Protein 4MDD (pdb70)

Nearest PDB structures (foldseek):
  4mdd-assembly1_B  TM=1.005E+00  e=9.268E-32  Homo sapiens
  3h52-assembly1_D  TM=9.128E-01  e=4.144E-28  Homo sapiens
  3h52-assembly2_C  TM=8.587E-01  e=7.407E-27  Homo sapiens
  3h52-assembly2_B  TM=9.038E-01  e=1.089E-25  Homo sapiens
  6dxk-assembly1_B-2  TM=8.578E-01  e=2.158E-25  Homo sapiens

Secondary structure (DSSP, 8-state):
--HHHHHHHHPPPPPP----TTS-HHHHHHHHHHHHHHHHHHHHHHHHHHTSTTGGGS-HHHHHHHHHHHHHHHHHHHHHHHHHHHHTTSSEEEETTEEE-TTS-S-HHHHHHHHHHHHHHHHHHHTT--HHHHHHHHHHHHTSEEETT--TTHHHHHHHHHHHHHHHHHHHHTTT--HHHHHHHHHHHHHHHHHHHHHHHHHHHHHHHHHIIIIIHHH-TTTHHHHHHHT--SSTT-SEEE--S--/-HHHHHHHHPPPPPP----TTS-HHHHHHHHHHHHHHHHHHHHHHHHHHTSTTSTTS-HHHHHHHHHHHHHHHHHHHHHHHHHHHHTTSSEEEETTEEE-GGG--SHHHHHHHHHHHHHHHHHHHHT--HHHHHHHHHHHHTSEEETT--TTHHHHHHHHHHHHHHHHHHHHTT---HHHHHHHHHHHHHHHHHHHHHHHHHHHHHHHHH--EEE--S--/-HHHHHHHHHHH-/-HHHHHHHHHH-

Foldseek 3Di:
DDPVVVVVVPDDDDDDQQDDPVADPVNVCLLVVLVVLLVVLLVVVLVVQCPPVLLVVFPPVQSVVLSVVQSVLLLLLVQLVCCCVPVVLQWRPNDVVDIDHLVPDDDVLVSVLRVLSSVSNNLCSVLVPDPQLSVLLSNLSSLFKAFQVGGPPRVSSVVVNVVSLVSNLVRLVVVVDDPVVSVVSSVSSLVSSLCSVVSRVSNVVSSVVCCVVVPCVRRPVVCPVVVVVVVDAPDPVHGMDGHGPPD/DVVVVVVVPDDDDDDPPDDVVQDPVVVCLLVVVVVLLVVLLVVVLVVQCVDVLRVVFDPVQSVVLSVVQSLLLQLLVQLVCCCVPPVLQWRCNDVVRIGHLVVDDDVLSSVLRVLSSVSNNLCSVLVPDPQLSVLLSNLSSLFKAALVGGPRNPSSVVVNVVSLVSNLVSLVVVVDPPVSSVVSSVSSQVSSLCSVVSSVSNVVSSVVVVVSMDGHGPPD/DVVVVVCVVVVVD/DVVVVCVVVVVD

Sequence (492 aa):
PTLVSALETIEPEVLYAGYDSSVPDSTWRIMTTLNMLGGRQVIAAVKWAKAIPGFRNLHLDDQMTLLQYSWMYLMAFALGWRSYRQSSANLLCFAPDLIINEQRMTLPDMYDQCKHMLYVSSELHRLQVSYEEYLCMKTLLLLSSVPKDGLKSQALFDAIRMTYIKELGKAIVKREGNSSQNSQRFYQLTKLLDSMHEVVENLLNYCFQTFLDKTMSIEFPEMLAEIITNQIPKYSNGNIKKLLFHQTLVSALETIEPEVLYAGYDSSVPDSTWRIMTTLNMLGGRQVIAAVKWAKAIPGFRNLHLDDQMTLLQYSWMYLMAFALGWRSYRQSSANLLCFAPDLIINEQRMTLPDMYDQCKHMLYVSSELHRLQVSYEEYLCMKTLLLLSSVPKDGLKSQALFDAIRMTYIKELGKAIVKREGNSSQNSQRFYQLTKLLDSMHEVVENLLNYCFQTFLNIKKLLFHQLGLEDIIRKALMGGLEDIIRKALMG

CATH classification: 1.10.565.10

InterPro domains:
  IPR000536 Nuclear hormone receptor, ligand-binding domain [PF00104] (558-735)
  IPR000536 Nuclear hormone receptor, ligand-binding domain [PS51843] (524-758)
  IPR000536 Nuclear hormone receptor, ligand-binding domain [SM00430] (565-729)
  IPR001409 Glucocorticoid receptor [PF02155] (26-401)
  IPR001409 Glucocorticoid receptor [PR00528] (26-46)
  IPR001409 Glucocorticoid receptor [PR00528] (76-96)
  IPR001409 Glucocorticoid receptor [PR00528] (109-129)
  IPR001409 Glucocorticoid receptor [PR00528] (275-296)
  IPR001409 Glucocorticoid receptor [PR00528] (322-340)
  IPR001409 Glucocorticoid receptor [PR00528] (382-401)
  IPR001628 Zinc finger, nuclear hormone receptor-type [PF00105] (420-487)
  IPR001628 Zinc finger, nuclear hormone receptor-type [PR00047] (421-437)
  IPR001628 Zinc finger, nuclear hormone receptor-type [PR00047] (437-452)
  IPR001628 Zinc finger, nuclear hormone receptor-type [PR00047] (470-478)
  IPR001628 Zinc finger, nuclear hormone receptor-type [PR00047] (478-486)
  IPR001628 Zinc finger, nuclear hormone receptor-type [PS00031] (421-447)
  IPR001628 Zinc finger, nuclear hormone receptor-type [PS51030] (418-493)
  IPR001628 Zinc finger, nuclear hormone receptor-type [SM00399] (418-489)
  IPR001723 Nuclear hormone receptor [PR00398] (482-492)
  IPR001723 Nuclear hormone receptor [PR00398] (566-587)

GO terms:
  GO:0005634 nucleus (C, IDA)
  GO:0001228 DNA-binding transcription activator activity, RNA polymerase II-specific (F, IDA)
  GO:0071385 cellular response to glucocorticoid stimulus (P, IDA)
  GO:1902895 positive regulation of miRNA transcription (P, IDA)
  GO:1990837 sequence-specific double-stranded DNA binding (F, IDA)
  GO:0019901 protein kinase binding (F, IPI)
  GO:0000977 RNA polymerase II transcription regulatory region sequence-specific DNA binding (F, IDA)
  GO:0000978 RNA polymerase II cis-regulatory region sequence-specific DNA binding (F, IDA)
  GO:0001227 DNA-binding transcription repressor activity, RNA polymerase II-specific (F, IDA)
  GO:0045944 positive regulation of transcription by RNA polymerase II (P, IDA)
  GO:0000122 negative regulation of transcription by RNA polymerase II (P, IDA)
  GO:0005515 protein binding (F, IPI)
  GO:0004879 nuclear receptor activity (F, IDA)
  GO:0005496 steroid binding (F, IDA)
  GO:0005737 cytoplasm (C, IDA)
  GO:0016607 nuclear speck (C, IDA)
  GO:0003700 DNA-binding transcription factor activity (F, IDA)
  GO:0006355 regulation of DNA-templated transcription (P, IDA)
  GO:0071383 cellular response to steroid hormone stimulus (P, IDA)
  GO:1990239 steroid hormone binding (F, IDA)

Solvent-accessible surface area: 24870 Å² total; per-residue (Å²): 182,75,45,14,42,32,1,94,117,40,40,59,158,64,30,135,2,12,60,43,107,99,10,58,44,53,13,6,7,47,24,7,10,39,76,101,3,12,22,97,27,4,62,20,11,1,128,13,0,34,41,5,48,24,1,144,112,4,78,86,71,4,4,17,31,0,2,57,44,2,46,22,8,7,23,4,0,16,8,0,19,42,0,10,147,139,22,55,16,98,57,0,4,28,3,66,41,16,84,9,77,31,143,80,36,93,86,95,95,21,20,78,20,4,117,85,22,15,90,0,0,45,26,0,66,133,13,83,4,26,73,54,0,4,2,0,0,9,0,4,2,1,3,10,3,5,15,109,106,30,16,139,26,56,85,67,1,74,55,12,36,102,61,2,24,134,14,0,25,123,4,3,89,136,140,167,33,83,100,81,101,30,84,101,30,69,115,52,0,0,120,5,7,19,32,0,15,115,14,4,102,60,10,55,82,41,49,81,112,28,68,32,78,46,10,17,48,39,4,44,67,119,71,56,70,79,31,95,88,74,105,122,99,181,103,125,131,36,42,76,110,85,34,79,51,69,196,111,53,21,59,31,1,96,112,42,42,59,155,66,51,132,11,60,91,73,86,100,33,59,43,50,8,44,5,24,40,11,2,37,90,34,3,13,19,14,28,1,65,22,11,1,130,11,0,69,50,7,54,16,4,184,104,9,74,100,79,2,5,11,29,0,0,66,57,0,33,20,8,7,22,5,0,16,7,0,24,53,0,8,140,111,20,61,17,98,46,2,3,28,3,57,51,10,76,7,72,18,116,180,17,119,55,96,96,16,63,70,17,7,99,95,22,19,98,1,0,45,26,0,73,139,12,87,3,38,83,39,0,6,2,0,0,8,0,4,1,2,2,10,3,10,19,144,134,35,14,146,29,70,83,65,2,81,56,26,38,102,63,3,32,124,13,0,22,125,4,3,92,141,109,163,22,94,101,73,97,28,75,106,25,63,114,59,0,0,94,7,9,18,30,0,12,121,22,3,80,61,8,40,85,33,51,105,133,70,146,171,106,32,36,84,45,71,54,43,198,122,56,48,46,90,62,0,101,172,11,8,116,88,88,58,79,90,58,0,92,139,14,12,111,86

B-factor: mean 54.15, std 19.87, range [21.62, 158.46]

Radius of gyration: 28.66 Å; Cα contacts (8 Å, |Δi|>4): 532; chains: 4; bounding box: 47×47×98 Å

Organism: Homo sapiens (NCBI:txid9606)

Structure (mmCIF, N/CA/C/O backbone):
data_4MDD
#
_entry.id   4MDD
#
_cell.length_a   72.543
_cell.length_b   72.543
_cell.length_c   229.472
_cell.angle_alpha   90.00
_cell.angle_beta   90.00
_cell.angle_gamma   120.00
#
_symmetry.space_group_name_H-M   'P 32 2 1'
#
loop_
_entity.id
_entity.type
_entity.pdbx_description
1 polymer 'Glucocorticoid receptor'
2 polymer 'Nuclear receptor corepressor 1'
3 non-polymer N-[2-{[benzyl(methyl)amino]methyl}-3-(4-fluoro-2-methoxyphenyl)-5-(propan-2-yl)-1H-indol-7-yl]methanesulfonamide
4 water water
#
loop_
_atom_site.group_PDB
_atom_site.id
_atom_site.type_symbol
_atom_site.label_atom_id
_atom_site.label_alt_id
_atom_site.label_comp_id
_atom_site.label_asym_id
_atom_site.label_entity_id
_atom_site.label_seq_id
_atom_site.pdbx_PDB_ins_code
_atom_site.Cartn_x
_atom_site.Cartn_y
_atom_site.Cartn_z
_atom_site.occupancy
_atom_site.B_iso_or_equiv
_atom_site.auth_seq_id
_atom_site.auth_comp_id
_atom_site.auth_asym_id
_atom_site.auth_atom_id
_atom_site.pdbx_PDB_model_num
ATOM 1 N N . PRO A 1 11 ? 5.243 -49.808 84.870 1.00 81.91 530 PRO A N 1
ATOM 2 C CA . PRO A 1 11 ? 5.611 -48.442 85.261 1.00 81.31 530 PRO A CA 1
ATOM 3 C C . PRO A 1 11 ? 4.433 -47.624 85.793 1.00 83.60 530 PRO A C 1
ATOM 4 O O . PRO A 1 11 ? 3.300 -48.116 85.836 1.00 83.65 530 PRO A O 1
ATOM 8 N N . THR A 1 12 ? 4.712 -46.369 86.209 1.00 77.79 531 THR A N 1
ATOM 9 C CA . THR A 1 12 ? 3.719 -45.459 86.785 1.00 75.90 531 THR A CA 1
ATOM 10 C C . THR A 1 12 ? 2.725 -44.915 85.727 1.00 74.58 531 THR A C 1
ATOM 11 O O . THR A 1 12 ? 3.010 -44.853 84.529 1.00 73.98 531 THR A O 1
ATOM 15 N N . LEU A 1 13 ? 1.530 -44.558 86.217 1.00 67.13 532 LEU A N 1
ATOM 16 C CA . LEU A 1 13 ? 0.431 -44.000 85.444 1.00 65.41 532 LEU A CA 1
ATOM 17 C C . LEU A 1 13 ? 0.807 -42.598 84.907 1.00 68.63 532 LEU A C 1
ATOM 18 O O . LEU A 1 13 ? 0.329 -42.200 83.839 1.00 68.15 532 LEU A O 1
ATOM 23 N N . VAL A 1 14 ? 1.686 -41.869 85.634 1.00 63.82 533 VAL A N 1
ATOM 24 C CA . VAL A 1 14 ? 2.092 -40.532 85.217 1.00 62.38 533 VAL A CA 1
ATOM 25 C C . VAL A 1 14 ? 3.169 -40.614 84.107 1.00 65.67 533 VAL A C 1
ATOM 26 O O . VAL A 1 14 ? 3.136 -39.785 83.190 1.00 64.92 533 VAL A O 1
ATOM 30 N N . SER A 1 15 ? 4.047 -41.646 84.137 1.00 62.09 534 SER A N 1
ATOM 31 C CA . SER A 1 15 ? 5.063 -41.869 83.101 1.00 61.92 534 SER A CA 1
ATOM 32 C C . SER A 1 15 ? 4.396 -42.178 81.755 1.00 63.98 534 SER A C 1
ATOM 33 O O . SER A 1 15 ? 4.972 -41.875 80.706 1.00 63.31 534 SER A O 1
ATOM 36 N N . ALA A 1 16 ? 3.175 -42.771 81.802 1.00 59.05 535 ALA A N 1
ATOM 37 C CA . ALA A 1 16 ? 2.352 -43.093 80.634 1.00 58.36 535 ALA A CA 1
ATOM 38 C C . ALA A 1 16 ? 1.816 -41.787 80.038 1.00 60.73 535 ALA A C 1
ATOM 39 O O . ALA A 1 16 ? 1.894 -41.591 78.819 1.00 59.91 535 ALA A O 1
ATOM 41 N N . LEU A 1 17 ? 1.302 -40.883 80.910 1.00 56.47 536 LEU A N 1
ATOM 42 C CA . LEU A 1 17 ? 0.819 -39.562 80.510 1.00 55.78 536 LEU A CA 1
ATOM 43 C C . LEU A 1 17 ? 1.966 -38.772 79.844 1.00 58.16 536 LEU A C 1
ATOM 44 O O . LEU A 1 17 ? 1.788 -38.258 78.744 1.00 57.79 536 LEU A O 1
ATOM 49 N N . GLU A 1 18 ? 3.167 -38.789 80.443 1.00 54.09 537 GLU A N 1
ATOM 50 C CA . GLU A 1 18 ? 4.347 -38.122 79.886 1.00 54.28 537 GLU A CA 1
ATOM 51 C C . GLU A 1 18 ? 4.749 -38.695 78.514 1.00 59.88 537 GLU A C 1
ATOM 52 O O . GLU A 1 18 ? 5.212 -37.950 77.645 1.00 60.27 537 GLU A O 1
ATOM 58 N N . THR A 1 19 ? 4.551 -40.009 78.322 1.00 56.06 538 THR A N 1
ATOM 59 C CA . THR A 1 19 ? 4.880 -40.695 77.078 1.00 55.24 538 THR A CA 1
ATOM 60 C C . THR A 1 19 ? 3.909 -40.259 75.965 1.00 55.70 538 THR A C 1
ATOM 61 O O . THR A 1 19 ? 4.360 -39.979 74.851 1.00 54.80 538 THR A O 1
ATOM 65 N N . ILE A 1 20 ? 2.610 -40.116 76.293 1.00 50.21 539 ILE A N 1
ATOM 66 C CA . ILE A 1 20 ? 1.566 -39.760 75.318 1.00 49.21 539 ILE A CA 1
ATOM 67 C C . ILE A 1 20 ? 1.311 -38.228 75.157 1.00 52.23 539 ILE A C 1
ATOM 68 O O . ILE A 1 20 ? 0.396 -37.861 74.409 1.00 51.60 539 ILE A O 1
ATOM 73 N N . GLU A 1 21 ? 2.091 -37.348 75.826 1.00 48.46 540 GLU A N 1
ATOM 74 C CA . GLU A 1 21 ? 1.879 -35.906 75.640 1.00 47.90 540 GLU A CA 1
ATOM 75 C C . GLU A 1 21 ? 2.324 -35.509 74.231 1.00 49.98 540 GLU A C 1
ATOM 76 O O . GLU A 1 21 ? 3.473 -35.784 73.853 1.00 50.48 540 GLU A O 1
ATOM 82 N N . PRO A 1 22 ? 1.396 -34.984 73.395 1.00 43.41 541 PRO A N 1
ATOM 83 C CA . PRO A 1 22 ? 1.786 -34.665 72.016 1.00 42.63 541 PRO A CA 1
ATOM 84 C C . PRO A 1 22 ? 2.781 -33.516 71.944 1.00 46.47 541 PRO A C 1
ATOM 85 O O . PRO A 1 22 ? 2.796 -32.633 72.812 1.00 45.08 541 PRO A O 1
ATOM 89 N N . GLU A 1 23 ? 3.634 -33.553 70.912 1.00 44.24 542 GLU A N 1
ATOM 90 C CA . GLU A 1 23 ? 4.569 -32.474 70.652 1.00 44.18 542 GLU A CA 1
ATOM 91 C C . GLU A 1 23 ? 3.685 -31.295 70.262 1.00 43.06 542 GLU A C 1
ATOM 92 O O . GLU A 1 23 ? 2.642 -31.482 69.612 1.00 41.36 542 GLU A O 1
ATOM 98 N N . VAL A 1 24 ? 4.082 -30.095 70.703 1.00 37.01 543 VAL A N 1
ATOM 99 C CA . VAL A 1 24 ? 3.428 -28.819 70.382 1.00 35.53 543 VAL A CA 1
ATOM 100 C C . VAL A 1 24 ? 3.377 -28.689 68.846 1.00 39.43 543 VAL A C 1
ATOM 101 O O . VAL A 1 24 ? 4.252 -29.195 68.127 1.00 38.95 543 VAL A O 1
ATOM 105 N N . LEU A 1 25 ? 2.313 -28.080 68.357 1.00 35.95 544 LEU A N 1
ATOM 106 C CA . LEU A 1 25 ? 2.123 -27.882 66.935 1.00 35.07 544 LEU A CA 1
ATOM 107 C C . LEU A 1 25 ? 2.672 -26.519 66.536 1.00 40.17 544 LEU A C 1
ATOM 108 O O . LEU A 1 25 ? 2.567 -25.567 67.309 1.00 39.22 544 LEU A O 1
ATOM 113 N N . TYR A 1 26 ? 3.236 -26.419 65.327 1.00 37.82 545 TYR A N 1
ATOM 114 C CA . TYR A 1 26 ? 3.688 -25.145 64.782 1.00 38.33 545 TYR A CA 1
ATOM 115 C C . TYR A 1 26 ? 2.476 -24.569 64.052 1.00 41.35 545 TYR A C 1
ATOM 116 O O . TYR A 1 26 ? 1.745 -25.313 63.389 1.00 41.55 545 TYR A O 1
ATOM 125 N N . ALA A 1 27 ? 2.220 -23.279 64.225 1.00 37.39 546 ALA A N 1
ATOM 126 C CA . ALA A 1 27 ? 1.092 -22.613 63.584 1.00 38.41 546 ALA A CA 1
ATOM 127 C C . ALA A 1 27 ? 1.310 -22.484 62.078 1.00 48.38 546 ALA A C 1
ATOM 128 O O . ALA A 1 27 ? 0.351 -22.432 61.301 1.00 47.69 546 ALA A O 1
ATOM 130 N N . GLY A 1 28 ? 2.572 -22.425 61.688 1.00 50.15 547 GLY A N 1
ATOM 131 C CA . GLY A 1 28 ? 2.952 -22.175 60.313 1.00 52.33 54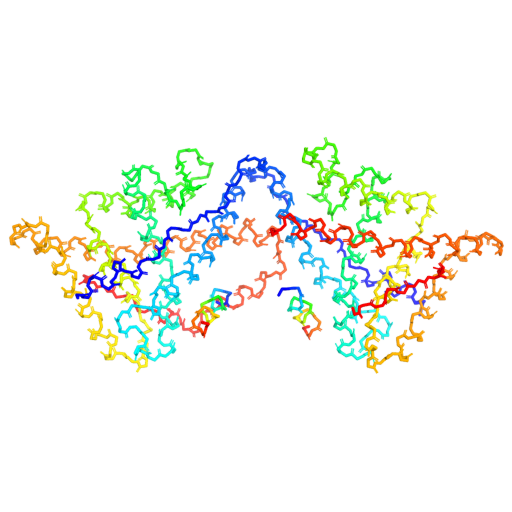7 GLY A CA 1
ATOM 132 C C . GLY A 1 28 ? 2.676 -20.715 60.014 1.00 61.33 547 GLY A C 1
ATOM 133 O O . GLY A 1 28 ? 1.619 -20.365 59.481 1.00 62.25 547 GLY A O 1
ATOM 134 N N . TYR A 1 29 ? 3.578 -19.854 60.447 1.00 60.57 548 TYR A N 1
ATOM 135 C CA . TYR A 1 29 ? 3.477 -18.429 60.189 1.00 61.55 548 TYR A CA 1
ATOM 136 C C . TYR A 1 29 ? 4.684 -18.153 59.330 1.00 64.44 548 TYR A C 1
ATOM 137 O O . TYR A 1 29 ? 5.808 -18.275 59.807 1.00 65.07 548 TYR A O 1
ATOM 146 N N . ASP A 1 30 ? 4.460 -17.932 58.038 1.00 59.61 549 ASP A N 1
ATOM 147 C CA . ASP A 1 30 ? 5.525 -17.707 57.075 1.00 59.25 549 ASP A CA 1
ATOM 148 C C . ASP A 1 30 ? 5.685 -16.203 56.839 1.00 64.09 549 ASP A C 1
ATOM 149 O O . ASP A 1 30 ? 4.823 -15.578 56.214 1.00 63.71 549 ASP A O 1
ATOM 154 N N . SER A 1 31 ? 6.797 -15.631 57.355 1.00 60.92 550 SER A N 1
ATOM 155 C CA . SER A 1 31 ? 7.145 -14.206 57.258 1.00 60.83 550 SER A CA 1
ATOM 156 C C . SER A 1 31 ? 7.448 -13.730 55.832 1.00 63.75 550 SER A C 1
ATOM 157 O O . SER A 1 31 ? 7.321 -12.535 55.550 1.00 63.34 550 SER A O 1
ATOM 160 N N . SER A 1 32 ? 7.801 -14.668 54.929 1.00 59.55 551 SER A N 1
ATOM 161 C CA . SER A 1 32 ? 8.064 -14.412 53.509 1.00 59.12 551 SER A CA 1
ATOM 162 C C . SER A 1 32 ? 6.811 -13.858 52.797 1.00 61.02 551 SER A C 1
ATOM 163 O O . SER A 1 32 ? 6.929 -13.246 51.728 1.00 61.34 551 SER A O 1
ATOM 166 N N . VAL A 1 33 ? 5.616 -14.119 53.375 1.00 53.66 552 VAL A N 1
ATOM 167 C CA . VAL A 1 33 ? 4.330 -13.709 52.825 1.00 51.20 552 VAL A CA 1
ATOM 168 C C . VAL A 1 33 ? 3.834 -12.461 53.573 1.00 50.14 552 VAL A C 1
ATOM 169 O O . VAL A 1 33 ? 3.631 -12.536 54.780 1.00 48.99 552 VAL A O 1
ATOM 173 N N . PRO A 1 34 ? 3.648 -11.304 52.887 1.00 44.50 553 PRO A N 1
ATOM 174 C CA . PRO A 1 34 ? 3.140 -10.103 53.587 1.00 43.55 553 PRO A CA 1
ATOM 175 C C . PRO A 1 34 ? 1.708 -10.308 54.078 1.00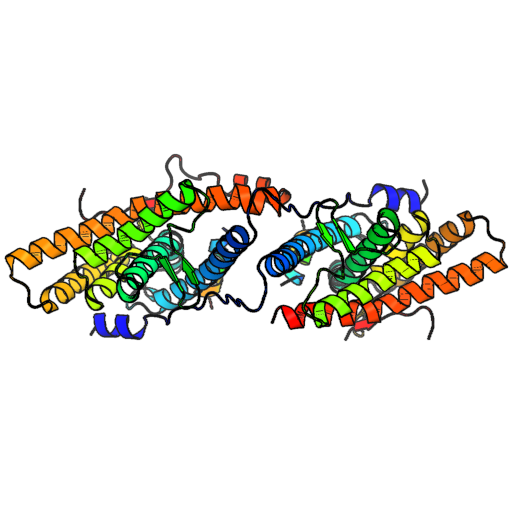 46.64 553 PRO A C 1
ATOM 176 O O . PRO A 1 34 ? 0.950 -11.065 53.452 1.00 47.61 553 PRO A O 1
ATOM 180 N N . ASP A 1 35 ? 1.332 -9.628 55.181 1.00 40.91 554 ASP A N 1
ATOM 181 C CA . ASP A 1 35 ? 0.002 -9.745 55.795 1.00 39.98 554 ASP A CA 1
ATOM 182 C C . ASP A 1 35 ? -1.159 -9.477 54.836 1.00 43.57 554 ASP A C 1
ATOM 183 O O . ASP A 1 35 ? -2.115 -10.254 54.839 1.00 43.69 554 ASP A O 1
ATOM 188 N N . SER A 1 36 ? -1.056 -8.429 54.000 1.00 40.66 555 SER A N 1
ATOM 189 C CA . SER A 1 36 ? -2.057 -8.048 52.996 1.00 40.72 555 SER A CA 1
ATOM 190 C C . SER A 1 36 ? -2.253 -9.131 51.938 1.00 44.31 555 SER A C 1
ATOM 191 O O . SER A 1 36 ? -3.389 -9.421 51.590 1.00 44.66 555 SER A O 1
ATOM 194 N N . THR A 1 37 ? -1.150 -9.732 51.450 1.00 39.82 556 THR A N 1
ATOM 195 C CA . THR A 1 37 ? -1.140 -10.814 50.456 1.00 39.19 556 THR A CA 1
ATOM 196 C C . THR A 1 37 ? -1.819 -12.039 51.057 1.00 41.19 556 THR A C 1
ATOM 197 O O . THR A 1 37 ? -2.641 -12.677 50.399 1.00 41.44 556 THR A O 1
ATOM 201 N N . TRP A 1 38 ? -1.459 -12.360 52.304 1.00 34.99 557 TRP A N 1
ATOM 202 C CA . TRP A 1 38 ? -2.007 -13.478 53.035 1.00 33.41 557 TRP A CA 1
ATOM 203 C C . TRP A 1 38 ? -3.515 -13.291 53.197 1.00 35.76 557 TRP A C 1
ATOM 204 O O . TRP A 1 38 ? -4.265 -14.241 52.959 1.00 34.09 557 TRP A O 1
ATOM 215 N N . ARG A 1 39 ? -3.955 -12.056 53.560 1.00 31.60 558 ARG A N 1
ATOM 216 C CA . ARG A 1 39 ? -5.365 -11.745 53.759 1.00 30.88 558 ARG A CA 1
ATOM 217 C C . ARG A 1 39 ? -6.141 -11.885 52.456 1.00 35.29 558 ARG A C 1
ATOM 218 O O . ARG A 1 39 ? -7.204 -12.493 52.449 1.00 34.14 558 ARG A O 1
ATOM 226 N N . ILE A 1 40 ? -5.589 -11.380 51.350 1.00 33.11 559 ILE A N 1
ATOM 227 C CA . ILE A 1 40 ? -6.242 -11.462 50.043 1.00 33.45 559 ILE A CA 1
ATOM 228 C C . ILE A 1 40 ? -6.400 -12.918 49.595 1.00 38.24 559 ILE A C 1
ATOM 229 O O . ILE A 1 40 ? -7.507 -13.309 49.221 1.00 38.16 559 ILE A O 1
ATOM 234 N N . MET A 1 41 ? -5.335 -13.740 49.715 1.00 36.29 560 MET A N 1
ATOM 235 C CA . MET A 1 41 ? -5.441 -15.095 49.200 1.00 37.51 560 MET A CA 1
ATOM 236 C C . MET A 1 41 ? -6.313 -16.038 50.105 1.00 39.61 560 MET A C 1
ATOM 237 O O . MET A 1 41 ? -7.041 -16.844 49.520 1.00 39.75 560 MET A O 1
ATOM 242 N N . THR A 1 42 ? -6.406 -15.805 51.429 1.00 34.36 561 THR A N 1
ATOM 243 C CA . THR A 1 42 ? -7.296 -16.528 52.352 1.00 33.29 561 THR A CA 1
ATOM 244 C C . THR A 1 42 ? -8.748 -16.042 52.151 1.00 35.08 561 THR A C 1
ATOM 245 O O . THR A 1 42 ? -9.680 -16.859 52.187 1.00 35.31 561 THR A O 1
ATOM 249 N N . THR A 1 43 ? -8.931 -14.721 51.915 1.00 29.76 562 THR A N 1
ATOM 250 C CA . THR A 1 43 ? -10.252 -14.126 51.683 1.00 29.62 562 THR A CA 1
ATOM 251 C C . THR A 1 43 ? -10.812 -14.652 50.373 1.00 33.04 562 THR A C 1
ATOM 252 O O . THR A 1 43 ? -11.982 -15.060 50.337 1.00 32.57 562 THR A O 1
ATOM 256 N N . LEU A 1 44 ? -9.973 -14.701 49.313 1.00 28.79 563 LEU A N 1
ATOM 257 C CA . LEU A 1 44 ? -10.465 -15.216 48.040 1.00 28.79 563 LEU A CA 1
ATOM 258 C C . LEU A 1 44 ? -10.840 -16.704 48.126 1.00 32.39 563 LEU A C 1
ATOM 259 O O . LEU A 1 44 ? -11.884 -17.063 47.572 1.00 30.87 563 LEU A O 1
ATOM 264 N N . ASN A 1 45 ? -10.093 -17.531 48.915 1.00 29.61 564 ASN A N 1
ATOM 265 C CA . ASN A 1 45 ? -10.451 -18.954 49.094 1.00 30.29 564 ASN A CA 1
ATOM 266 C C . ASN A 1 45 ? -11.822 -19.163 49.713 1.00 37.91 564 ASN A C 1
ATOM 267 O O . ASN A 1 45 ? -12.568 -20.037 49.258 1.00 37.67 564 ASN A O 1
ATOM 272 N N . MET A 1 46 ? -12.152 -18.355 50.741 1.00 36.54 565 MET A N 1
ATOM 273 C CA . MET A 1 46 ? -13.437 -18.397 51.445 1.00 37.05 565 MET A CA 1
ATOM 274 C C . MET A 1 46 ? -14.579 -17.937 50.520 1.00 36.88 565 MET A C 1
ATOM 275 O O . MET A 1 46 ? -15.584 -18.644 50.394 1.00 36.73 565 MET A O 1
ATOM 280 N N . LEU A 1 47 ? -14.384 -16.798 49.821 1.00 29.76 566 LEU A N 1
ATOM 281 C CA . LEU A 1 47 ? -15.340 -16.249 48.864 1.00 28.13 566 LEU A CA 1
ATOM 282 C C . LEU A 1 47 ? -15.648 -17.250 47.719 1.00 32.73 566 LEU A C 1
ATOM 283 O O . LEU A 1 47 ? -16.815 -17.404 47.333 1.00 32.99 566 LEU A O 1
ATOM 288 N N . GLY A 1 48 ? -14.611 -17.927 47.221 1.00 28.08 567 GLY A N 1
ATOM 289 C CA . GLY A 1 48 ? -14.733 -18.942 46.182 1.00 27.24 567 GLY A CA 1
ATOM 290 C C . GLY A 1 48 ? -15.589 -20.112 46.632 1.00 32.28 567 GLY A C 1
ATOM 291 O O . GLY A 1 48 ? -16.345 -20.663 45.829 1.00 30.86 567 GLY A O 1
ATOM 292 N N . GLY A 1 49 ? -15.478 -20.491 47.913 1.00 30.44 568 GLY A N 1
ATOM 293 C CA . GLY A 1 49 ? -16.290 -21.559 48.494 1.00 30.90 568 GLY A CA 1
ATOM 294 C C . GLY A 1 49 ? -17.772 -21.222 48.456 1.00 36.49 568 GLY A C 1
ATOM 295 O O . GLY A 1 49 ? -18.615 -22.060 48.115 1.00 37.55 568 GLY A O 1
ATOM 296 N N . ARG A 1 50 ? -18.086 -19.971 48.761 1.00 33.08 569 ARG A N 1
ATOM 297 C CA . ARG A 1 50 ? -19.439 -19.419 48.737 1.00 33.11 569 ARG A CA 1
ATOM 298 C C . ARG A 1 50 ? -19.928 -19.275 47.291 1.00 37.07 569 ARG A C 1
ATOM 299 O O . ARG A 1 50 ? -21.066 -19.645 47.006 1.00 38.21 569 ARG A O 1
ATOM 307 N N . GLN A 1 51 ? -19.055 -18.786 46.378 1.00 32.08 570 GLN A N 1
ATOM 308 C CA . GLN A 1 51 ? -19.337 -18.643 44.942 1.00 31.67 570 GLN A CA 1
ATOM 309 C C . GLN A 1 51 ? -19.714 -19.984 44.302 1.00 36.05 570 GLN A C 1
ATOM 310 O O . GLN A 1 51 ? -20.596 -20.000 43.452 1.00 36.13 570 GLN A O 1
ATOM 316 N N . VAL A 1 52 ? -19.087 -21.102 44.738 1.00 32.87 571 VAL A N 1
ATOM 317 C CA . VAL A 1 52 ? -19.391 -22.459 44.268 1.00 33.27 571 VAL A CA 1
ATOM 318 C C . VAL A 1 52 ? -20.820 -22.797 44.687 1.00 38.23 571 VAL A C 1
ATOM 319 O O . VAL A 1 52 ? -21.615 -23.202 43.843 1.00 38.75 571 VAL A O 1
ATOM 323 N N . ILE A 1 53 ? -21.155 -22.568 45.975 1.00 34.10 572 ILE A N 1
ATOM 324 C CA . ILE A 1 53 ? -22.496 -22.773 46.515 1.00 33.06 572 ILE A CA 1
ATOM 325 C C . ILE A 1 53 ? -23.519 -21.996 45.696 1.00 36.63 572 ILE A C 1
ATOM 326 O O . ILE A 1 53 ? -24.525 -22.584 45.295 1.00 37.61 572 ILE A O 1
ATOM 331 N N . ALA A 1 54 ? -23.240 -20.713 45.395 1.00 31.16 573 ALA A N 1
ATOM 332 C CA . ALA A 1 54 ? -24.144 -19.881 44.595 1.00 30.48 573 ALA A CA 1
ATOM 333 C C . ALA A 1 54 ? -24.330 -20.441 43.169 1.00 34.07 573 ALA A C 1
ATOM 334 O O . ALA A 1 54 ? -25.443 -20.394 42.637 1.00 34.90 573 ALA A O 1
ATOM 336 N N . ALA A 1 55 ? -23.247 -20.974 42.562 1.00 29.34 574 ALA A N 1
ATOM 337 C CA . ALA A 1 55 ? -23.280 -21.560 41.217 1.00 28.56 574 ALA A CA 1
ATOM 338 C C . ALA A 1 55 ? -24.158 -22.822 41.166 1.00 31.91 574 ALA A C 1
ATOM 339 O O . ALA A 1 55 ? -24.792 -23.088 40.142 1.00 30.01 574 ALA A O 1
ATOM 341 N N . VAL A 1 56 ? -24.155 -23.619 42.245 1.00 30.18 575 VAL A N 1
ATOM 342 C CA . VAL A 1 56 ? -24.971 -24.831 42.320 1.00 31.64 575 VAL A CA 1
ATOM 343 C C . VAL A 1 56 ? -26.463 -24.394 42.357 1.00 38.00 575 VAL A C 1
ATOM 344 O O . VAL A 1 56 ? -27.263 -24.851 41.540 1.00 38.52 575 VAL A O 1
ATOM 348 N N . LYS A 1 57 ? -26.810 -23.468 43.262 1.00 34.67 576 LYS A N 1
ATOM 349 C CA . LYS A 1 57 ? -28.172 -22.945 43.381 1.00 35.13 576 LYS A CA 1
ATOM 350 C C . LYS A 1 57 ? -28.648 -22.367 42.047 1.00 39.06 576 LYS A C 1
ATOM 351 O O . LYS A 1 57 ? -29.750 -22.693 41.615 1.00 39.57 576 LYS A O 1
ATOM 357 N N . TRP A 1 58 ? -27.776 -21.620 41.345 1.00 35.18 577 TRP A N 1
ATOM 358 C CA . TRP A 1 58 ? -28.056 -21.047 40.022 1.00 34.72 577 TRP A CA 1
ATOM 359 C C . TRP A 1 58 ? -28.326 -22.138 38.995 1.00 41.00 577 TRP A C 1
ATOM 360 O O . TRP A 1 58 ? -29.329 -22.058 38.292 1.00 42.89 577 TRP A O 1
ATOM 371 N N . ALA A 1 59 ? -27.459 -23.158 38.919 1.00 36.71 578 ALA A N 1
ATOM 372 C CA . ALA A 1 59 ? -27.620 -24.263 37.970 1.00 36.34 578 ALA A CA 1
ATOM 373 C C . ALA A 1 59 ? -28.931 -25.035 38.171 1.00 40.37 578 ALA A C 1
ATOM 374 O O . ALA A 1 59 ? -29.590 -25.366 37.192 1.00 40.05 578 ALA A O 1
ATOM 376 N N . LYS A 1 60 ? -29.314 -25.307 39.425 1.00 37.43 579 LYS A N 1
ATOM 377 C CA . LYS A 1 60 ? -30.563 -25.997 39.745 1.00 37.97 579 LYS A CA 1
ATOM 378 C C . LYS A 1 60 ? -31.767 -25.285 39.104 1.00 42.95 579 LYS A C 1
ATOM 379 O O . LYS A 1 60 ? -32.688 -25.954 38.659 1.00 44.45 579 LYS A O 1
ATOM 385 N N . ALA A 1 61 ? -31.701 -23.944 38.976 1.00 38.43 580 ALA A N 1
ATOM 386 C CA . ALA A 1 61 ? -32.732 -23.092 38.385 1.00 38.18 580 ALA A CA 1
ATOM 387 C C . ALA A 1 61 ? -32.616 -22.868 36.843 1.00 44.16 580 ALA A C 1
ATOM 388 O O . ALA A 1 61 ? -33.514 -22.241 36.275 1.00 44.31 580 ALA A O 1
ATOM 390 N N . ILE A 1 62 ? -31.545 -23.373 36.167 1.00 41.37 581 ILE A N 1
ATOM 391 C CA . ILE A 1 62 ? -31.389 -23.248 34.702 1.00 41.16 581 ILE A CA 1
ATOM 392 C C . ILE A 1 62 ? -32.425 -24.107 34.011 1.00 46.26 581 ILE A C 1
ATOM 393 O O . ILE A 1 62 ? -32.411 -25.327 34.225 1.00 47.27 581 ILE A O 1
ATOM 398 N N . PRO A 1 63 ? -33.301 -23.515 33.156 1.00 41.55 582 PRO A N 1
ATOM 399 C CA . PRO A 1 63 ? -34.309 -24.347 32.466 1.00 40.64 582 PRO A CA 1
ATOM 400 C C . PRO A 1 63 ? -33.659 -25.501 31.711 1.00 43.14 582 PRO A C 1
ATOM 401 O O . PRO A 1 63 ? -32.767 -25.279 30.883 1.00 42.13 582 PRO A O 1
ATOM 405 N N . GLY A 1 64 ? -34.028 -26.716 32.122 1.00 39.04 583 GLY A N 1
ATOM 406 C CA . GLY A 1 64 ? -33.555 -27.967 31.540 1.00 38.61 583 GLY A CA 1
ATOM 407 C C . GLY A 1 64 ? -32.600 -28.782 32.386 1.00 42.34 583 GLY A C 1
ATOM 408 O O . GLY A 1 64 ? -32.633 -30.012 32.318 1.00 40.58 583 GLY A O 1
ATOM 409 N N . PHE A 1 65 ? -31.738 -28.099 33.185 1.00 39.86 584 PHE A N 1
ATOM 410 C CA . PHE A 1 65 ? -30.685 -28.689 34.017 1.00 39.23 584 PHE A CA 1
ATOM 411 C C . PHE A 1 65 ? -31.188 -29.775 34.999 1.00 42.23 584 PHE A C 1
ATOM 412 O O . PHE A 1 65 ? -30.613 -30.868 34.998 1.00 40.93 584 PHE A O 1
ATOM 420 N N . ARG A 1 66 ? -32.260 -29.514 35.781 1.00 39.12 585 ARG A N 1
ATOM 421 C CA . ARG A 1 66 ? -32.777 -30.517 36.729 1.00 38.98 585 ARG A CA 1
ATOM 422 C C . ARG A 1 66 ? -33.453 -31.735 36.044 1.00 40.89 585 ARG A C 1
ATOM 423 O O . ARG A 1 66 ? -33.717 -32.730 36.715 1.00 40.67 585 ARG A O 1
ATOM 431 N N . ASN A 1 67 ? -33.658 -31.694 34.718 1.00 36.42 586 ASN A N 1
ATOM 432 C CA . ASN A 1 67 ? -34.216 -32.826 33.965 1.00 35.45 586 ASN A CA 1
ATOM 433 C C . ASN A 1 67 ? -33.146 -33.857 33.632 1.00 38.17 586 ASN A C 1
ATOM 434 O O . ASN A 1 67 ? -33.479 -34.973 33.244 1.00 37.49 586 ASN A O 1
ATOM 439 N N . LEU A 1 68 ? -31.860 -33.482 33.772 1.00 33.84 587 LEU A N 1
ATOM 440 C CA . LEU A 1 68 ? -30.745 -34.408 33.564 1.00 33.68 587 LEU A CA 1
ATOM 441 C C . LEU A 1 68 ? -30.686 -35.295 34.788 1.00 37.13 587 LEU A C 1
ATOM 442 O O . LEU A 1 68 ? -31.070 -34.861 35.870 1.00 36.52 587 LEU A O 1
ATOM 447 N N . HIS A 1 69 ? -30.118 -36.485 34.654 1.00 34.36 588 HIS A N 1
ATOM 448 C CA . HIS A 1 69 ? -29.897 -37.366 35.790 1.00 35.32 588 HIS A CA 1
ATOM 449 C C . HIS A 1 69 ? -29.102 -36.599 36.884 1.00 41.21 588 HIS A C 1
ATOM 450 O O . HIS A 1 69 ? -28.207 -35.809 36.561 1.00 40.78 588 HIS A O 1
ATOM 457 N N . LEU A 1 70 ? -29.430 -36.836 38.168 1.00 38.80 589 LEU A N 1
ATOM 458 C CA . LEU A 1 70 ? -28.772 -36.187 39.315 1.00 38.48 589 LEU A CA 1
ATOM 459 C C . LEU A 1 70 ? -27.247 -36.346 39.298 1.00 41.18 589 LEU A C 1
ATOM 460 O O . LEU A 1 70 ? -26.523 -35.408 39.639 1.00 40.28 589 LEU A O 1
ATOM 465 N N . ASP A 1 71 ? -26.769 -37.521 38.877 1.00 37.94 590 ASP A N 1
ATOM 466 C CA . ASP A 1 71 ? -25.344 -37.814 38.772 1.00 38.43 590 ASP A CA 1
ATOM 467 C C . ASP A 1 71 ? -24.659 -36.945 37.727 1.00 42.35 590 ASP A C 1
ATOM 468 O O . ASP A 1 71 ? -23.511 -36.556 37.944 1.00 41.79 590 ASP A O 1
ATOM 473 N N . ASP A 1 72 ? -25.365 -36.640 36.601 1.00 38.36 591 ASP A N 1
ATOM 474 C CA . ASP A 1 72 ? -24.865 -35.792 35.515 1.00 37.77 591 ASP A CA 1
ATOM 475 C C . ASP A 1 72 ? -24.752 -34.354 35.988 1.00 39.67 591 ASP A C 1
ATOM 476 O O . ASP A 1 72 ? -23.744 -33.705 35.720 1.00 39.27 591 ASP A O 1
ATOM 481 N N . GLN A 1 73 ? -25.778 -33.876 36.717 1.00 35.48 592 GLN A N 1
ATOM 482 C CA . GLN A 1 73 ? -25.872 -32.540 37.314 1.00 35.33 592 GLN A CA 1
ATOM 483 C C . GLN A 1 73 ? -24.661 -32.279 38.208 1.00 40.48 592 GLN A C 1
ATOM 484 O O . GLN A 1 73 ? -24.045 -31.217 38.122 1.00 40.63 592 GLN A O 1
ATOM 490 N N . MET A 1 74 ? -24.296 -33.288 39.015 1.00 37.75 593 MET A N 1
ATOM 491 C CA . MET A 1 74 ? -23.161 -33.289 39.932 1.00 38.85 593 MET A CA 1
ATOM 492 C C . MET A 1 74 ? -21.854 -33.216 39.124 1.00 39.50 593 MET A C 1
ATOM 493 O O . MET A 1 74 ? -20.997 -32.382 39.408 1.00 37.43 593 MET A O 1
ATOM 498 N N . THR A 1 75 ? -21.724 -34.085 38.116 1.00 35.61 594 THR A N 1
ATOM 499 C CA . THR A 1 75 ? -20.567 -34.155 37.234 1.00 35.37 594 THR A CA 1
ATOM 500 C C . THR A 1 75 ? -20.335 -32.813 36.523 1.00 38.07 594 THR A C 1
ATOM 501 O O . THR A 1 75 ? -19.201 -32.335 36.501 1.00 38.13 594 THR A O 1
ATOM 505 N N . LEU A 1 76 ? -21.403 -32.188 36.001 1.00 33.17 595 LEU A N 1
ATOM 506 C CA . LEU A 1 76 ? -21.299 -30.917 35.277 1.00 32.38 595 LEU A CA 1
ATOM 507 C C . LEU A 1 76 ? -20.831 -29.794 36.164 1.00 34.86 595 LEU A C 1
ATOM 508 O O . LEU A 1 76 ? -19.971 -29.016 35.759 1.00 34.80 595 LEU A O 1
ATOM 513 N N . LEU A 1 77 ? -21.355 -29.744 37.392 1.00 29.09 596 LEU A N 1
ATOM 514 C CA . LEU A 1 77 ? -20.960 -28.744 38.369 1.00 27.82 596 LEU A CA 1
ATOM 515 C C . LEU A 1 77 ? -19.517 -28.957 38.813 1.00 30.19 596 LEU A C 1
ATOM 516 O O . LEU A 1 77 ? -18.785 -27.987 38.971 1.00 27.95 596 LEU A O 1
ATOM 521 N N . GLN A 1 78 ? -19.094 -30.216 38.940 1.00 28.24 597 GLN A N 1
ATOM 522 C CA . GLN A 1 78 ? -17.731 -30.551 39.346 1.00 28.86 597 GLN A CA 1
ATOM 523 C C . GLN A 1 78 ? -16.716 -30.144 38.303 1.00 32.09 597 GLN A C 1
ATOM 524 O O . GLN A 1 78 ? -15.641 -29.670 38.664 1.00 30.84 597 GLN A O 1
ATOM 530 N N . TYR A 1 79 ? -17.053 -30.304 37.018 1.00 28.49 598 TYR A N 1
ATOM 531 C CA . TYR A 1 79 ? -16.151 -29.897 35.954 1.00 28.73 598 TYR A CA 1
ATOM 532 C C . TYR A 1 79 ? -16.086 -28.396 35.771 1.00 32.28 598 TYR A C 1
ATOM 533 O O . TYR A 1 79 ? -15.038 -27.891 35.391 1.00 31.48 598 TYR A O 1
ATOM 542 N N . SER A 1 80 ? -17.216 -27.688 35.986 1.00 29.95 599 SER A N 1
ATOM 543 C CA . SER A 1 80 ? -17.379 -26.321 35.535 1.00 29.83 599 SER A CA 1
ATOM 544 C C . SER A 1 80 ? -17.432 -25.176 36.574 1.00 33.18 599 SER A C 1
ATOM 545 O O . SER A 1 80 ? -17.396 -24.020 36.137 1.00 32.49 599 SER A O 1
ATOM 548 N N . TRP A 1 81 ? -17.400 -25.452 37.881 1.00 29.67 600 TRP A N 1
ATOM 549 C CA . TRP A 1 81 ? -17.406 -24.401 38.905 1.00 29.43 600 TRP A CA 1
ATOM 550 C C . TRP A 1 81 ? -16.435 -23.218 38.616 1.00 31.96 600 TRP A C 1
ATOM 551 O O . TRP A 1 81 ? -16.859 -22.062 38.705 1.00 32.38 600 TRP A O 1
ATOM 562 N N . MET A 1 82 ? -15.175 -23.497 38.219 1.00 26.44 601 MET A N 1
ATOM 563 C CA . MET A 1 82 ? -14.200 -22.427 38.000 1.00 26.18 601 MET A CA 1
ATOM 564 C C . MET A 1 82 ? -14.384 -21.753 36.618 1.00 31.85 601 MET A C 1
ATOM 565 O O . MET A 1 82 ? -14.020 -20.582 36.478 1.00 31.76 601 MET A O 1
ATOM 570 N N . TYR A 1 83 ? -15.035 -22.429 35.650 1.00 28.75 602 TYR A N 1
ATOM 571 C CA . TYR A 1 83 ? -15.356 -21.803 34.361 1.00 28.21 602 TYR A CA 1
ATOM 572 C C . TYR A 1 83 ? -16.367 -20.701 34.642 1.00 31.85 602 TYR A C 1
ATOM 573 O O . TYR A 1 83 ? -16.181 -19.576 34.190 1.00 32.28 602 TYR A O 1
ATOM 582 N N . LEU A 1 84 ? -17.394 -21.006 35.457 1.00 28.22 603 LEU A N 1
ATOM 583 C CA . LEU A 1 84 ? -18.431 -20.038 35.828 1.00 27.80 603 LEU A CA 1
ATOM 584 C C . LEU A 1 84 ? -17.873 -18.901 36.665 1.00 33.31 603 LEU A C 1
ATOM 585 O O . LEU A 1 84 ? -18.192 -17.744 36.406 1.00 32.46 603 LEU A O 1
ATOM 590 N N . MET A 1 85 ? -17.026 -19.222 37.652 1.00 31.47 604 MET A N 1
ATOM 591 C CA . MET A 1 85 ? -16.426 -18.194 38.495 1.00 31.99 604 MET A CA 1
ATOM 592 C C . MET A 1 85 ? -15.485 -17.295 37.723 1.00 34.83 604 MET A C 1
ATOM 593 O O . MET A 1 85 ? -15.611 -16.077 37.831 1.00 32.93 604 MET A O 1
ATOM 598 N N . ALA A 1 86 ? -14.565 -17.878 36.930 1.00 31.93 605 ALA A N 1
ATOM 599 C CA . ALA A 1 86 ? -13.630 -17.076 36.149 1.00 32.17 605 ALA A CA 1
ATOM 600 C C . ALA A 1 86 ? -14.337 -16.233 35.074 1.00 35.56 605 ALA A C 1
ATOM 601 O O . ALA A 1 86 ? -13.912 -15.114 34.843 1.00 35.55 605 ALA A O 1
ATOM 603 N N . PHE A 1 87 ? -15.428 -16.725 34.458 1.00 32.68 606 PHE A N 1
ATOM 604 C CA . PHE A 1 87 ? -16.156 -15.936 33.455 1.00 32.71 606 PHE A CA 1
ATOM 605 C C . PHE A 1 87 ? -16.956 -14.787 34.083 1.00 37.01 606 PHE A C 1
ATOM 606 O O . PHE A 1 87 ? -16.968 -13.697 33.511 1.00 37.07 606 PHE A O 1
ATOM 614 N N . ALA A 1 88 ? -17.593 -15.012 35.266 1.00 32.52 607 ALA A N 1
ATOM 615 C CA . ALA A 1 88 ? -18.330 -13.946 35.966 1.00 31.74 607 ALA A CA 1
ATOM 616 C C . ALA A 1 88 ? -17.360 -12.908 36.503 1.00 36.56 607 ALA A C 1
ATOM 617 O O . ALA A 1 88 ? -17.657 -11.717 36.455 1.00 37.63 607 ALA A O 1
ATOM 619 N N . LEU A 1 89 ? -16.167 -13.339 36.935 1.00 33.01 608 LEU A N 1
ATOM 620 C CA . LEU A 1 89 ? -15.115 -12.416 37.353 1.00 33.33 608 LEU A CA 1
ATOM 621 C C . LEU A 1 89 ? -14.757 -11.505 36.150 1.00 40.90 608 LEU A C 1
ATOM 622 O O . LEU A 1 89 ? -14.634 -10.295 36.324 1.00 40.82 608 LEU A O 1
ATOM 627 N N . GLY A 1 90 ? -14.625 -12.105 34.961 1.00 39.50 609 GLY A N 1
ATOM 628 C CA . GLY A 1 90 ? -14.340 -11.401 33.716 1.00 40.36 609 GLY A CA 1
ATOM 629 C C . GLY A 1 90 ? -15.395 -10.355 33.413 1.00 46.55 609 GLY A C 1
ATOM 630 O O . GLY A 1 90 ? -15.065 -9.204 33.125 1.00 45.34 609 GLY A O 1
ATOM 631 N N . TRP A 1 91 ? -16.676 -10.741 33.529 1.00 45.81 610 TRP A N 1
ATOM 632 C CA . TRP A 1 91 ? -17.816 -9.860 33.290 1.00 46.92 610 TRP A CA 1
ATOM 633 C C . TRP A 1 91 ? -17.837 -8.635 34.185 1.00 52.33 610 TRP A C 1
ATOM 634 O O . TRP A 1 91 ? -17.991 -7.528 33.680 1.00 53.15 610 TRP A O 1
ATOM 645 N N . ARG A 1 92 ? -17.698 -8.831 35.500 1.00 48.49 611 ARG A N 1
ATOM 646 C CA . ARG A 1 92 ? -17.722 -7.759 36.495 1.00 47.87 611 ARG A CA 1
ATOM 647 C C . ARG A 1 92 ? -16.515 -6.846 36.370 1.00 51.28 611 ARG A C 1
ATOM 648 O O . ARG A 1 92 ? -16.636 -5.649 36.604 1.00 50.25 611 ARG A O 1
ATOM 656 N N . SER A 1 93 ? -15.354 -7.408 36.014 1.00 48.09 612 SER A N 1
ATOM 657 C CA . SER A 1 93 ? -14.112 -6.662 35.821 1.00 47.83 612 SER A CA 1
ATOM 658 C C . SER A 1 93 ? -14.205 -5.749 34.586 1.00 54.29 612 SER A C 1
ATOM 659 O O . SER A 1 93 ? -13.571 -4.694 34.544 1.00 54.47 612 SER A O 1
ATOM 662 N N . TYR A 1 94 ? -15.034 -6.152 33.608 1.00 51.89 613 TYR A N 1
ATOM 663 C CA . TYR A 1 94 ? -15.315 -5.418 32.382 1.00 52.39 613 TYR A CA 1
ATOM 664 C C . TYR A 1 94 ? -16.307 -4.280 32.673 1.00 57.26 613 TYR A C 1
ATOM 665 O O . TYR A 1 94 ? -16.009 -3.128 32.349 1.00 57.49 613 TYR A O 1
ATOM 674 N N . ARG A 1 95 ? -17.463 -4.601 33.297 1.00 53.24 614 ARG A N 1
ATOM 675 C CA . ARG A 1 95 ? -18.516 -3.637 33.624 1.00 52.85 614 ARG A CA 1
ATOM 676 C C . ARG A 1 95 ? -18.105 -2.582 34.644 1.00 57.78 614 ARG A C 1
ATOM 677 O O . ARG A 1 95 ? -18.522 -1.434 34.502 1.00 58.79 614 ARG A O 1
ATOM 685 N N . GLN A 1 96 ? -17.274 -2.941 35.637 1.00 53.60 615 GLN A N 1
ATOM 686 C CA . GLN A 1 96 ? -16.840 -2.011 36.680 1.00 53.39 615 GLN A CA 1
ATOM 687 C C . GLN A 1 96 ? -15.595 -1.199 36.345 1.00 57.93 615 GLN A C 1
ATOM 688 O O . GLN A 1 96 ? -15.608 0.017 36.542 1.00 58.65 615 GLN A O 1
ATOM 694 N N . SER A 1 97 ? -14.506 -1.866 35.917 1.00 53.22 616 SER A N 1
ATOM 695 C CA . SER A 1 97 ? -13.218 -1.226 35.644 1.00 51.86 616 SER A CA 1
ATOM 696 C C . SER A 1 97 ? -12.792 -1.205 34.165 1.00 54.81 616 SER A C 1
ATOM 697 O O . SER A 1 97 ? -11.679 -0.762 33.879 1.00 53.93 616 SER A O 1
ATOM 700 N N . SER A 1 98 ? -13.643 -1.696 33.234 1.00 51.82 617 SER A N 1
ATOM 701 C CA . SER A 1 98 ? -13.309 -1.815 31.804 1.00 52.07 617 SER A CA 1
ATOM 702 C C . SER A 1 98 ? -11.964 -2.553 31.604 1.00 55.96 617 SER A C 1
ATOM 703 O O . SER A 1 98 ? -11.061 -2.071 30.909 1.00 56.76 617 SER A O 1
ATOM 706 N N . ALA A 1 99 ? -11.846 -3.719 32.279 1.00 50.64 618 ALA A N 1
ATOM 707 C CA . ALA A 1 99 ? -10.740 -4.679 32.255 1.00 49.44 618 ALA A CA 1
ATOM 708 C C . ALA A 1 99 ? -9.403 -4.157 32.784 1.00 52.88 618 ALA A C 1
ATOM 709 O O . ALA A 1 99 ? -8.355 -4.692 32.416 1.00 52.48 618 ALA A O 1
ATOM 711 N N . ASN A 1 100 ? -9.434 -3.192 33.708 1.00 49.29 619 ASN A N 1
ATOM 712 C CA . ASN A 1 100 ? -8.206 -2.659 34.294 1.00 48.94 619 ASN A CA 1
ATOM 713 C C . ASN A 1 100 ? -7.895 -3.331 35.603 1.00 51.52 619 ASN A C 1
ATOM 714 O O . ASN A 1 100 ? -6.730 -3.369 36.005 1.00 50.53 619 ASN A O 1
ATOM 719 N N . LEU A 1 101 ? -8.941 -3.798 36.311 1.00 47.76 620 LEU A N 1
ATOM 720 C CA . LEU A 1 101 ? -8.774 -4.450 37.617 1.00 46.87 620 LEU A CA 1
ATOM 721 C C . LEU A 1 101 ? -9.632 -5.714 37.755 1.00 46.41 620 LEU A C 1
ATOM 722 O O . LEU A 1 101 ? -10.653 -5.853 37.086 1.00 43.66 620 LEU A O 1
ATOM 727 N N . LEU A 1 102 ? -9.234 -6.607 38.667 1.00 42.25 621 LEU A N 1
ATOM 728 C CA . LEU A 1 102 ? -9.980 -7.824 38.967 1.00 41.14 621 LEU A CA 1
ATOM 729 C C . LEU A 1 102 ? -11.008 -7.507 40.041 1.00 44.68 621 LEU A C 1
ATOM 730 O O . LEU A 1 102 ? -10.664 -7.292 41.207 1.00 44.10 621 LEU A O 1
ATOM 735 N N . CYS A 1 103 ? -12.270 -7.434 39.625 1.00 41.12 622 CYS A N 1
ATOM 736 C CA . CYS A 1 103 ? -13.365 -7.094 40.511 1.00 40.90 622 CYS A CA 1
ATOM 737 C C . CYS A 1 103 ? -14.008 -8.382 41.034 1.00 41.63 622 CYS A C 1
ATOM 738 O O . CYS A 1 103 ? -15.010 -8.856 40.506 1.00 40.81 622 CYS A O 1
ATOM 741 N N . PHE A 1 104 ? -13.382 -8.969 42.065 1.00 36.44 623 PHE A N 1
ATOM 742 C CA . PHE A 1 104 ? -13.833 -10.219 42.685 1.00 35.04 623 PHE A CA 1
ATOM 743 C C . PHE A 1 104 ? -15.157 -10.045 43.404 1.00 41.86 623 PHE A C 1
ATOM 744 O O . PHE A 1 104 ? -16.028 -10.915 43.326 1.00 42.63 623 PHE A O 1
ATOM 752 N N . ALA A 1 105 ? -15.308 -8.916 44.096 1.00 38.62 624 ALA A N 1
ATOM 753 C CA . ALA A 1 105 ? -16.509 -8.563 44.849 1.00 38.58 624 ALA A CA 1
ATOM 754 C C . ALA A 1 105 ? -16.558 -7.034 44.971 1.00 43.30 624 ALA A C 1
ATOM 755 O O . ALA A 1 105 ? -15.510 -6.399 44.786 1.00 40.99 624 ALA A O 1
ATOM 757 N N . PRO A 1 106 ? -17.726 -6.409 45.302 1.00 42.96 625 PRO A N 1
ATOM 758 C CA . PRO A 1 106 ? -17.754 -4.937 45.455 1.00 43.48 625 PRO A CA 1
ATOM 759 C C . PRO A 1 106 ? -16.776 -4.428 46.521 1.00 48.14 625 PRO A C 1
ATOM 760 O O . PRO A 1 106 ? -16.161 -3.384 46.331 1.00 48.16 625 PRO A O 1
ATOM 764 N N . ASP A 1 107 ? -16.557 -5.218 47.584 1.00 44.42 626 ASP A N 1
ATOM 765 C CA . ASP A 1 107 ? -15.633 -4.895 48.673 1.00 43.74 626 ASP A CA 1
ATOM 766 C C . ASP A 1 107 ? -14.248 -5.537 48.483 1.00 47.55 626 ASP A C 1
ATOM 767 O O . ASP A 1 107 ? -13.421 -5.493 49.397 1.00 46.63 626 ASP A O 1
ATOM 772 N N . LEU A 1 108 ? -13.990 -6.136 47.305 1.00 45.45 627 LEU A N 1
ATOM 773 C CA . LEU A 1 108 ? -12.687 -6.745 47.026 1.00 45.91 627 LEU A CA 1
ATOM 774 C C . LEU A 1 108 ? -12.287 -6.593 45.570 1.00 51.88 627 LEU A C 1
ATOM 775 O O . LEU A 1 108 ? -12.627 -7.417 44.715 1.00 51.67 627 LEU A O 1
ATOM 780 N N . ILE A 1 109 ? -11.587 -5.491 45.297 1.00 50.05 628 ILE A N 1
ATOM 781 C CA . ILE A 1 109 ? -11.082 -5.126 43.975 1.00 50.07 628 ILE A CA 1
ATOM 782 C C . ILE A 1 109 ? -9.559 -5.158 44.069 1.00 56.15 628 ILE A C 1
ATOM 783 O O . ILE A 1 109 ? -8.994 -4.543 44.974 1.00 55.15 628 ILE A O 1
ATOM 788 N N . ILE A 1 110 ? -8.900 -5.905 43.172 1.00 55.89 629 ILE A N 1
ATOM 789 C CA . ILE A 1 110 ? -7.448 -6.029 43.229 1.00 57.46 629 ILE A CA 1
ATOM 790 C C . ILE A 1 110 ? -6.756 -5.367 42.034 1.00 65.00 629 ILE A C 1
ATOM 791 O O . ILE A 1 110 ? -7.074 -5.633 40.871 1.00 63.88 629 ILE A O 1
ATOM 796 N N . ASN A 1 111 ? -5.803 -4.483 42.367 1.00 65.69 630 ASN A N 1
ATOM 797 C CA . ASN A 1 111 ? -4.957 -3.770 41.421 1.00 67.74 630 ASN A CA 1
ATOM 798 C C . ASN A 1 111 ? -3.732 -4.630 41.155 1.00 76.66 630 ASN A C 1
ATOM 799 O O . ASN A 1 111 ? -2.840 -4.722 42.000 1.00 76.22 630 ASN A O 1
ATOM 804 N N . GLU A 1 112 ? -3.719 -5.300 39.987 1.00 77.43 631 GLU A N 1
ATOM 805 C CA . GLU A 1 112 ? -2.661 -6.209 39.532 1.00 79.35 631 GLU A CA 1
ATOM 806 C C . GLU A 1 112 ? -1.243 -5.622 39.635 1.00 87.85 631 GLU A C 1
ATOM 807 O O . GLU A 1 112 ? -0.276 -6.384 39.690 1.00 88.04 631 GLU A O 1
ATOM 813 N N . GLN A 1 113 ? -1.125 -4.281 39.666 1.00 87.11 632 GLN A N 1
ATOM 814 C CA . GLN A 1 113 ? 0.156 -3.593 39.796 1.00 88.01 632 GLN A CA 1
ATOM 815 C C . GLN A 1 113 ? 0.647 -3.588 41.247 1.00 93.42 632 GLN A C 1
ATOM 816 O O . GLN A 1 113 ? 1.836 -3.810 41.483 1.00 93.22 632 GLN A O 1
ATOM 822 N N . ARG A 1 114 ? -0.268 -3.407 42.220 1.00 90.97 633 ARG A N 1
ATOM 823 C CA . ARG A 1 114 ? 0.078 -3.455 43.644 1.00 91.52 633 ARG A CA 1
ATOM 824 C C . ARG A 1 114 ? 0.011 -4.918 44.142 1.00 97.29 633 ARG A C 1
ATOM 825 O O . ARG A 1 114 ? -0.668 -5.237 45.127 1.00 96.60 633 ARG A O 1
ATOM 827 N N . MET A 1 115 ? 0.735 -5.802 43.420 1.00 95.57 634 MET A N 1
ATOM 828 C CA . MET A 1 115 ? 0.849 -7.242 43.655 1.00 96.05 634 MET A CA 1
ATOM 829 C C . MET A 1 115 ? 2.330 -7.625 43.714 1.00 100.59 634 MET A C 1
ATOM 830 O O . MET A 1 115 ? 3.097 -7.315 42.792 1.00 100.47 634 MET A O 1
ATOM 835 N N . THR A 1 116 ? 2.716 -8.317 44.802 1.00 96.81 635 THR A N 1
ATOM 836 C CA . THR A 1 116 ? 4.098 -8.679 45.124 1.00 96.08 635 THR A CA 1
ATOM 837 C C . THR A 1 116 ? 4.721 -9.799 44.237 1.00 98.32 635 THR A C 1
ATOM 838 O O . THR A 1 116 ? 5.885 -9.640 43.844 1.00 98.22 635 THR A O 1
ATOM 842 N N . LEU A 1 117 ? 3.987 -10.887 43.916 1.00 92.97 636 LEU A N 1
ATOM 843 C CA . LEU A 1 117 ? 4.568 -11.999 43.147 1.00 91.83 636 LEU A CA 1
ATOM 844 C C . LEU A 1 117 ? 4.205 -12.009 41.637 1.00 92.44 636 LEU A C 1
ATOM 845 O O . LEU A 1 117 ? 3.085 -11.645 41.275 1.00 92.46 636 LEU A O 1
ATOM 850 N N . PRO A 1 118 ? 5.168 -12.39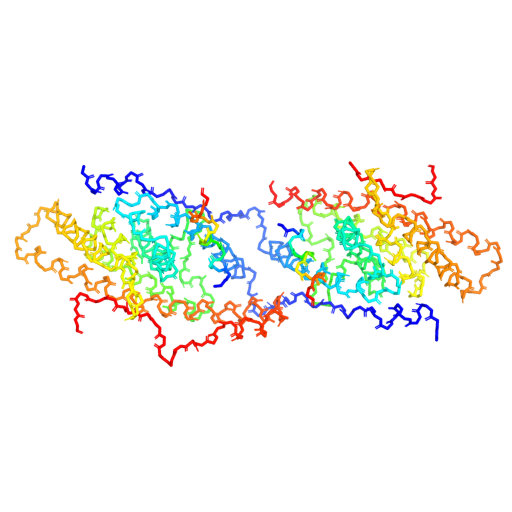7 40.745 1.00 85.91 637 PRO A N 1
ATOM 851 C CA . PRO A 1 118 ? 4.888 -12.366 39.293 1.00 84.37 637 PRO A CA 1
ATOM 852 C C . PRO A 1 118 ? 3.978 -13.472 38.761 1.00 84.09 637 PRO A C 1
ATOM 853 O O . PRO A 1 118 ? 3.316 -13.258 37.744 1.00 83.07 637 PRO A O 1
ATOM 857 N N . ASP A 1 119 ? 3.974 -14.659 39.413 1.00 77.89 638 ASP A N 1
ATOM 858 C CA . ASP A 1 119 ? 3.132 -15.798 39.025 1.00 76.18 638 ASP A CA 1
ATOM 859 C C . ASP A 1 119 ? 1.671 -15.447 39.284 1.00 76.09 638 ASP A C 1
ATOM 860 O O . ASP A 1 119 ? 0.791 -15.824 38.504 1.00 74.65 638 ASP A O 1
ATOM 865 N N . MET A 1 120 ? 1.439 -14.677 40.375 1.00 70.46 639 MET A N 1
ATOM 866 C CA . MET A 1 120 ? 0.151 -14.121 40.782 1.00 69.13 639 MET A CA 1
ATOM 867 C C . MET A 1 120 ? -0.241 -13.139 39.663 1.00 73.96 639 MET A C 1
ATOM 868 O O . MET A 1 120 ? -1.330 -13.264 39.099 1.00 73.95 639 MET A O 1
ATOM 873 N N . TYR A 1 121 ? 0.712 -12.246 39.275 1.00 70.31 640 TYR A N 1
ATOM 874 C CA . TYR A 1 121 ? 0.566 -11.221 38.235 1.00 69.75 640 TYR A CA 1
ATOM 875 C C . TYR A 1 121 ? 0.139 -11.798 36.881 1.00 72.26 640 TYR A C 1
ATOM 876 O O . TYR A 1 121 ? -0.857 -11.326 36.332 1.00 72.07 640 TYR A O 1
ATOM 878 N N . ASP A 1 122 ? 0.846 -12.842 36.382 1.00 67.20 641 ASP A N 1
ATOM 879 C CA . ASP A 1 122 ? 0.562 -13.533 35.110 1.00 66.54 641 ASP A CA 1
ATOM 880 C C . ASP A 1 122 ? -0.867 -14.096 35.056 1.00 67.42 641 ASP A C 1
ATOM 881 O O . ASP A 1 122 ? -1.513 -14.044 34.003 1.00 65.95 641 ASP A O 1
ATOM 886 N N . GLN A 1 123 ? -1.341 -14.633 36.205 1.00 62.70 642 GLN A N 1
ATOM 887 C CA . GLN A 1 123 ? -2.668 -15.212 36.401 1.00 61.81 642 GLN A CA 1
ATOM 888 C C . GLN A 1 123 ? -3.704 -14.112 36.395 1.00 65.48 642 GLN A C 1
ATOM 889 O O . GLN A 1 123 ? -4.787 -14.279 35.822 1.00 64.63 642 GLN A O 1
ATOM 895 N N . CYS A 1 124 ? -3.358 -12.977 37.026 1.00 62.30 643 CYS A N 1
ATOM 896 C CA . CYS A 1 124 ? -4.211 -11.797 37.065 1.00 62.34 643 CYS A CA 1
ATOM 897 C C . CYS A 1 124 ? -4.379 -11.265 35.640 1.00 64.13 643 CYS A C 1
ATOM 898 O O . CYS A 1 124 ? -5.513 -11.116 35.199 1.00 63.40 643 CYS A O 1
ATOM 901 N N . LYS A 1 125 ? -3.262 -11.178 34.871 1.00 59.31 644 LYS A N 1
ATOM 902 C CA . LYS A 1 125 ? -3.246 -10.789 33.454 1.00 58.42 644 LYS A CA 1
ATOM 903 C C . LYS A 1 125 ? -4.058 -11.781 32.607 1.00 63.50 644 LYS A C 1
ATOM 904 O O . LYS A 1 125 ? -4.662 -11.377 31.609 1.00 63.57 644 LYS A O 1
ATOM 910 N N . HIS A 1 126 ? -4.095 -13.070 33.021 1.00 60.21 645 HIS A N 1
ATOM 911 C CA . HIS A 1 126 ? -4.869 -14.099 32.336 1.00 60.73 645 HIS A CA 1
ATOM 912 C C . HIS A 1 126 ? -6.362 -13.995 32.659 1.00 65.21 645 HIS A C 1
ATOM 913 O O . HIS A 1 126 ? -7.190 -14.207 31.768 1.00 65.18 645 HIS A O 1
ATOM 920 N N . MET A 1 127 ? -6.706 -13.633 33.922 1.00 60.93 646 MET A N 1
ATOM 921 C CA . MET A 1 127 ? -8.088 -13.413 34.359 1.00 59.85 646 MET A CA 1
ATOM 922 C C . MET A 1 127 ? -8.556 -12.091 33.717 1.00 61.46 646 MET A C 1
ATOM 923 O O . MET A 1 127 ? -9.712 -11.986 33.278 1.00 60.35 646 MET A O 1
ATOM 928 N N . LEU A 1 128 ? -7.618 -11.112 33.580 1.00 56.39 647 LEU A N 1
ATOM 929 C CA . LEU A 1 128 ? -7.894 -9.833 32.923 1.00 54.97 647 LEU A CA 1
ATOM 930 C C . LEU A 1 128 ? -8.067 -10.041 31.431 1.00 55.92 647 LEU A C 1
ATOM 931 O O . LEU A 1 128 ? -8.839 -9.321 30.821 1.00 55.70 647 LEU A O 1
ATOM 936 N N . TYR A 1 129 ? -7.410 -11.065 30.855 1.00 51.14 648 TYR A N 1
ATOM 937 C CA . TYR A 1 129 ? -7.571 -11.403 29.436 1.00 50.54 648 TYR A CA 1
ATOM 938 C C . TYR A 1 129 ? -9.033 -11.742 29.123 1.00 50.17 648 TYR A C 1
ATOM 939 O O . TYR A 1 129 ? -9.540 -11.286 28.096 1.00 49.50 648 TYR A O 1
ATOM 948 N N . VAL A 1 130 ? -9.711 -12.533 30.000 1.00 44.06 649 VAL A N 1
ATOM 949 C CA . VAL A 1 130 ? -11.127 -12.873 29.787 1.00 42.77 649 VAL A CA 1
ATOM 950 C C . VAL A 1 130 ? -11.914 -11.566 29.735 1.00 45.30 649 VAL A C 1
ATOM 951 O O . VAL A 1 130 ? -12.620 -11.321 28.760 1.00 43.73 649 VAL A O 1
ATOM 955 N N . SER A 1 131 ? -11.680 -10.697 30.732 1.00 42.96 650 SER A N 1
ATOM 956 C CA . SER A 1 131 ? -12.283 -9.380 30.882 1.00 43.79 650 SER A CA 1
ATOM 957 C C . SER A 1 131 ? -11.978 -8.413 29.723 1.00 50.37 650 SER A C 1
ATOM 958 O O . SER A 1 131 ? -12.896 -7.727 29.265 1.00 50.50 650 SER A O 1
ATOM 961 N N . SER A 1 132 ? -10.718 -8.379 29.230 1.00 47.94 651 SER A N 1
ATOM 962 C CA . SER A 1 132 ? -10.330 -7.522 28.103 1.00 48.51 651 SER A CA 1
ATOM 963 C C . SER A 1 132 ? -10.961 -7.987 26.806 1.00 52.99 651 SER A C 1
ATOM 964 O O . SER A 1 132 ? -11.319 -7.144 25.992 1.00 54.57 651 SER A O 1
ATOM 967 N N . GLU A 1 133 ? -11.173 -9.314 26.650 1.00 46.94 652 GLU A N 1
ATOM 968 C CA . GLU A 1 133 ? -11.844 -9.882 25.484 1.00 45.21 652 GLU A CA 1
ATOM 969 C C . GLU A 1 133 ? -13.319 -9.559 25.501 1.00 48.35 652 GLU A C 1
ATOM 970 O O . GLU A 1 133 ? -13.878 -9.290 24.444 1.00 47.69 652 GLU A O 1
ATOM 976 N N . LEU A 1 134 ? -13.953 -9.560 26.694 1.00 45.15 653 LEU A N 1
ATOM 977 C CA . LEU A 1 134 ? -15.372 -9.214 26.826 1.00 45.31 653 LEU A CA 1
ATOM 978 C C . LEU A 1 134 ? -15.555 -7.708 26.574 1.00 51.94 653 LEU A C 1
ATOM 979 O O . LEU A 1 134 ? -16.602 -7.282 26.090 1.00 50.05 653 LEU A O 1
ATOM 984 N N . HIS A 1 135 ? -14.506 -6.922 26.874 1.00 52.71 654 HIS A N 1
ATOM 985 C CA . HIS A 1 135 ? -14.434 -5.485 26.644 1.00 54.48 654 HIS A CA 1
ATOM 986 C C . HIS A 1 135 ? -14.242 -5.246 25.141 1.00 58.87 654 HIS A C 1
ATOM 987 O O . HIS A 1 135 ? -15.085 -4.605 24.526 1.00 58.09 654 HIS A O 1
ATOM 994 N N . ARG A 1 136 ? -13.199 -5.861 24.540 1.00 56.20 655 ARG A N 1
ATOM 995 C CA . ARG A 1 136 ? -12.843 -5.789 23.116 1.00 56.12 655 ARG A CA 1
ATOM 996 C C . ARG A 1 136 ? -14.028 -6.089 22.206 1.00 60.49 655 ARG A C 1
ATOM 997 O O . ARG A 1 136 ? -14.253 -5.357 21.246 1.00 60.68 655 ARG A O 1
ATOM 1005 N N . LEU A 1 137 ? -14.779 -7.154 22.512 1.00 56.93 656 LEU A N 1
ATOM 1006 C CA . LEU A 1 137 ? -15.941 -7.591 21.741 1.00 56.72 656 LEU A CA 1
ATOM 1007 C C . LEU A 1 137 ? -17.241 -6.887 22.154 1.00 61.44 656 LEU A C 1
ATOM 1008 O O . LEU A 1 137 ? -18.271 -7.124 21.535 1.00 61.04 656 LEU A O 1
ATOM 1013 N N . GLN A 1 138 ? -17.196 -6.024 23.196 1.00 58.95 657 GLN A N 1
ATOM 1014 C CA . GLN A 1 138 ? -18.351 -5.271 23.716 1.00 59.43 657 GLN A CA 1
ATOM 1015 C C . GLN A 1 138 ? -19.588 -6.184 23.902 1.00 64.98 657 GLN A C 1
ATOM 1016 O O . GLN A 1 138 ? -20.669 -5.920 23.363 1.00 65.91 657 GLN A O 1
ATOM 1022 N N . VAL A 1 139 ? -19.379 -7.299 24.637 1.00 60.62 658 VAL A N 1
ATOM 1023 C CA . VAL A 1 139 ? -20.351 -8.364 24.923 1.00 59.07 658 VAL A CA 1
ATOM 1024 C C . VAL A 1 139 ? -21.566 -7.803 25.682 1.00 61.27 658 VAL A C 1
ATOM 1025 O O . VAL A 1 139 ? -21.413 -6.942 26.553 1.00 59.80 658 VAL A O 1
ATOM 1029 N N . SER A 1 140 ? -22.773 -8.221 25.272 1.00 57.73 659 SER A N 1
ATOM 1030 C CA . SER A 1 140 ? -24.011 -7.768 25.903 1.00 57.41 659 SER A CA 1
ATOM 1031 C C . SER A 1 140 ? -24.390 -8.696 27.051 1.00 60.89 659 SER A C 1
ATOM 1032 O O . SER A 1 140 ? -23.926 -9.840 27.097 1.00 60.41 659 SER A O 1
ATOM 1035 N N . TYR A 1 141 ? -25.236 -8.204 27.974 1.00 57.25 660 TYR A N 1
ATOM 1036 C CA . TYR A 1 141 ? -25.715 -8.961 29.127 1.00 56.90 660 TYR A CA 1
ATOM 1037 C C . TYR A 1 141 ? -26.340 -10.282 28.697 1.00 59.70 660 TYR A C 1
ATOM 1038 O O . TYR A 1 141 ? -26.059 -11.312 29.302 1.00 59.88 660 TYR A O 1
ATOM 1047 N N . GLU A 1 142 ? -27.121 -10.257 27.612 1.00 54.60 661 GLU A N 1
ATOM 1048 C CA . GLU A 1 142 ? -27.822 -11.424 27.075 1.00 53.65 661 GLU A CA 1
ATOM 1049 C C . GLU A 1 142 ? -26.875 -12.422 26.433 1.00 54.26 661 GLU A C 1
ATOM 1050 O O . GLU A 1 142 ? -27.162 -13.619 26.474 1.00 53.69 661 GLU A O 1
ATOM 1056 N N . GLU A 1 143 ? -25.772 -11.939 25.807 1.00 48.70 662 GLU A N 1
ATOM 1057 C CA . GLU A 1 143 ? -24.743 -12.801 25.204 1.00 47.56 662 GLU A CA 1
ATOM 1058 C C . GLU A 1 143 ? -24.001 -13.487 26.344 1.00 47.04 662 GLU A C 1
ATOM 1059 O O . GLU A 1 143 ? -23.833 -14.701 26.327 1.00 46.00 662 GLU A O 1
ATOM 1065 N N . TYR A 1 144 ? -23.635 -12.701 27.365 1.00 42.09 663 TYR A N 1
ATOM 1066 C CA . TYR A 1 144 ? -22.974 -13.152 28.579 1.00 41.48 663 TYR A CA 1
ATOM 1067 C C . TYR A 1 144 ? -23.752 -14.280 29.263 1.00 44.99 663 TYR A C 1
ATOM 1068 O O . TYR A 1 144 ? -23.164 -15.311 29.586 1.00 44.35 663 TYR A O 1
ATOM 1077 N N . LEU A 1 145 ? -25.068 -14.083 29.452 1.00 41.42 664 LEU A N 1
ATOM 1078 C CA . LEU A 1 145 ? -25.961 -15.044 30.099 1.00 41.01 664 LEU A CA 1
ATOM 1079 C C . LEU A 1 145 ? -26.020 -16.358 29.365 1.00 43.97 664 LEU A C 1
ATOM 1080 O O . LEU A 1 145 ? -25.995 -17.399 30.005 1.00 43.51 664 LEU A O 1
ATOM 1085 N N . CYS A 1 146 ? -26.056 -16.314 28.030 1.00 41.13 665 CYS A N 1
ATOM 1086 C CA . CYS A 1 146 ? -26.084 -17.493 27.166 1.00 41.37 665 CYS A CA 1
ATOM 1087 C C . CYS A 1 146 ? -24.744 -18.203 27.189 1.00 42.78 665 CYS A C 1
ATOM 1088 O O . CYS A 1 146 ? -24.720 -19.427 27.253 1.00 41.74 665 CYS A O 1
ATOM 1091 N N . MET A 1 147 ? -23.636 -17.427 27.133 1.00 38.52 666 MET A N 1
ATOM 1092 C CA . MET A 1 147 ? -22.249 -17.897 27.169 1.00 37.88 666 MET A CA 1
ATOM 1093 C C . MET A 1 147 ? -21.928 -18.564 28.509 1.00 38.75 666 MET A C 1
ATOM 1094 O O . MET A 1 147 ? -21.291 -19.619 28.521 1.00 36.91 666 MET A O 1
ATOM 1099 N N . LYS A 1 148 ? -22.370 -17.955 29.636 1.00 34.49 667 LYS A N 1
ATOM 1100 C CA . LYS A 1 148 ? -22.147 -18.509 30.977 1.00 33.96 667 LYS A CA 1
ATOM 1101 C C . LYS A 1 148 ? -22.856 -19.853 31.131 1.00 38.13 667 LYS A C 1
ATOM 1102 O O . LYS A 1 148 ? -22.239 -20.810 31.617 1.00 38.50 667 LYS A O 1
ATOM 1108 N N . THR A 1 149 ? -24.099 -19.952 30.599 1.00 33.16 668 THR A N 1
ATOM 1109 C CA . THR A 1 149 ? -24.890 -21.188 30.592 1.00 32.36 668 THR A CA 1
ATOM 1110 C C . THR A 1 149 ? -24.168 -22.256 29.790 1.00 35.61 668 THR A C 1
ATOM 1111 O O . THR A 1 149 ? -24.148 -23.426 30.201 1.00 35.02 668 THR A O 1
ATOM 1115 N N . LEU A 1 150 ? -23.586 -21.853 28.640 1.00 31.42 669 LEU A N 1
ATOM 1116 C CA . LEU A 1 150 ? -22.833 -22.767 27.789 1.00 31.03 669 LEU A CA 1
ATOM 1117 C C . LEU A 1 150 ? -21.547 -23.264 28.477 1.00 35.19 669 LEU A C 1
ATOM 1118 O O . LEU A 1 150 ? -21.169 -24.412 28.262 1.00 35.46 669 LEU A O 1
ATOM 1123 N N . LEU A 1 151 ? -20.936 -22.454 29.369 1.00 31.55 670 LEU A N 1
ATOM 1124 C CA . LEU A 1 151 ? -19.738 -22.869 30.129 1.00 31.33 670 LEU A CA 1
ATOM 1125 C C . LEU A 1 151 ? -19.996 -23.990 31.159 1.00 35.12 670 LEU A C 1
ATOM 1126 O O . LEU A 1 151 ? -19.076 -24.731 31.494 1.00 36.00 670 LEU A O 1
ATOM 1131 N N . LEU A 1 152 ? -21.245 -24.106 31.653 1.00 30.14 671 LEU A N 1
ATOM 1132 C CA . LEU A 1 152 ? -21.723 -25.163 32.556 1.00 29.24 671 LEU A CA 1
ATOM 1133 C C . LEU A 1 152 ? -21.827 -26.465 31.738 1.00 32.35 671 LEU A C 1
ATOM 1134 O O . LEU A 1 152 ? -21.663 -27.566 32.272 1.00 31.31 671 LEU A O 1
ATOM 1139 N N . LEU A 1 153 ? -22.026 -26.318 30.422 1.00 29.69 672 LEU A N 1
ATOM 1140 C CA . LEU A 1 153 ? -22.177 -27.428 29.486 1.00 30.13 672 LEU A CA 1
ATOM 1141 C C . LEU A 1 153 ? -20.944 -27.622 28.588 1.00 35.25 672 LEU A C 1
ATOM 1142 O O . LEU A 1 153 ? -21.087 -28.161 27.488 1.00 36.19 672 LEU A O 1
ATOM 1147 N N . SER A 1 154 ? -19.743 -27.194 29.034 1.00 31.04 673 SER A N 1
ATOM 1148 C CA . SER A 1 154 ? -18.550 -27.240 28.184 1.00 30.29 673 SER A CA 1
ATOM 1149 C C . SER A 1 154 ? -17.661 -28.509 28.352 1.00 33.19 673 SER A C 1
ATOM 1150 O O . SER A 1 154 ? -16.729 -28.712 27.566 1.00 33.48 673 SER A O 1
ATOM 1153 N N . SER A 1 155 ? -17.980 -29.384 29.303 1.00 29.56 674 SER A N 1
ATOM 1154 C CA . SER A 1 155 ? -17.214 -30.617 29.497 1.00 29.35 674 SER A CA 1
ATOM 1155 C C . SER A 1 155 ? -18.166 -31.732 29.859 1.00 33.88 674 SER A C 1
ATOM 1156 O O . SER A 1 155 ? -19.170 -31.479 30.539 1.00 33.01 674 SER A O 1
ATOM 1159 N N . VAL A 1 156 ? -17.840 -32.969 29.440 1.00 30.16 675 VAL A N 1
ATOM 1160 C CA . VAL A 1 156 ? -18.639 -34.161 29.740 1.00 30.12 675 VAL A CA 1
ATOM 1161 C C . VAL A 1 156 ? -17.694 -35.322 30.034 1.00 34.32 675 VAL A C 1
ATOM 1162 O O . VAL A 1 156 ? -16.562 -35.279 29.576 1.00 33.60 675 VAL A O 1
ATOM 1166 N N . PRO A 1 157 ? -18.087 -36.404 30.727 1.00 32.93 676 PRO A N 1
ATOM 1167 C CA . PRO A 1 157 ? -17.160 -37.536 30.846 1.00 33.36 676 PRO A CA 1
ATOM 1168 C C . PRO A 1 157 ? -16.926 -38.172 29.473 1.00 39.21 676 PRO A C 1
ATOM 1169 O O . PRO A 1 157 ? -17.835 -38.180 28.640 1.00 38.45 676 PRO A O 1
ATOM 1173 N N . LYS A 1 158 ? -15.704 -38.693 29.240 1.00 37.64 677 LYS A N 1
ATOM 1174 C CA . LYS A 1 158 ? -15.310 -39.379 28.001 1.00 37.72 677 LYS A CA 1
ATOM 1175 C C . LYS A 1 158 ? -16.186 -40.610 27.730 1.00 44.09 677 LYS A C 1
ATOM 1176 O O . LYS A 1 158 ? -16.394 -40.957 26.566 1.00 44.26 677 LYS A O 1
ATOM 1182 N N . ASP A 1 159 ? -16.720 -41.250 28.797 1.00 41.72 678 ASP A N 1
ATOM 1183 C CA . ASP A 1 159 ? -17.640 -42.394 28.678 1.00 41.97 678 ASP A CA 1
ATOM 1184 C C . ASP A 1 159 ? -19.114 -41.947 28.677 1.00 44.93 678 ASP A C 1
ATOM 1185 O O . ASP A 1 159 ? -20.021 -42.768 28.788 1.00 45.27 678 ASP A O 1
ATOM 1190 N N . GLY A 1 160 ? -19.320 -40.645 28.509 1.00 40.42 679 GLY A N 1
ATOM 1191 C CA . GLY A 1 160 ? -20.624 -40.003 28.413 1.00 39.84 679 GLY A CA 1
ATOM 1192 C C . GLY A 1 160 ? -21.426 -39.910 29.690 1.00 41.94 679 GLY A C 1
ATOM 1193 O O . GLY A 1 160 ? -21.168 -40.628 30.659 1.00 41.29 679 GLY A O 1
ATOM 1194 N N . LEU A 1 161 ? -22.409 -39.003 29.680 1.00 37.15 680 LEU A N 1
ATOM 1195 C CA . LEU A 1 161 ? -23.364 -38.780 30.768 1.00 36.57 680 LEU A CA 1
ATOM 1196 C C . LEU A 1 161 ? -24.491 -39.826 30.684 1.00 42.77 680 LEU A C 1
ATOM 1197 O O . LEU A 1 161 ? -24.701 -40.437 29.627 1.00 43.42 680 LEU A O 1
ATOM 1202 N N . LYS A 1 162 ? -25.233 -40.007 31.788 1.00 39.21 681 LYS A N 1
ATOM 1203 C CA . LYS A 1 162 ? -26.381 -40.914 31.842 1.00 38.43 681 LYS A CA 1
ATOM 1204 C C . LYS A 1 162 ? -27.520 -40.380 30.959 1.00 41.90 681 LYS A C 1
ATOM 1205 O O . LYS A 1 162 ? -28.198 -41.164 30.309 1.00 42.77 681 LYS A O 1
ATOM 1211 N N . SER A 1 163 ? -27.674 -39.051 30.884 1.00 36.53 682 SER A N 1
ATOM 1212 C CA . SER A 1 163 ? -28.644 -38.339 30.053 1.00 35.12 682 SER A CA 1
ATOM 1213 C C . SER A 1 163 ? -27.925 -37.612 28.915 1.00 35.46 682 SER A C 1
ATOM 1214 O O . SER A 1 163 ? -28.213 -36.441 28.661 1.00 34.64 682 SER A O 1
ATOM 1217 N N . GLN A 1 164 ? -27.010 -38.302 28.215 1.00 31.86 683 GLN A N 1
ATOM 1218 C CA . GLN A 1 164 ? -26.227 -37.709 27.124 1.00 32.03 683 GLN A CA 1
ATOM 1219 C C . GLN A 1 164 ? -27.074 -37.052 26.028 1.00 36.09 683 GLN A C 1
ATOM 1220 O O . GLN A 1 164 ? -26.788 -35.894 25.665 1.00 36.78 683 GLN A O 1
ATOM 1226 N N . ALA A 1 165 ? -28.133 -37.747 25.543 1.00 31.67 684 ALA A N 1
ATOM 1227 C CA . ALA A 1 165 ? -29.011 -37.227 24.476 1.00 31.34 684 ALA A CA 1
ATOM 1228 C C . ALA A 1 165 ? -29.725 -35.928 24.892 1.00 34.90 684 ALA A C 1
ATOM 1229 O O . ALA A 1 165 ? -29.776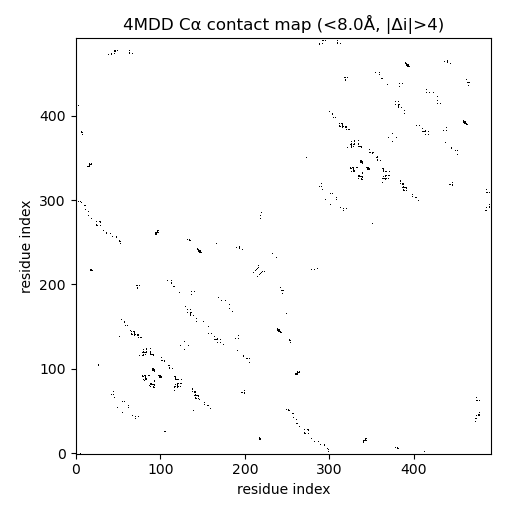 -34.969 24.112 1.00 34.96 684 ALA A O 1
ATOM 1231 N N . LEU A 1 166 ? -30.222 -35.879 26.140 1.00 31.05 685 LEU A N 1
ATOM 1232 C CA . LEU A 1 166 ? -30.848 -34.679 26.696 1.00 30.49 685 LEU A CA 1
ATOM 1233 C C . LEU A 1 166 ? -29.812 -33.567 26.838 1.00 34.62 685 LEU A C 1
ATOM 1234 O O . LEU A 1 166 ? -30.067 -32.432 26.401 1.00 34.35 685 LEU A O 1
ATOM 1239 N N . PHE A 1 167 ? -28.613 -33.914 27.367 1.00 31.27 686 PHE A N 1
ATOM 1240 C CA . PHE A 1 167 ? -27.513 -32.953 27.474 1.00 31.69 686 PHE A CA 1
ATOM 1241 C C . PHE A 1 167 ? -27.266 -32.291 26.097 1.00 36.68 686 PHE A C 1
ATOM 1242 O O . PHE A 1 167 ? -27.233 -31.057 26.014 1.00 36.34 686 PHE A O 1
ATOM 1250 N N . ASP A 1 168 ? -27.095 -33.113 25.027 1.00 34.09 687 ASP A N 1
ATOM 1251 C CA . ASP A 1 168 ? -26.860 -32.592 23.675 1.00 34.61 687 ASP A CA 1
ATOM 1252 C C . ASP A 1 168 ? -27.952 -31.644 23.237 1.00 41.14 687 ASP A C 1
ATOM 1253 O O . ASP A 1 168 ? -27.642 -30.577 22.695 1.00 41.41 687 ASP A O 1
ATOM 1258 N N . ALA A 1 169 ? -29.231 -32.014 23.493 1.00 39.05 688 ALA A N 1
ATOM 1259 C CA . ALA A 1 169 ? -30.400 -31.201 23.122 1.00 39.12 688 ALA A CA 1
ATOM 1260 C C . ALA A 1 169 ? -30.411 -29.866 23.861 1.00 40.58 688 ALA A C 1
ATOM 1261 O O . ALA A 1 169 ? -30.649 -28.822 23.240 1.00 39.79 688 ALA A O 1
ATOM 1263 N N . ILE A 1 170 ? -30.090 -29.896 25.175 1.00 35.91 689 ILE A N 1
ATOM 1264 C CA . ILE A 1 170 ? -30.002 -28.689 26.010 1.00 35.43 689 ILE A CA 1
ATOM 1265 C C . ILE A 1 170 ? -28.883 -27.770 25.505 1.00 37.54 689 ILE A C 1
ATOM 1266 O O . ILE A 1 170 ? -29.063 -26.547 25.399 1.00 35.71 689 ILE A O 1
ATOM 1271 N N . ARG A 1 171 ? -27.718 -28.363 25.237 1.00 35.52 690 ARG A N 1
ATOM 1272 C CA . ARG A 1 171 ? -26.565 -27.609 24.761 1.00 36.61 690 ARG A CA 1
ATOM 1273 C C . ARG A 1 171 ? -26.913 -26.879 23.450 1.00 43.17 690 ARG A C 1
ATOM 1274 O O . ARG A 1 171 ? -26.756 -25.656 23.388 1.00 42.01 690 ARG A O 1
ATOM 1282 N N . MET A 1 172 ? -27.505 -27.604 22.471 1.00 43.30 691 MET A N 1
ATOM 1283 C CA . MET A 1 172 ? -27.950 -27.034 21.189 1.00 45.26 691 MET A CA 1
ATOM 1284 C C . MET A 1 172 ? -28.985 -25.925 21.393 1.00 46.86 691 MET A C 1
ATOM 1285 O O . MET A 1 172 ? -28.912 -24.898 20.717 1.00 46.96 691 MET A O 1
ATOM 1290 N N . THR A 1 173 ? -29.907 -26.103 22.357 1.00 41.50 692 THR A N 1
ATOM 1291 C CA . THR A 1 173 ? -30.923 -25.102 22.688 1.00 40.96 692 THR A CA 1
ATOM 1292 C C . THR A 1 173 ? -30.254 -23.801 23.108 1.00 44.46 692 THR A C 1
ATOM 1293 O O . THR A 1 173 ? -30.634 -22.745 22.598 1.00 45.53 692 THR A O 1
ATOM 1297 N N . TYR A 1 174 ? -29.255 -23.875 24.029 1.00 38.94 693 TYR A N 1
ATOM 1298 C CA . TYR A 1 174 ? -28.537 -22.691 24.515 1.00 37.10 693 TYR A CA 1
ATOM 1299 C C . TYR A 1 174 ? -27.569 -22.146 23.458 1.00 39.48 693 TYR A C 1
ATOM 1300 O O . TYR A 1 174 ? -27.347 -20.933 23.425 1.00 38.48 693 TYR A O 1
ATOM 1309 N N . ILE A 1 175 ? -27.052 -23.011 22.557 1.00 36.57 694 ILE A N 1
ATOM 1310 C CA . ILE A 1 175 ? -26.247 -22.552 21.422 1.00 37.09 694 ILE A CA 1
ATOM 1311 C C . ILE A 1 175 ? -27.180 -21.671 20.566 1.00 44.78 694 ILE A C 1
ATOM 1312 O O . ILE A 1 175 ? -26.828 -20.523 20.308 1.00 45.92 694 ILE A O 1
ATOM 1317 N N . LYS A 1 176 ? -28.397 -22.171 20.209 1.00 42.74 695 LYS A N 1
ATOM 1318 C CA . LYS A 1 176 ? -29.396 -21.391 19.439 1.00 43.62 695 LYS A CA 1
ATOM 1319 C C . LYS A 1 176 ? -29.761 -20.090 20.173 1.00 49.84 695 LYS A C 1
ATOM 1320 O O . LYS A 1 176 ? -29.884 -19.025 19.543 1.00 50.46 695 LYS A O 1
ATOM 1326 N N . GLU A 1 177 ? -29.855 -20.172 21.521 1.00 45.78 696 GLU A N 1
ATOM 1327 C CA . GLU A 1 177 ? -30.153 -19.025 22.365 1.00 44.81 696 GLU A CA 1
ATOM 1328 C C . GLU A 1 177 ? -29.071 -17.955 22.270 1.00 49.23 696 GLU A C 1
ATOM 1329 O O . GLU A 1 177 ? -29.400 -16.773 22.345 1.00 50.32 696 GLU A O 1
ATOM 1335 N N . LEU A 1 178 ? -27.794 -18.352 22.052 1.00 45.07 697 LEU A N 1
ATOM 1336 C CA . LEU A 1 178 ? -26.682 -17.398 21.899 1.00 44.10 697 LEU A CA 1
ATOM 1337 C C . LEU A 1 178 ? -26.799 -16.616 20.577 1.00 51.22 697 LEU A C 1
ATOM 1338 O O . LEU A 1 178 ? -26.492 -15.415 20.543 1.00 51.19 697 LEU A O 1
ATOM 1343 N N . GLY A 1 179 ? -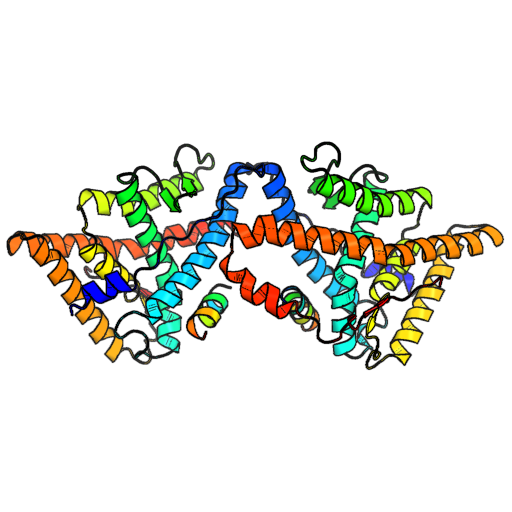27.244 -17.306 19.521 1.00 49.75 698 GLY A N 1
ATOM 1344 C CA . GLY A 1 179 ? -27.488 -16.721 18.204 1.00 51.03 698 GLY A CA 1
ATOM 1345 C C . GLY A 1 179 ? -28.517 -15.609 18.288 1.00 57.78 698 GLY A C 1
ATOM 1346 O O . GLY A 1 179 ? -28.249 -14.478 17.867 1.00 57.32 698 GLY A O 1
ATOM 1347 N N . LYS A 1 180 ? -29.660 -15.905 18.944 1.00 56.37 699 LYS A N 1
ATOM 1348 C CA . LYS A 1 180 ? -30.758 -14.967 19.199 1.00 57.00 699 LYS A CA 1
ATOM 1349 C C . LYS A 1 180 ? -30.275 -13.696 19.907 1.00 64.98 699 LYS A C 1
ATOM 1350 O O . LYS A 1 180 ? -30.723 -12.601 19.563 1.00 66.06 699 LYS A O 1
ATOM 1356 N N . ALA A 1 181 ? -29.335 -13.842 20.857 1.00 62.79 700 ALA A N 1
ATOM 1357 C CA . ALA A 1 181 ? -28.763 -12.735 21.624 1.00 63.27 700 ALA A CA 1
ATOM 1358 C C . ALA A 1 181 ? -27.810 -11.862 20.793 1.00 69.37 700 ALA A C 1
ATOM 1359 O O . ALA A 1 181 ? -27.735 -10.651 21.033 1.00 68.49 700 ALA A O 1
ATOM 1361 N N . ILE A 1 182 ? -27.065 -12.477 19.843 1.00 67.93 701 ILE A N 1
ATOM 1362 C CA . ILE A 1 182 ? -26.133 -11.772 18.952 1.00 68.68 701 ILE A CA 1
ATOM 1363 C C . ILE A 1 182 ? -26.943 -10.800 18.068 1.00 76.09 701 ILE A C 1
ATOM 1364 O O . ILE A 1 182 ? -26.608 -9.619 17.984 1.00 75.67 701 ILE A O 1
ATOM 1369 N N . VAL A 1 183 ? -28.038 -11.310 17.472 1.00 74.94 702 VAL A N 1
ATOM 1370 C CA . VAL A 1 183 ? -28.991 -10.619 16.598 1.00 75.76 702 VAL A CA 1
ATOM 1371 C C . VAL A 1 183 ? -29.492 -9.269 17.193 1.00 81.93 702 VAL A C 1
ATOM 1372 O O . VAL A 1 183 ? -29.500 -8.259 16.481 1.00 81.30 702 VAL A O 1
ATOM 1376 N N . LYS A 1 184 ? -29.839 -9.247 18.499 1.00 80.62 703 LYS A N 1
ATOM 1377 C CA . LYS A 1 184 ? -30.386 -8.071 19.204 1.00 81.42 703 LYS A CA 1
ATOM 1378 C C . LYS A 1 184 ? -29.381 -6.882 19.376 1.00 88.06 703 LYS A C 1
ATOM 1379 O O . LYS A 1 184 ? -29.784 -5.806 19.834 1.00 87.81 703 LYS A O 1
ATOM 1385 N N . ARG A 1 185 ? -28.119 -7.059 18.930 1.00 86.39 704 ARG A N 1
ATOM 1386 C CA . ARG A 1 185 ? -27.053 -6.049 18.901 1.00 86.80 704 ARG A CA 1
ATOM 1387 C C . ARG A 1 185 ? -27.288 -5.104 17.676 1.00 91.20 704 ARG A C 1
ATOM 1388 O O . ARG A 1 185 ? -26.583 -4.101 17.528 1.00 90.43 704 ARG A O 1
ATOM 1396 N N . GLU A 1 186 ? -28.320 -5.416 16.834 1.00 88.51 705 GLU A N 1
ATOM 1397 C CA . GLU A 1 186 ? -28.726 -4.714 15.596 1.00 88.47 705 GLU A CA 1
ATOM 1398 C C . GLU A 1 186 ? -27.598 -4.795 14.548 1.00 91.00 705 GLU A C 1
ATOM 1399 O O . GLU A 1 186 ? -27.385 -3.864 13.763 1.00 90.58 705 GLU A O 1
ATOM 1405 N N . GLY A 1 187 ? -26.897 -5.926 14.556 1.00 86.31 706 GLY A N 1
ATOM 1406 C CA . GLY A 1 187 ? -25.753 -6.177 13.695 1.00 85.56 706 GLY A CA 1
ATOM 1407 C C . GLY A 1 187 ? -26.045 -6.619 12.278 1.00 88.01 706 GLY A C 1
ATOM 1408 O O . GLY A 1 187 ? -27.111 -7.171 11.976 1.00 87.00 706 GLY A O 1
ATOM 1409 N N . ASN A 1 188 ? -25.044 -6.377 11.413 1.00 83.96 707 ASN A N 1
ATOM 1410 C CA . ASN A 1 188 ? -24.950 -6.724 9.995 1.00 83.37 707 ASN A CA 1
ATOM 1411 C C . ASN A 1 188 ? -24.861 -8.250 9.894 1.00 85.36 707 ASN A C 1
ATOM 1412 O O . ASN A 1 188 ? -24.102 -8.859 10.649 1.00 84.56 707 ASN A O 1
ATOM 1417 N N . SER A 1 189 ? -25.641 -8.863 8.980 1.00 80.74 708 SER A N 1
ATOM 1418 C CA . SER A 1 189 ? -25.698 -10.318 8.766 1.00 79.96 708 SER A CA 1
ATOM 1419 C C . SER A 1 189 ? -24.317 -11.013 8.699 1.00 83.81 708 SER A C 1
ATOM 1420 O O . SER A 1 189 ? -24.144 -12.061 9.327 1.00 83.67 708 SER A O 1
ATOM 1423 N N . SER A 1 190 ? -23.336 -10.410 7.984 1.00 79.82 709 SER A N 1
ATOM 1424 C CA . SER A 1 190 ? -21.961 -10.924 7.852 1.00 79.22 709 SER A CA 1
ATOM 1425 C C . SER A 1 190 ? -21.171 -10.778 9.165 1.00 81.80 709 SER A C 1
ATOM 1426 O O . SER A 1 190 ? -20.298 -11.599 9.459 1.00 81.49 709 SER A O 1
ATOM 1429 N N . GLN A 1 191 ? -21.472 -9.717 9.931 1.00 77.01 710 GLN A N 1
ATOM 1430 C CA . GLN A 1 191 ? -20.847 -9.408 11.218 1.00 76.20 710 GLN A CA 1
ATOM 1431 C C . GLN A 1 191 ? -21.479 -10.253 12.344 1.00 78.92 710 GLN A C 1
ATOM 1432 O O . GLN A 1 191 ? -20.917 -10.320 13.439 1.00 78.55 710 GLN A O 1
ATOM 1438 N N . ASN A 1 192 ? -22.645 -10.889 12.071 1.00 74.09 711 ASN A N 1
ATOM 1439 C CA . ASN A 1 192 ? -23.349 -11.757 13.018 1.00 72.83 711 ASN A CA 1
ATOM 1440 C C . ASN A 1 192 ? -22.728 -13.142 13.009 1.00 75.63 711 ASN A C 1
ATOM 1441 O O . ASN A 1 192 ? -22.510 -13.714 14.080 1.00 75.66 711 ASN A O 1
ATOM 1446 N N . SER A 1 193 ? -22.386 -13.652 11.802 1.00 70.35 712 SER A N 1
ATOM 1447 C CA . SER A 1 193 ? -21.711 -14.939 11.592 1.00 69.16 712 SER A CA 1
ATOM 1448 C C . SER A 1 193 ? -20.272 -14.863 12.129 1.00 70.20 712 SER A C 1
ATOM 1449 O O . SER A 1 193 ? -19.714 -15.874 12.562 1.00 69.91 712 SER A O 1
ATOM 1452 N N . GLN A 1 194 ? -19.694 -13.643 12.091 1.00 64.10 713 GLN A N 1
ATOM 1453 C CA . GLN A 1 194 ? -18.361 -13.259 12.558 1.00 62.65 713 GLN A CA 1
ATOM 1454 C C . GLN A 1 194 ? -18.328 -13.183 14.103 1.00 62.40 713 GLN A C 1
ATOM 1455 O O . GLN A 1 194 ? -17.305 -13.531 14.707 1.00 61.78 713 GLN A O 1
ATOM 1461 N N . ARG A 1 195 ? -19.434 -12.688 14.722 1.00 55.40 714 ARG A N 1
ATOM 1462 C CA . ARG A 1 195 ? -19.580 -12.550 16.173 1.00 53.81 714 ARG A CA 1
ATOM 1463 C C . ARG A 1 195 ? -19.718 -13.931 16.796 1.00 54.33 714 ARG A C 1
ATOM 1464 O O . ARG A 1 195 ? -19.050 -14.199 17.793 1.00 53.81 714 ARG 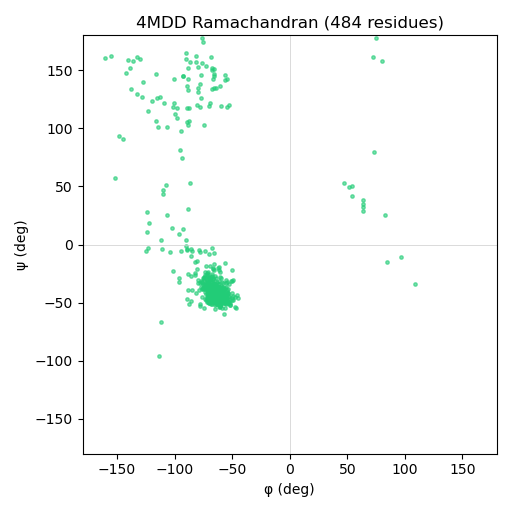A O 1
ATOM 1472 N N . PHE A 1 196 ? -20.541 -14.820 16.179 1.00 48.37 715 PHE A N 1
ATOM 1473 C CA . PHE A 1 196 ? -20.726 -16.194 16.638 1.00 47.27 715 PHE A CA 1
ATOM 1474 C C . PHE A 1 196 ? -19.379 -16.887 16.688 1.00 51.72 715 PHE A C 1
ATOM 1475 O O . PHE A 1 196 ? -19.070 -17.514 17.700 1.00 51.58 715 PHE A O 1
ATOM 1483 N N . TYR A 1 197 ? -18.557 -16.719 15.634 1.00 48.11 716 TYR A N 1
ATOM 1484 C CA . TYR A 1 197 ? -17.199 -17.262 15.582 1.00 47.73 716 TYR A CA 1
ATOM 1485 C C . TYR A 1 197 ? -16.322 -16.752 16.751 1.00 50.68 716 TYR A C 1
ATOM 1486 O O . TYR A 1 197 ? -15.603 -17.548 17.342 1.00 50.24 716 TYR A O 1
ATOM 1495 N N . GLN A 1 198 ? -16.341 -15.429 17.032 1.00 46.60 717 GLN A N 1
ATOM 1496 C CA . GLN A 1 198 ? -15.523 -14.796 18.075 1.00 46.59 717 GLN A CA 1
ATOM 1497 C C . GLN A 1 198 ? -15.975 -15.123 19.502 1.00 50.63 717 GLN A C 1
ATOM 1498 O O . GLN A 1 198 ? -15.125 -15.268 20.382 1.00 51.42 717 GLN A O 1
ATOM 1504 N N . LEU A 1 199 ? -17.300 -15.202 19.736 1.00 45.00 718 LEU A N 1
ATOM 1505 C CA . LEU A 1 199 ? -17.858 -15.535 21.046 1.00 43.87 718 LEU A CA 1
ATOM 1506 C C . LEU A 1 199 ? -17.603 -17.008 21.379 1.00 45.23 718 LEU A C 1
ATOM 1507 O O . LEU A 1 199 ? -17.181 -17.298 22.492 1.00 45.04 718 LEU A O 1
ATOM 1512 N N . THR A 1 200 ? -17.762 -17.916 20.399 1.00 39.91 719 THR A N 1
ATOM 1513 C CA . THR A 1 200 ? -17.487 -19.349 20.584 1.00 38.85 719 THR A CA 1
ATOM 1514 C C . THR A 1 200 ? -15.975 -19.621 20.730 1.00 42.07 719 THR A C 1
ATOM 1515 O O . THR A 1 200 ? -15.611 -20.556 21.446 1.00 40.96 719 THR A O 1
ATOM 1519 N N . LYS A 1 201 ? -15.105 -18.801 20.072 1.00 38.84 720 LYS A N 1
ATOM 1520 C CA . LYS A 1 201 ? -13.638 -18.901 20.177 1.00 39.09 720 LYS A CA 1
ATOM 1521 C C . LYS A 1 201 ? -13.203 -18.504 21.604 1.00 43.24 720 LYS A C 1
ATOM 1522 O O . LYS A 1 201 ? -12.272 -19.097 22.150 1.00 42.57 720 LYS A O 1
ATOM 1528 N N . LEU A 1 202 ? -13.884 -17.511 22.199 1.00 39.49 721 LEU A N 1
ATOM 1529 C CA . LEU A 1 202 ? -13.608 -17.091 23.565 1.00 39.34 721 LEU A CA 1
ATOM 1530 C C . LEU A 1 202 ? -14.068 -18.217 24.532 1.00 41.47 721 LEU A C 1
ATOM 1531 O O . LEU A 1 202 ? -13.344 -18.547 25.469 1.00 41.68 721 LEU A O 1
ATOM 1536 N N . LEU A 1 203 ? -15.211 -18.871 24.236 1.00 35.56 722 LEU A N 1
ATOM 1537 C CA . LEU A 1 203 ? -15.726 -19.997 25.030 1.00 34.03 722 LEU A CA 1
ATOM 1538 C C . LEU A 1 203 ? -14.729 -21.143 25.072 1.00 36.51 722 LEU A C 1
ATOM 1539 O O . LEU A 1 203 ? -14.363 -21.577 26.165 1.00 35.56 722 LEU A O 1
ATOM 1544 N N . ASP A 1 204 ? -14.210 -21.544 23.893 1.00 33.47 723 ASP A N 1
ATOM 1545 C CA . ASP A 1 204 ? -13.189 -22.583 23.704 1.00 34.17 723 ASP A CA 1
ATOM 1546 C C . ASP A 1 204 ? -11.892 -22.275 24.493 1.00 36.89 723 ASP A C 1
ATOM 1547 O O . ASP A 1 204 ? -11.304 -23.175 25.093 1.00 36.84 723 ASP A O 1
ATOM 1552 N N . SER A 1 205 ? -11.463 -21.005 24.484 1.00 32.58 724 SER A N 1
ATOM 1553 C CA . SER A 1 205 ? -10.260 -20.536 25.174 1.00 32.30 724 SER A CA 1
ATOM 1554 C C . SER A 1 205 ? -10.357 -20.639 26.720 1.00 35.85 724 SER A C 1
ATOM 1555 O O . SER A 1 205 ? -9.325 -20.748 27.377 1.00 35.98 724 SER A O 1
ATOM 1558 N N . MET A 1 206 ? -11.590 -20.694 27.279 1.00 31.15 725 MET A N 1
ATOM 1559 C CA . MET A 1 206 ? -11.843 -20.880 28.718 1.00 30.12 725 MET A CA 1
ATOM 1560 C C . MET A 1 206 ? -11.236 -22.188 29.234 1.00 34.37 725 MET A C 1
ATOM 1561 O O . MET A 1 206 ? -10.814 -22.227 30.384 1.00 34.02 725 MET A O 1
ATOM 1566 N N . HIS A 1 207 ? -11.171 -23.251 28.397 1.00 31.77 726 HIS A N 1
ATOM 1567 C CA . HIS A 1 207 ? -10.558 -24.519 28.816 1.00 32.06 726 HIS A CA 1
ATOM 1568 C C . HIS A 1 207 ? -9.085 -24.281 29.278 1.00 35.93 726 HIS A C 1
ATOM 1569 O O . HIS A 1 207 ? -8.703 -24.705 30.368 1.00 35.57 726 HIS A O 1
ATOM 1576 N N . GLU A 1 208 ? -8.304 -23.535 28.487 1.00 32.63 727 GLU A N 1
ATOM 1577 C CA . GLU A 1 208 ? -6.908 -23.224 28.818 1.00 33.42 727 GLU A CA 1
ATOM 1578 C C . GLU A 1 208 ? -6.791 -22.211 29.967 1.00 36.01 727 GLU A C 1
ATOM 1579 O O . GLU A 1 208 ? -5.896 -22.355 30.795 1.00 34.71 727 GLU A O 1
ATOM 1585 N N . VAL A 1 209 ? -7.698 -21.205 30.026 1.00 31.82 728 VAL A N 1
ATOM 1586 C CA . VAL A 1 209 ? -7.718 -20.197 31.093 1.00 30.96 728 VAL A CA 1
ATOM 1587 C C . VAL A 1 209 ? -7.901 -20.865 32.462 1.00 32.49 728 VAL A C 1
ATOM 1588 O O . VAL A 1 209 ? -7.142 -20.585 33.388 1.00 31.38 728 VAL A O 1
ATOM 1592 N N . VAL A 1 210 ? -8.874 -21.779 32.558 1.00 27.65 729 VAL A N 1
ATOM 1593 C CA . VAL A 1 210 ? -9.244 -22.501 33.788 1.00 26.37 729 VAL A CA 1
ATOM 1594 C C . VAL A 1 210 ? -8.186 -23.548 34.209 1.00 29.36 729 VAL A C 1
ATOM 1595 O O . VAL A 1 210 ? -7.845 -23.631 35.391 1.00 27.35 729 VAL A O 1
ATOM 1599 N N . GLU A 1 211 ? -7.696 -24.345 33.254 1.00 27.67 730 GLU A N 1
ATOM 1600 C CA . GLU A 1 211 ? -6.647 -25.338 33.486 1.00 28.32 730 GLU A CA 1
ATOM 1601 C C . GLU A 1 211 ? -5.454 -24.662 34.182 1.00 31.18 730 GLU A C 1
ATOM 1602 O O . GLU A 1 211 ? -5.019 -25.130 35.234 1.00 29.44 730 GLU A O 1
ATOM 1608 N N . ASN A 1 212 ? -4.966 -23.547 33.600 1.00 28.72 731 ASN A N 1
ATOM 1609 C CA . ASN A 1 212 ? -3.828 -22.763 34.092 1.00 29.72 731 ASN A CA 1
ATOM 1610 C C . ASN A 1 212 ? -4.113 -22.071 35.430 1.00 35.23 731 ASN A C 1
ATOM 1611 O O . ASN A 1 212 ? -3.244 -22.036 36.309 1.00 35.34 731 ASN A O 1
ATOM 1616 N N . LEU A 1 213 ? -5.340 -21.577 35.597 1.00 31.48 732 LEU A N 1
ATOM 1617 C CA . LEU A 1 213 ? -5.784 -20.927 36.812 1.00 31.50 732 LEU A CA 1
ATOM 1618 C C . LEU A 1 213 ? -5.884 -21.965 37.940 1.00 34.27 732 LEU A C 1
ATOM 1619 O O . LEU A 1 213 ? -5.322 -21.729 39.004 1.00 33.48 732 LEU A O 1
ATOM 1624 N N . LEU A 1 214 ? -6.552 -23.115 37.714 1.00 30.01 733 LEU A N 1
ATOM 1625 C CA . LEU A 1 214 ? -6.636 -24.163 38.736 1.00 29.72 733 LEU A CA 1
ATOM 1626 C C . LEU A 1 214 ? -5.264 -24.731 39.097 1.00 32.96 733 LEU A C 1
ATOM 1627 O O . LEU A 1 214 ? -5.001 -25.019 40.270 1.00 32.14 733 LEU A O 1
ATOM 1632 N N . ASN A 1 215 ? -4.367 -24.807 38.110 1.00 29.08 734 ASN A N 1
ATOM 1633 C CA . ASN A 1 215 ? -3.010 -25.263 38.350 1.00 29.49 734 ASN A CA 1
ATOM 1634 C C . ASN A 1 215 ? -2.299 -24.341 39.329 1.00 33.81 734 ASN A C 1
ATOM 1635 O O . ASN A 1 215 ? -1.804 -24.822 40.351 1.00 33.54 734 ASN A O 1
ATOM 1640 N N . TYR A 1 216 ? -2.284 -23.024 39.032 1.00 30.47 735 TYR A N 1
ATOM 1641 C CA . TYR A 1 216 ? -1.699 -21.993 39.872 1.00 30.85 735 TYR A CA 1
ATOM 1642 C C . TYR A 1 216 ? -2.351 -21.976 41.251 1.00 35.30 735 TYR A C 1
ATOM 1643 O O . TYR A 1 216 ? -1.635 -21.913 42.248 1.00 34.60 735 TYR A O 1
ATOM 1652 N N . CYS A 1 217 ? -3.695 -21.999 41.313 1.00 32.90 736 CYS A N 1
ATOM 1653 C CA . CYS A 1 217 ? -4.419 -21.960 42.590 1.00 32.85 736 CYS A CA 1
ATOM 1654 C C . CYS A 1 217 ? -4.066 -23.145 43.490 1.00 39.10 736 CYS A C 1
ATOM 1655 O O . CYS A 1 217 ? -3.715 -22.937 44.651 1.00 39.20 736 CYS A O 1
ATOM 1658 N N . PHE A 1 218 ? -4.154 -24.376 42.954 1.00 37.09 737 PHE A N 1
ATOM 1659 C CA . PHE A 1 218 ? -3.839 -25.591 43.699 1.00 37.74 737 PHE A CA 1
ATOM 1660 C C . PHE A 1 218 ? -2.375 -25.580 44.163 1.00 38.64 737 PHE A C 1
ATOM 1661 O O . PHE A 1 218 ? -2.120 -25.856 45.336 1.00 36.86 737 PHE A O 1
ATOM 1669 N N . GLN A 1 219 ? -1.432 -25.169 43.281 1.00 34.46 738 GLN A N 1
ATOM 1670 C CA . GLN A 1 219 ? -0.005 -25.127 43.637 1.00 34.05 738 GLN A CA 1
ATOM 1671 C C . GLN A 1 219 ? 0.282 -24.119 44.750 1.00 37.36 738 GLN A C 1
ATOM 1672 O O . GLN A 1 219 ? 0.921 -24.499 45.729 1.00 37.23 738 GLN A O 1
ATOM 1678 N N . THR A 1 220 ? -0.242 -22.874 44.636 1.00 32.75 739 THR A N 1
ATOM 1679 C CA . THR A 1 220 ? -0.113 -21.826 45.651 1.00 32.15 739 THR A CA 1
ATOM 1680 C C . THR A 1 220 ? -0.746 -22.275 46.981 1.00 34.90 739 THR A C 1
ATOM 1681 O O . THR A 1 220 ? -0.098 -22.193 48.017 1.00 33.14 739 THR A O 1
ATOM 1685 N N . PHE A 1 221 ? -1.982 -22.798 46.930 1.00 31.20 740 PHE A N 1
ATOM 1686 C CA . PHE A 1 221 ? -2.692 -23.291 48.100 1.00 30.78 740 PHE A CA 1
ATOM 1687 C C . PHE A 1 221 ? -1.887 -24.378 48.832 1.00 36.36 740 PHE A C 1
ATOM 1688 O O . PHE A 1 221 ? -1.729 -24.303 50.051 1.00 36.11 740 PHE A O 1
ATOM 1696 N N . LEU A 1 222 ? -1.386 -25.385 48.098 1.00 33.29 741 LEU A N 1
ATOM 1697 C CA . LEU A 1 222 ? -0.610 -26.457 48.715 1.00 33.42 741 LEU A CA 1
ATOM 1698 C C . LEU A 1 222 ? 0.692 -25.977 49.329 1.00 38.71 741 LEU A C 1
ATOM 1699 O O . LEU A 1 222 ? 1.068 -26.479 50.379 1.00 38.65 741 LEU A O 1
ATOM 1704 N N . ASP A 1 223 ? 1.359 -24.999 48.703 1.00 36.07 742 ASP A N 1
ATOM 1705 C CA . ASP A 1 223 ? 2.611 -24.469 49.225 1.00 36.49 742 ASP A CA 1
ATOM 1706 C C . ASP A 1 223 ? 2.435 -23.491 50.385 1.00 42.47 742 ASP A C 1
ATOM 1707 O O . ASP A 1 223 ? 3.092 -23.658 51.411 1.00 42.15 742 ASP A O 1
ATOM 1712 N N . LYS A 1 224 ? 1.567 -22.472 50.207 1.00 39.94 743 LYS A N 1
ATOM 1713 C CA . LYS A 1 224 ? 1.334 -21.363 51.130 1.00 40.20 743 LYS A CA 1
ATOM 1714 C C . LYS A 1 224 ? 0.308 -21.631 52.236 1.00 46.71 743 LYS A C 1
ATOM 1715 O O . LYS A 1 224 ? 0.389 -20.987 53.290 1.00 47.74 743 LYS A O 1
ATOM 1721 N N . THR A 1 225 ? -0.659 -22.532 52.006 1.00 42.94 744 THR A N 1
ATOM 1722 C CA . THR A 1 225 ? -1.676 -22.793 53.017 1.00 42.27 744 THR A CA 1
ATOM 1723 C C . THR A 1 225 ? -1.519 -24.182 53.586 1.00 45.48 744 THR A C 1
ATOM 1724 O O . THR A 1 225 ? -1.218 -24.278 54.767 1.00 45.14 744 THR A O 1
ATOM 1728 N N . MET A 1 226 ? -1.743 -25.244 52.792 1.00 42.75 745 MET A N 1
ATOM 1729 C CA . MET A 1 226 ? -1.679 -26.596 53.328 1.00 43.72 745 MET A CA 1
ATOM 1730 C C . MET A 1 226 ? -0.343 -26.894 53.976 1.00 44.97 745 MET A C 1
ATOM 1731 O O . MET A 1 226 ? -0.339 -27.099 55.181 1.00 42.73 745 MET A O 1
ATOM 1736 N N . SER A 1 227 ? 0.778 -26.817 53.225 1.00 42.11 746 SER A N 1
ATOM 1737 C CA . SER A 1 227 ? 2.136 -27.125 53.706 1.00 42.89 746 SER A CA 1
ATOM 1738 C C . SER A 1 227 ? 2.580 -26.347 54.925 1.00 48.73 746 SER A C 1
ATOM 1739 O O . SER A 1 227 ? 3.294 -26.878 55.771 1.00 47.53 746 SER A O 1
ATOM 1742 N N . ILE A 1 228 ? 2.174 -25.091 55.004 1.00 47.99 747 ILE A N 1
ATOM 1743 C CA . ILE A 1 228 ? 2.541 -24.240 56.114 1.00 48.55 747 ILE A CA 1
ATOM 1744 C C . ILE A 1 228 ? 1.557 -24.428 57.301 1.00 53.66 747 ILE A C 1
ATOM 1745 O O . ILE A 1 228 ? 2.023 -24.674 58.409 1.00 53.57 747 ILE A O 1
ATOM 1750 N N . GLU A 1 229 ? 0.222 -24.393 57.063 1.00 50.60 748 GLU A N 1
ATOM 1751 C CA . GLU A 1 229 ? -0.753 -24.370 58.162 1.00 51.17 748 GLU A CA 1
ATOM 1752 C C . GLU A 1 229 ? -1.516 -25.687 58.484 1.00 57.66 748 GLU A C 1
ATOM 1753 O O . GLU A 1 229 ? -2.212 -25.683 59.503 1.00 56.11 748 GLU A O 1
ATOM 1759 N N . PHE A 1 230 ? -1.374 -26.776 57.683 1.00 57.65 749 PHE A N 1
ATOM 1760 C CA . PHE A 1 230 ? -1.971 -28.127 57.878 1.00 58.76 749 PHE A CA 1
ATOM 1761 C C . PHE A 1 230 ? -1.053 -29.195 57.209 1.00 63.60 749 PHE A C 1
ATOM 1762 O O . PHE A 1 230 ? -1.527 -29.897 56.309 1.00 62.30 749 PHE A O 1
ATOM 1770 N N . PRO A 1 231 ? 0.256 -29.313 57.572 1.00 62.13 750 PRO A N 1
ATOM 1771 C CA . PRO A 1 231 ? 1.138 -30.251 56.837 1.00 62.43 750 PRO A CA 1
ATOM 1772 C C . PRO A 1 231 ? 0.734 -31.723 56.884 1.00 67.42 750 PRO A C 1
ATOM 1773 O O . PRO A 1 231 ? 1.149 -32.507 56.021 1.00 65.88 750 PRO A O 1
ATOM 1777 N N . GLU A 1 232 ? -0.095 -32.069 57.879 1.00 66.23 751 GLU A N 1
ATOM 1778 C CA . GLU A 1 232 ? -0.611 -33.401 58.183 1.00 67.03 751 GLU A CA 1
ATOM 1779 C C . GLU A 1 232 ? -1.691 -33.863 57.195 1.00 72.28 751 GLU A C 1
ATOM 1780 O O . GLU A 1 232 ? -1.905 -35.066 57.030 1.00 72.18 751 GLU A O 1
ATOM 1786 N N . MET A 1 233 ? -2.355 -32.905 56.536 1.00 69.61 752 MET A N 1
ATOM 1787 C CA . MET A 1 233 ? -3.397 -33.145 55.542 1.00 69.82 752 MET A CA 1
ATOM 1788 C C . MET A 1 233 ? -2.827 -33.710 54.220 1.00 68.89 752 MET A C 1
ATOM 1789 O O . MET A 1 233 ? -3.504 -34.486 53.544 1.00 68.13 752 MET A O 1
ATOM 1794 N N . LEU A 1 234 ? -1.579 -33.328 53.877 1.00 61.72 753 LEU A N 1
ATOM 1795 C CA . LEU A 1 234 ? -0.888 -33.605 52.614 1.00 60.14 753 LEU A CA 1
ATOM 1796 C C . LEU A 1 234 ? -0.947 -35.055 52.087 1.00 60.78 753 LEU A C 1
ATOM 1797 O O . LEU A 1 234 ? -1.382 -35.215 50.939 1.00 59.19 753 LEU A O 1
ATOM 1802 N N . ALA A 1 235 ? -0.548 -36.074 52.882 1.00 56.47 754 ALA A N 1
ATOM 1803 C CA . ALA A 1 235 ? -0.580 -37.483 52.473 1.00 55.77 754 ALA A CA 1
ATOM 1804 C C . ALA A 1 235 ? -1.938 -37.892 51.888 1.00 59.73 754 ALA A C 1
ATOM 1805 O O . ALA A 1 235 ? -1.959 -38.447 50.788 1.00 60.21 754 ALA A O 1
ATOM 1807 N N . GLU A 1 236 ? -3.065 -37.542 52.561 1.00 55.21 755 GLU A N 1
ATOM 1808 C CA . GLU A 1 236 ? -4.389 -37.899 52.037 1.00 54.76 755 GLU A CA 1
ATOM 1809 C C . GLU A 1 236 ? -4.775 -37.031 50.828 1.00 57.97 755 GLU A C 1
ATOM 1810 O O . GLU A 1 236 ? -5.381 -37.567 49.904 1.00 56.74 755 GLU A O 1
ATOM 1816 N N . ILE A 1 237 ? -4.361 -35.747 50.784 1.00 55.55 756 ILE A N 1
ATOM 1817 C CA . ILE A 1 237 ? -4.643 -34.897 49.626 1.00 56.13 756 ILE A CA 1
ATOM 1818 C C . ILE A 1 237 ? -3.962 -35.487 48.370 1.00 62.07 756 ILE A C 1
ATOM 1819 O O . ILE A 1 237 ? -4.627 -35.666 47.345 1.00 63.23 756 ILE A O 1
ATOM 1824 N N . ILE A 1 238 ? -2.662 -35.848 48.474 1.00 57.90 757 ILE A N 1
ATOM 1825 C CA . ILE A 1 238 ? -1.909 -36.347 47.315 1.00 57.18 757 ILE A CA 1
ATOM 1826 C C . ILE A 1 238 ? -2.381 -37.763 46.883 1.00 61.55 757 ILE A C 1
ATOM 1827 O O . ILE A 1 238 ? -2.355 -38.040 45.678 1.00 61.17 757 ILE A O 1
ATOM 1832 N N . THR A 1 239 ? -2.900 -38.585 47.822 1.00 58.77 758 THR A N 1
ATOM 1833 C CA . THR A 1 239 ? -3.462 -39.911 47.537 1.00 59.00 758 THR A CA 1
ATOM 1834 C C . THR A 1 239 ? -4.781 -39.768 46.763 1.00 64.38 758 THR A C 1
ATOM 1835 O O . THR A 1 239 ? -4.924 -40.397 45.722 1.00 62.72 758 THR A O 1
ATOM 1839 N N . ASN A 1 240 ? -5.718 -38.919 47.245 1.00 64.31 759 ASN A N 1
ATOM 1840 C CA . ASN A 1 240 ? -7.020 -38.679 46.596 1.00 65.90 759 ASN A CA 1
ATOM 1841 C C . ASN A 1 240 ? -6.877 -38.115 45.175 1.00 74.38 759 ASN A C 1
ATOM 1842 O O . ASN A 1 240 ? -7.749 -38.341 44.333 1.00 74.81 759 ASN A O 1
ATOM 1847 N N . GLN A 1 241 ? -5.768 -37.400 44.916 1.00 73.24 760 GLN A N 1
ATOM 1848 C CA . GLN A 1 241 ? -5.446 -36.768 43.639 1.00 74.25 760 GLN A CA 1
ATOM 1849 C C . GLN A 1 241 ? -5.010 -37.778 42.546 1.00 80.80 760 GLN A C 1
ATOM 1850 O O . GLN A 1 241 ? -4.836 -37.368 41.395 1.00 80.53 760 GLN A O 1
ATOM 1856 N N . ILE A 1 242 ? -4.851 -39.086 42.889 1.00 79.43 761 ILE A N 1
ATOM 1857 C CA . ILE A 1 242 ? -4.403 -40.111 41.929 1.00 80.36 761 ILE A CA 1
ATOM 1858 C C . ILE A 1 242 ? -5.439 -40.343 40.793 1.00 86.22 761 ILE A C 1
ATOM 1859 O O . ILE A 1 242 ? -6.638 -40.456 41.074 1.00 86.58 761 ILE A O 1
ATOM 1864 N N . PRO A 1 243 ? -4.986 -40.420 39.508 1.00 82.82 762 PRO A N 1
ATOM 1865 C CA . PRO A 1 243 ? -5.941 -40.636 38.408 1.00 82.33 762 PRO A CA 1
ATOM 1866 C C . PRO A 1 243 ? -6.405 -42.086 38.277 1.00 84.97 762 PRO A C 1
ATOM 1867 O O . PRO A 1 243 ? -5.601 -43.011 38.400 1.00 84.41 762 PRO A O 1
ATOM 1871 N N . LYS A 1 244 ? -7.717 -42.272 38.031 1.00 80.85 763 LYS A N 1
ATOM 1872 C CA . LYS A 1 244 ? -8.378 -43.567 37.819 1.00 80.21 763 LYS A CA 1
ATOM 1873 C C . LYS A 1 244 ? -8.037 -44.090 36.403 1.00 82.42 763 LYS A C 1
ATOM 1874 O O . LYS A 1 244 ? -7.840 -45.294 36.221 1.00 81.71 763 LYS A O 1
ATOM 1880 N N . TYR A 1 245 ? -7.965 -43.166 35.418 1.00 78.07 764 TYR A N 1
ATOM 1881 C CA . TYR A 1 245 ? -7.627 -43.409 34.007 1.00 77.48 764 TYR A CA 1
ATOM 1882 C C . TYR A 1 245 ? -6.313 -42.679 33.682 1.00 81.53 764 TYR A C 1
ATOM 1883 O O . TYR A 1 245 ? -6.064 -41.606 34.240 1.00 81.50 764 TYR A O 1
ATOM 1892 N N . SER A 1 246 ? -5.480 -43.261 32.783 1.00 77.43 765 SER A N 1
ATOM 1893 C CA . SER A 1 246 ? -4.152 -42.752 32.387 1.00 76.65 765 SER A CA 1
ATOM 1894 C C . SER A 1 246 ? -4.113 -41.272 31.978 1.00 77.99 765 SER A C 1
ATOM 1895 O O . SER A 1 246 ? -3.172 -40.569 32.351 1.00 77.71 765 SER A O 1
ATOM 1898 N N . ASN A 1 247 ? -5.122 -40.812 31.216 1.00 72.10 766 ASN A N 1
ATOM 1899 C CA . ASN A 1 247 ? -5.210 -39.430 30.740 1.00 70.32 766 ASN A CA 1
ATOM 1900 C C . ASN A 1 247 ? -6.534 -38.728 31.140 1.00 68.43 766 ASN A C 1
ATOM 1901 O O . ASN A 1 247 ? -6.986 -37.812 30.444 1.00 69.00 766 ASN A O 1
ATOM 1906 N N . GLY A 1 248 ? -7.119 -39.152 32.264 1.00 59.07 767 GLY A N 1
ATOM 1907 C CA . GLY A 1 248 ? -8.365 -38.598 32.784 1.00 56.24 767 GLY A CA 1
ATOM 1908 C C . GLY A 1 248 ? -9.613 -39.023 32.031 1.00 54.82 767 GLY A C 1
ATOM 1909 O O . GLY A 1 248 ? -9.544 -39.737 31.023 1.00 54.42 767 GLY A O 1
ATOM 1910 N N . ASN A 1 249 ? -10.772 -38.563 32.520 1.00 46.71 768 ASN A N 1
ATOM 1911 C CA . ASN A 1 249 ? -12.083 -38.886 31.966 1.00 43.91 768 ASN A CA 1
ATOM 1912 C C . ASN A 1 249 ? -12.866 -37.638 31.544 1.00 43.50 768 ASN A C 1
ATOM 1913 O O . ASN A 1 249 ? -14.081 -37.709 31.367 1.00 42.86 768 ASN A O 1
ATOM 1918 N N . ILE A 1 250 ? -12.184 -36.502 31.363 1.00 37.48 769 ILE A N 1
ATOM 1919 C CA . ILE A 1 250 ? -12.876 -35.274 30.976 1.00 36.46 769 ILE A CA 1
ATOM 1920 C C . ILE A 1 250 ? -12.758 -34.981 29.487 1.00 40.45 769 ILE A C 1
ATOM 1921 O O . ILE A 1 250 ? -11.643 -34.825 28.990 1.00 41.21 769 ILE A O 1
ATOM 1926 N N . LYS A 1 251 ? -13.911 -34.868 28.783 1.00 34.38 770 LYS A N 1
ATOM 1927 C CA . LYS A 1 251 ? -13.946 -34.487 27.369 1.00 32.60 770 LYS A CA 1
ATOM 1928 C C . LYS A 1 251 ? -14.304 -33.001 27.312 1.00 32.98 770 LYS A C 1
ATOM 1929 O O . LYS A 1 251 ? -15.400 -32.609 27.686 1.00 31.22 770 LYS A O 1
ATOM 1935 N N . LYS A 1 252 ? -13.364 -32.186 26.882 1.00 29.38 771 LYS A N 1
ATOM 1936 C CA . LYS A 1 252 ? -13.541 -30.751 26.777 1.00 29.66 771 LYS A CA 1
ATOM 1937 C C . LYS A 1 252 ? -14.130 -30.449 25.406 1.00 36.95 771 LYS A C 1
ATOM 1938 O O . LYS A 1 252 ? -13.546 -30.815 24.385 1.00 37.50 771 LYS A O 1
ATOM 1944 N N . LEU A 1 253 ? -15.349 -29.882 25.391 1.00 34.37 772 LEU A N 1
ATOM 1945 C CA . LEU A 1 253 ? -16.090 -29.591 24.160 1.00 33.85 772 LEU A CA 1
ATOM 1946 C C . LEU A 1 253 ? -15.611 -28.319 23.502 1.00 37.45 772 LEU A C 1
ATOM 1947 O O . LEU A 1 253 ? -15.369 -27.298 24.168 1.00 36.33 772 LEU A O 1
ATOM 1952 N N . LEU A 1 254 ? -15.426 -28.401 22.185 1.00 35.12 773 LEU A N 1
ATOM 1953 C CA . LEU A 1 254 ? -14.922 -27.278 21.410 1.00 35.56 773 LEU A CA 1
ATOM 1954 C C . LEU A 1 254 ? -15.811 -26.980 20.248 1.00 41.63 773 LEU A C 1
ATOM 1955 O O . LEU A 1 254 ? -16.297 -27.896 19.582 1.00 41.43 773 LEU A O 1
ATOM 1960 N N . PHE A 1 255 ? -16.011 -25.690 19.990 1.00 39.22 774 PHE A N 1
ATOM 1961 C CA . PHE A 1 255 ? -16.781 -25.241 18.844 1.00 39.52 774 PHE A CA 1
ATOM 1962 C C . PHE A 1 255 ? -15.922 -25.358 17.596 1.00 48.15 774 PHE A C 1
ATOM 1963 O O . PHE A 1 255 ? -16.446 -25.667 16.528 1.00 48.26 774 PHE A O 1
ATOM 1971 N N . HIS A 1 256 ? -14.591 -25.179 17.762 1.00 47.60 775 HIS A N 1
ATOM 1972 C CA . HIS A 1 256 ? -13.566 -25.209 16.719 1.00 48.54 775 HIS A CA 1
ATOM 1973 C C . HIS A 1 256 ? -12.497 -26.259 17.044 1.00 55.59 775 HIS A C 1
ATOM 1974 O O . HIS A 1 256 ? -11.770 -26.133 18.031 1.00 55.51 775 HIS A O 1
ATOM 1981 N N . GLN A 1 257 ? -12.421 -27.297 16.202 1.00 53.99 776 GLN A N 1
ATOM 1982 C CA . GLN A 1 257 ? -11.501 -28.428 16.302 1.00 81.20 776 GLN A CA 1
ATOM 1983 C C . GLN A 1 257 ? -10.103 -28.010 15.848 1.00 107.88 776 GLN A C 1
ATOM 1984 O O . GLN A 1 257 ? -9.198 -27.878 16.669 1.00 76.56 776 GLN A O 1
ATOM 1990 N N . THR B 1 12 ? -39.804 -16.148 27.699 1.00 58.27 531 THR B N 1
ATOM 1991 C CA . THR B 1 12 ? -38.535 -16.169 26.972 1.00 58.28 531 THR B CA 1
ATOM 1992 C C . THR B 1 12 ? -37.466 -16.893 27.785 1.00 62.41 531 THR B C 1
ATOM 1993 O O . THR B 1 12 ? -37.385 -16.698 29.000 1.00 62.26 531 THR B O 1
ATOM 1995 N N . LEU B 1 13 ? -36.657 -17.737 27.110 1.00 58.84 532 LEU B N 1
ATOM 1996 C CA . LEU B 1 13 ? -35.583 -18.541 27.713 1.00 58.29 532 LEU B CA 1
ATOM 1997 C C . LEU B 1 13 ? -34.459 -17.684 28.303 1.00 61.80 532 LEU B C 1
ATOM 1998 O O . LEU B 1 13 ? -33.930 -18.025 29.365 1.00 61.88 532 LEU B O 1
ATOM 2003 N N . VAL B 1 14 ? -34.107 -16.579 27.614 1.00 57.18 533 VAL B N 1
ATOM 2004 C CA . VAL B 1 14 ? -33.094 -15.610 28.040 1.00 56.57 533 VAL B CA 1
ATOM 2005 C C . VAL B 1 14 ? -33.626 -14.773 29.233 1.00 59.55 533 VAL B C 1
ATOM 2006 O O . VAL B 1 14 ? -32.829 -14.364 30.088 1.00 59.82 533 VAL B O 1
ATOM 2010 N N . SER B 1 15 ? -34.978 -14.545 29.293 1.00 53.75 534 SER B N 1
ATOM 2011 C CA . SER B 1 15 ? -35.649 -13.817 30.380 1.00 52.49 534 SER B CA 1
ATOM 2012 C C . SER B 1 15 ? -35.507 -14.632 31.653 1.00 52.53 534 SER B C 1
ATOM 2013 O O . SER B 1 15 ? -35.268 -14.069 32.720 1.00 52.08 534 SER B O 1
ATOM 2016 N N . ALA B 1 16 ? -35.658 -15.960 31.528 1.00 46.71 535 ALA B N 1
ATOM 2017 C CA . ALA B 1 16 ? -35.467 -16.905 32.618 1.00 46.26 535 ALA B CA 1
ATOM 2018 C C . ALA B 1 16 ? -34.013 -16.789 33.176 1.00 49.80 535 ALA B C 1
ATOM 2019 O O . ALA B 1 16 ? -33.847 -16.780 34.394 1.00 50.57 535 ALA B O 1
ATOM 2021 N N . LEU B 1 17 ? -32.985 -16.630 32.301 1.00 44.96 536 LEU B N 1
ATOM 2022 C CA . LEU B 1 17 ? -31.581 -16.493 32.734 1.00 44.66 536 LEU B CA 1
ATOM 2023 C C . LEU B 1 17 ? -31.320 -15.200 33.494 1.00 51.31 536 LEU B C 1
ATOM 2024 O O . LEU B 1 17 ? -30.620 -15.223 34.511 1.00 51.84 536 LEU B O 1
ATOM 2029 N N . GLU B 1 18 ? -31.901 -14.079 33.025 1.00 48.85 537 GLU B N 1
ATOM 2030 C CA . GLU B 1 18 ? -31.753 -12.775 33.678 1.00 49.14 537 GLU B CA 1
ATOM 2031 C C . GLU B 1 18 ? -32.352 -12.817 35.087 1.00 53.65 537 GLU B C 1
ATOM 2032 O O . GLU B 1 18 ? -31.781 -12.251 36.016 1.00 52.76 537 GLU B O 1
ATOM 2038 N N . THR B 1 19 ? -33.466 -13.549 35.240 1.00 51.33 538 THR B N 1
ATOM 2039 C CA . THR B 1 19 ? -34.197 -13.735 36.493 1.00 51.05 538 THR B CA 1
ATOM 2040 C C . THR B 1 19 ? -33.391 -14.564 37.511 1.00 54.26 538 THR B C 1
ATOM 2041 O O . THR B 1 19 ? -33.321 -14.183 38.683 1.00 53.56 538 THR B O 1
ATOM 2045 N N . ILE B 1 20 ? -32.775 -15.680 37.065 1.00 49.84 539 ILE B N 1
ATOM 2046 C CA . ILE B 1 20 ? -32.063 -16.580 37.983 1.00 48.75 539 ILE B CA 1
ATOM 2047 C C . ILE B 1 20 ? -30.602 -16.163 38.280 1.00 52.98 539 ILE B C 1
ATOM 2048 O O . ILE B 1 20 ? -29.975 -16.784 39.151 1.00 52.87 539 ILE B O 1
ATOM 2053 N N . GLU B 1 21 ? -30.084 -15.110 37.612 1.00 48.94 540 GLU B N 1
ATOM 2054 C CA . GLU B 1 21 ? -28.726 -14.635 37.859 1.00 48.37 540 GLU B CA 1
ATOM 2055 C C . GLU B 1 21 ? -28.574 -14.226 39.323 1.00 53.97 540 GLU B C 1
ATOM 2056 O O . GLU B 1 21 ? -29.337 -13.385 39.798 1.00 54.53 540 GLU B O 1
ATOM 2062 N N . PRO B 1 22 ? -27.660 -14.866 40.086 1.00 50.37 541 PRO B N 1
ATOM 2063 C CA . PRO B 1 22 ? -27.526 -14.485 41.500 1.00 49.57 541 PRO B CA 1
ATOM 2064 C C . PRO B 1 22 ? -26.949 -13.086 41.672 1.00 52.63 541 PRO B C 1
ATOM 2065 O O . PRO B 1 22 ? -26.385 -12.522 40.736 1.00 52.17 541 PRO B O 1
ATOM 2069 N N . GLU B 1 23 ? -27.134 -12.504 42.848 1.00 49.04 542 GLU B N 1
ATOM 2070 C CA . GLU B 1 23 ? -26.581 -11.190 43.137 1.00 48.78 542 GLU B CA 1
ATOM 2071 C C . GLU B 1 23 ? -25.100 -11.391 43.474 1.00 50.31 542 GLU B C 1
ATOM 2072 O O . GLU B 1 23 ? -24.742 -12.467 43.970 1.00 49.23 542 GLU B O 1
ATOM 2078 N N . VAL B 1 24 ? -24.246 -10.369 43.229 1.00 45.81 543 VAL B N 1
ATOM 2079 C CA . VAL B 1 24 ? -22.815 -10.443 43.561 1.00 45.30 543 VAL B CA 1
ATOM 2080 C C . VAL B 1 24 ? -22.670 -10.761 45.045 1.00 49.00 543 VAL B C 1
ATOM 2081 O O . VAL B 1 24 ? -23.446 -10.264 45.866 1.00 49.40 543 VAL B O 1
ATOM 2085 N N . LEU B 1 25 ? -21.690 -11.594 45.384 1.00 43.99 544 LEU B N 1
ATOM 2086 C CA . LEU B 1 25 ? -21.405 -11.899 46.777 1.00 42.65 544 LEU B CA 1
ATOM 2087 C C . LEU B 1 25 ? -20.350 -10.919 47.228 1.00 45.00 544 LEU B C 1
ATOM 2088 O O . LEU B 1 25 ? -19.487 -10.542 46.437 1.00 43.28 544 LEU B O 1
ATOM 2093 N N . TYR B 1 26 ? -20.429 -10.500 48.487 1.00 42.46 545 TYR B N 1
ATOM 2094 C CA . TYR B 1 26 ? -19.457 -9.617 49.112 1.00 42.76 545 TYR B CA 1
ATOM 2095 C C . TYR B 1 26 ? -18.363 -10.493 49.707 1.00 44.06 545 TYR B C 1
ATOM 2096 O O . TYR B 1 26 ? -18.647 -11.585 50.195 1.00 42.25 545 TYR B O 1
ATOM 2105 N N . ALA B 1 27 ? -17.110 -10.033 49.630 1.00 40.68 546 ALA B N 1
ATOM 2106 C CA . ALA B 1 27 ? -15.938 -10.725 50.171 1.00 41.02 546 ALA B CA 1
ATOM 2107 C C . ALA B 1 27 ? -15.914 -10.759 51.706 1.00 48.27 546 ALA B C 1
ATOM 2108 O O . ALA B 1 27 ? -15.345 -11.680 52.286 1.00 47.93 546 ALA B O 1
ATOM 2110 N N . GLY B 1 28 ? -16.504 -9.746 52.334 1.00 47.91 547 GLY B N 1
ATOM 2111 C CA . GLY B 1 28 ? -16.522 -9.563 53.779 1.00 49.14 547 GLY B CA 1
ATOM 2112 C C . GLY B 1 28 ? -15.251 -8.899 54.280 1.00 56.22 547 GLY B C 1
ATOM 2113 O O . GLY B 1 28 ? -14.853 -9.115 55.430 1.00 55.43 547 GLY B O 1
ATOM 2114 N N . TYR B 1 29 ? -14.571 -8.123 53.402 1.00 55.61 548 TYR B N 1
ATOM 2115 C CA . TYR B 1 29 ? -13.344 -7.428 53.784 1.00 57.02 548 TYR B CA 1
ATOM 2116 C C . TYR B 1 29 ? -13.690 -6.190 54.587 1.00 61.03 548 TYR B C 1
ATOM 2117 O O . TYR B 1 29 ? -14.362 -5.287 54.088 1.00 61.57 548 TYR B O 1
ATOM 2126 N N . ASP B 1 30 ? -13.221 -6.164 55.833 1.00 56.29 549 ASP B N 1
ATOM 2127 C CA . ASP B 1 30 ? -13.441 -5.084 56.780 1.00 55.19 549 ASP B CA 1
ATOM 2128 C C . ASP B 1 30 ? -12.093 -4.421 57.083 1.00 57.45 549 ASP B C 1
ATOM 2129 O O . ASP B 1 30 ? -11.288 -4.964 57.845 1.00 55.99 549 ASP B O 1
ATOM 2134 N N . SER B 1 31 ? -11.851 -3.257 56.444 1.00 54.32 550 SER B N 1
ATOM 2135 C CA . SER B 1 31 ? -10.639 -2.435 56.560 1.00 54.69 550 SER B CA 1
ATOM 2136 C C . SER B 1 31 ? -10.363 -1.929 57.985 1.00 58.15 550 SER B C 1
ATOM 2137 O O . SER B 1 31 ? -9.207 -1.666 58.319 1.00 57.75 550 SER B O 1
ATOM 2140 N N . SER B 1 32 ? -11.419 -1.840 58.826 1.00 54.37 551 SER B N 1
ATOM 2141 C CA . SER B 1 32 ? -11.376 -1.452 60.244 1.00 53.79 551 SER B CA 1
ATOM 2142 C C . SER B 1 32 ? -10.618 -2.519 61.052 1.00 57.05 551 SER B C 1
ATOM 2143 O O . SER B 1 32 ? -10.149 -2.238 62.164 1.00 57.84 551 SER B O 1
ATOM 2146 N N . VAL B 1 33 ? -10.510 -3.746 60.492 1.00 50.50 552 VAL B N 1
ATOM 2147 C CA . VAL B 1 33 ? -9.738 -4.826 61.095 1.00 48.72 552 VAL B CA 1
ATOM 2148 C C . VAL B 1 33 ? -8.369 -4.818 60.388 1.00 48.96 552 VAL B C 1
ATOM 2149 O O . VAL B 1 33 ? -8.320 -4.953 59.168 1.00 49.15 552 VAL B O 1
ATOM 2153 N N . PRO B 1 34 ? -7.255 -4.570 61.101 1.00 42.40 553 PRO B N 1
ATOM 2154 C CA . PRO B 1 34 ? -5.945 -4.572 60.424 1.00 41.44 553 PRO B CA 1
ATOM 2155 C C . PRO B 1 34 ? -5.534 -5.969 59.933 1.00 43.99 553 PRO B C 1
ATOM 2156 O O . PRO B 1 34 ? -5.936 -6.982 60.516 1.00 42.79 553 PRO B O 1
ATOM 2160 N N . ASP B 1 35 ? -4.729 -6.004 58.857 1.00 41.34 554 ASP B N 1
ATOM 2161 C CA . ASP B 1 35 ? -4.203 -7.205 58.197 1.00 41.59 554 ASP B CA 1
ATOM 2162 C C . ASP B 1 35 ? -3.484 -8.175 59.158 1.00 47.20 554 ASP B C 1
ATOM 2163 O O . ASP B 1 35 ? -3.787 -9.376 59.139 1.00 47.27 554 ASP B O 1
ATOM 2168 N N . SER B 1 36 ? -2.586 -7.644 60.031 1.00 43.12 555 SER B N 1
ATOM 2169 C CA . SER B 1 36 ? -1.833 -8.412 61.034 1.00 42.25 555 SER B CA 1
ATOM 2170 C C . SER B 1 36 ? -2.742 -9.157 62.016 1.00 43.58 555 SER B C 1
ATOM 2171 O O . SER B 1 36 ? -2.560 -10.354 62.243 1.00 43.49 555 SER B O 1
ATOM 2174 N N . THR B 1 37 ? -3.725 -8.448 62.589 1.00 38.54 556 THR B N 1
ATOM 2175 C CA . THR B 1 37 ? -4.640 -9.026 63.573 1.00 37.69 556 THR B CA 1
ATOM 2176 C C . THR B 1 37 ? -5.608 -9.998 62.848 1.00 40.01 556 THR B C 1
ATOM 2177 O O . THR B 1 37 ? -5.889 -11.064 63.406 1.00 39.20 556 THR B O 1
ATOM 2181 N N . TRP B 1 38 ? -5.987 -9.702 61.582 1.00 35.80 557 TRP B N 1
ATOM 2182 C CA . TRP B 1 38 ? -6.810 -10.596 60.769 1.00 34.98 557 TRP B CA 1
ATOM 2183 C C . TRP B 1 38 ? -6.054 -11.910 60.568 1.00 34.31 557 TRP B C 1
ATOM 2184 O O . TRP B 1 38 ? -6.600 -12.973 60.856 1.00 32.42 557 TRP B O 1
ATOM 2195 N N . ARG B 1 39 ? -4.769 -11.817 60.183 1.00 30.33 558 ARG B N 1
ATOM 2196 C CA . ARG B 1 39 ? -3.857 -12.946 60.009 1.00 29.94 558 ARG B CA 1
ATOM 2197 C C . ARG B 1 39 ? -3.673 -13.737 61.310 1.00 34.46 558 ARG B C 1
ATOM 2198 O O . ARG B 1 39 ? -3.643 -14.958 61.245 1.00 33.98 558 ARG B O 1
ATOM 2206 N N . ILE B 1 40 ? -3.580 -13.063 62.484 1.00 31.28 559 ILE B N 1
ATOM 2207 C CA . ILE B 1 40 ? -3.457 -13.765 63.776 1.00 31.28 559 ILE B CA 1
ATOM 2208 C C . ILE B 1 40 ? -4.756 -14.522 64.078 1.00 35.81 559 ILE B C 1
ATOM 2209 O O . ILE B 1 40 ? -4.698 -15.710 64.398 1.00 35.45 559 ILE B O 1
ATOM 2214 N N . MET B 1 41 ? -5.922 -13.853 63.967 1.00 33.42 560 MET B N 1
ATOM 2215 C CA . MET B 1 41 ? -7.212 -14.499 64.242 1.00 33.89 560 MET B CA 1
ATOM 2216 C C . MET B 1 41 ? -7.452 -15.764 63.372 1.00 35.20 560 MET B C 1
ATOM 2217 O O . MET B 1 41 ? -7.743 -16.831 63.910 1.00 33.98 560 MET B O 1
ATOM 2222 N N . THR B 1 42 ? -7.276 -15.642 62.046 1.00 30.86 561 THR B N 1
ATOM 2223 C CA . THR B 1 42 ? -7.463 -16.719 61.075 1.00 30.97 561 THR B CA 1
ATOM 2224 C C . THR B 1 42 ? -6.470 -17.872 61.293 1.00 35.15 561 THR B C 1
ATOM 2225 O O . THR B 1 42 ? -6.891 -19.037 61.295 1.00 35.14 561 THR B O 1
ATOM 2229 N N . THR B 1 43 ? -5.165 -17.547 61.488 1.00 31.45 562 THR B N 1
ATOM 2230 C CA . THR B 1 43 ? -4.129 -18.549 61.752 1.00 31.00 562 THR B CA 1
ATOM 2231 C C . THR B 1 43 ? -4.487 -19.296 63.035 1.00 33.19 562 THR B C 1
ATOM 2232 O O . THR B 1 43 ? -4.378 -20.522 63.065 1.00 33.31 562 THR B O 1
ATOM 2236 N N . LEU B 1 44 ? -4.967 -18.577 64.070 1.00 27.76 563 LEU B N 1
ATOM 2237 C CA . LEU B 1 44 ? -5.336 -19.230 65.332 1.00 28.01 563 LEU B CA 1
ATOM 2238 C C . LEU B 1 44 ? -6.552 -20.140 65.180 1.00 31.89 563 LEU B C 1
ATOM 2239 O O . LEU B 1 44 ? -6.569 -21.233 65.744 1.00 29.92 563 LEU B O 1
ATOM 2244 N N . ASN B 1 45 ? -7.549 -19.703 64.388 1.00 30.90 564 ASN B N 1
ATOM 2245 C CA . ASN B 1 45 ? -8.747 -20.503 64.086 1.00 32.27 564 ASN B CA 1
ATOM 2246 C C . ASN B 1 45 ? -8.357 -21.856 63.486 1.00 37.10 564 ASN B C 1
ATOM 2247 O O . ASN B 1 45 ? -8.832 -22.873 63.973 1.00 36.24 564 ASN B O 1
ATOM 2252 N N . MET B 1 46 ? -7.408 -21.860 62.517 1.00 35.60 565 MET B N 1
ATOM 2253 C CA . MET B 1 46 ? -6.858 -23.042 61.833 1.00 36.49 565 MET B CA 1
ATOM 2254 C C . MET B 1 46 ? -6.036 -23.868 62.809 1.00 37.04 565 MET B C 1
ATOM 2255 O O . MET B 1 46 ? -6.181 -25.085 62.841 1.00 36.58 565 MET B O 1
ATOM 2260 N N . LEU B 1 47 ? -5.141 -23.215 63.583 1.00 32.31 566 LEU B N 1
ATOM 2261 C CA . LEU B 1 47 ? -4.324 -23.911 64.576 1.00 31.25 566 LEU B CA 1
ATOM 2262 C C . LEU B 1 47 ? -5.234 -24.634 65.600 1.00 33.15 566 LEU B C 1
ATOM 2263 O O . LEU B 1 47 ? -5.017 -25.813 65.882 1.00 33.53 566 LEU B O 1
ATOM 2268 N N . GLY B 1 48 ? -6.257 -23.941 66.095 1.00 27.88 567 GLY B N 1
ATOM 2269 C CA . GLY B 1 48 ? -7.230 -24.495 67.031 1.00 28.29 567 GLY B CA 1
ATOM 2270 C C . GLY B 1 48 ? -7.883 -25.756 66.504 1.00 35.69 567 GLY B C 1
ATOM 2271 O O . GLY B 1 48 ? -7.937 -26.767 67.214 1.00 36.30 567 GLY B O 1
ATOM 2272 N N . GLY B 1 49 ? -8.296 -25.722 65.232 1.00 33.67 568 GLY B N 1
ATOM 2273 C CA . GLY B 1 49 ? -8.878 -26.882 64.559 1.00 33.88 568 GLY B CA 1
ATOM 2274 C C . GLY B 1 49 ? -7.974 -28.099 64.629 1.00 38.91 568 GLY B C 1
ATOM 2275 O O . GLY B 1 49 ? -8.428 -29.208 64.928 1.00 39.11 568 GLY B O 1
ATOM 2276 N N . ARG B 1 50 ? -6.669 -27.886 64.418 1.00 35.76 569 ARG B N 1
ATOM 2277 C CA . ARG B 1 50 ? -5.663 -28.956 64.485 1.00 35.04 569 ARG B CA 1
ATOM 2278 C C . ARG B 1 50 ? -5.381 -29.417 65.920 1.00 36.40 569 ARG B C 1
ATOM 2279 O O . ARG B 1 50 ? -5.051 -30.583 66.107 1.00 35.06 569 ARG B O 1
ATOM 2287 N N . GLN B 1 51 ? -5.467 -28.509 66.925 1.00 32.82 570 GLN B N 1
ATOM 2288 C CA . GLN B 1 51 ? -5.230 -28.854 68.338 1.00 32.54 570 GLN B CA 1
ATOM 2289 C C . GLN B 1 51 ? -6.342 -29.778 68.839 1.00 37.75 570 GLN B C 1
ATOM 2290 O O . GLN B 1 51 ? -6.072 -30.692 69.614 1.00 35.86 570 GLN B O 1
ATOM 2296 N N . VAL B 1 52 ? -7.580 -29.559 68.355 1.00 37.16 571 VAL B N 1
ATOM 2297 C CA . VAL B 1 52 ? -8.752 -30.382 68.669 1.00 38.42 571 VAL B CA 1
ATOM 2298 C C . VAL B 1 52 ? -8.497 -31.829 68.235 1.00 43.95 571 VAL B C 1
ATOM 2299 O O . VAL B 1 52 ? -8.616 -32.734 69.056 1.00 44.02 571 VAL B O 1
ATOM 2303 N N . ILE B 1 53 ? -8.059 -32.022 66.979 1.00 41.22 572 ILE B N 1
ATOM 2304 C CA . ILE B 1 53 ? -7.691 -33.316 66.404 1.00 41.60 572 ILE B CA 1
ATOM 2305 C C . ILE B 1 53 ? -6.597 -33.958 67.243 1.00 45.05 572 ILE B C 1
ATOM 2306 O O . ILE B 1 53 ? -6.693 -35.144 67.560 1.00 45.48 572 ILE B O 1
ATOM 2311 N N . ALA B 1 54 ? -5.582 -33.171 67.633 1.00 40.33 573 ALA B N 1
ATOM 2312 C CA . ALA B 1 54 ? -4.481 -33.659 68.460 1.00 39.80 573 ALA B CA 1
ATOM 2313 C C . ALA B 1 54 ? -4.945 -34.072 69.872 1.00 43.44 573 ALA B C 1
ATOM 2314 O O . ALA B 1 54 ? -4.398 -35.016 70.436 1.00 43.30 573 ALA B O 1
ATOM 2316 N N . ALA B 1 55 ? -5.953 -33.373 70.429 1.00 39.92 574 ALA B N 1
ATOM 2317 C CA . ALA B 1 55 ? -6.514 -33.637 71.755 1.00 40.33 574 ALA B CA 1
ATOM 2318 C C . ALA B 1 55 ? -7.294 -34.958 71.755 1.00 47.36 574 ALA B C 1
ATOM 2319 O O . ALA B 1 55 ? -7.138 -35.761 72.682 1.00 47.16 574 ALA B O 1
ATOM 2321 N N . VAL B 1 56 ? -8.093 -35.197 70.689 1.00 45.49 575 VAL B N 1
ATOM 2322 C CA . VAL B 1 56 ? -8.879 -36.424 70.495 1.00 45.85 575 VAL B CA 1
ATOM 2323 C C . VAL B 1 56 ? -7.906 -37.627 70.399 1.00 50.45 575 VAL B C 1
ATOM 2324 O O . VAL B 1 56 ? -8.076 -38.602 71.134 1.00 50.71 575 VAL B O 1
ATOM 2328 N N . LYS B 1 57 ? -6.834 -37.497 69.580 1.00 46.50 576 LYS B N 1
ATOM 2329 C CA . LYS B 1 57 ? -5.768 -38.501 69.428 1.00 46.11 576 LYS B CA 1
ATOM 2330 C C . LYS B 1 57 ? -5.069 -38.774 70.772 1.00 49.26 576 LYS B C 1
ATOM 2331 O O . LYS B 1 57 ? -4.653 -39.913 71.028 1.00 50.45 576 LYS B O 1
ATOM 2337 N N . TRP B 1 58 ? -4.915 -37.724 71.618 1.00 42.10 577 TRP B N 1
ATOM 2338 C CA . TRP B 1 58 ? -4.270 -37.853 72.929 1.00 39.54 577 TRP B CA 1
ATOM 2339 C C . TRP B 1 58 ? -5.174 -38.618 73.870 1.00 45.95 577 TRP B C 1
ATOM 2340 O O . TRP B 1 58 ? -4.717 -39.575 74.492 1.00 44.86 577 TRP B O 1
ATOM 2351 N N . ALA B 1 59 ? -6.453 -38.208 73.956 1.00 45.71 578 ALA B N 1
ATOM 2352 C CA . ALA B 1 59 ? -7.463 -38.842 74.795 1.00 47.59 578 ALA B CA 1
ATOM 2353 C C . ALA B 1 59 ? -7.524 -40.366 74.551 1.00 55.79 578 ALA B C 1
ATOM 2354 O O . ALA B 1 59 ? -7.341 -41.131 75.496 1.00 55.88 578 ALA B O 1
ATOM 2356 N N . LYS B 1 60 ? -7.626 -40.793 73.271 1.00 54.07 579 LYS B N 1
ATOM 2357 C CA . LYS B 1 60 ? -7.617 -42.204 72.858 1.00 54.19 579 LYS B CA 1
ATOM 2358 C C . LYS B 1 60 ? -6.455 -42.991 73.478 1.00 58.44 579 LYS B C 1
ATOM 2359 O O . LYS B 1 60 ? -6.604 -44.186 73.729 1.00 58.46 579 LYS B O 1
ATOM 2365 N N . ALA B 1 61 ? -5.311 -42.324 73.734 1.00 54.79 580 ALA B N 1
ATOM 2366 C CA . ALA B 1 61 ? -4.133 -42.952 74.338 1.00 54.37 580 ALA B CA 1
ATOM 2367 C C . ALA B 1 61 ? -4.101 -42.892 75.893 1.00 58.47 580 ALA B C 1
ATOM 2368 O O . ALA B 1 61 ? -3.167 -43.429 76.490 1.00 57.99 580 ALA B O 1
ATOM 2370 N N . ILE B 1 62 ? -5.110 -42.270 76.545 1.00 55.75 581 ILE B N 1
ATOM 2371 C CA . ILE B 1 62 ? -5.167 -42.168 78.018 1.00 56.59 581 ILE B CA 1
ATOM 2372 C C . ILE B 1 62 ? -5.622 -43.499 78.651 1.00 63.52 581 ILE B C 1
ATOM 2373 O O . ILE B 1 62 ? -6.708 -43.980 78.299 1.00 63.22 581 ILE B O 1
ATOM 2378 N N . PRO B 1 63 ? -4.854 -44.080 79.618 1.00 62.09 582 PRO B N 1
ATOM 2379 C CA . PRO B 1 63 ? -5.304 -45.336 80.252 1.00 62.37 582 PRO B CA 1
ATOM 2380 C C . PRO B 1 63 ? -6.730 -45.235 80.794 1.00 67.22 582 PRO B C 1
ATOM 2381 O O . PRO B 1 63 ? -7.031 -44.327 81.575 1.00 66.46 582 PRO B O 1
ATOM 2385 N N . GLY B 1 64 ? -7.606 -46.099 80.272 1.00 64.26 583 GLY B N 1
ATOM 2386 C CA . GLY B 1 64 ? -9.012 -46.173 80.652 1.00 64.04 583 GLY B CA 1
ATOM 2387 C C . GLY B 1 64 ? -10.017 -45.436 79.783 1.00 67.59 583 GLY B C 1
ATOM 2388 O O . GLY B 1 64 ? -11.225 -45.634 79.957 1.00 67.45 583 GLY B O 1
ATOM 2389 N N . PHE B 1 65 ? -9.545 -44.575 78.846 1.00 62.81 584 PHE B N 1
ATOM 2390 C CA . PHE B 1 65 ? -10.444 -43.742 78.036 1.00 61.18 584 PHE B CA 1
ATOM 2391 C C . PHE B 1 65 ? -11.209 -44.513 76.933 1.00 68.62 584 PHE B C 1
ATOM 2392 O O . PHE B 1 65 ? -12.420 -44.291 76.805 1.00 67.33 584 PHE B O 1
ATOM 2400 N N . ARG B 1 66 ? -10.533 -45.379 76.141 1.00 69.07 585 ARG B N 1
ATOM 2401 C CA . ARG B 1 66 ? -11.211 -46.111 75.061 1.00 70.74 585 ARG B CA 1
ATOM 2402 C C . ARG B 1 66 ? -12.160 -47.212 75.603 1.00 78.19 585 ARG B C 1
ATOM 2403 O O . ARG B 1 66 ? -13.165 -47.517 74.948 1.00 78.40 585 ARG B O 1
ATOM 2411 N N . ASN B 1 67 ? -11.897 -47.695 76.844 1.00 76.19 586 ASN B N 1
ATOM 2412 C CA . ASN B 1 67 ? -12.682 -48.668 77.606 1.00 76.24 586 ASN B CA 1
ATOM 2413 C C . ASN B 1 67 ? -14.085 -48.120 77.907 1.00 82.43 586 ASN B C 1
ATOM 2414 O O . ASN B 1 67 ? -14.990 -48.910 78.178 1.00 83.03 586 ASN B O 1
ATOM 2419 N N . LEU B 1 68 ? -14.271 -46.779 77.836 1.00 79.56 587 LEU B N 1
ATOM 2420 C CA . LEU B 1 68 ? -15.562 -46.106 78.038 1.00 79.97 587 LEU B CA 1
ATOM 2421 C C . LEU B 1 68 ? -16.481 -46.261 76.805 1.00 84.02 587 LEU B C 1
ATOM 2422 O O . LEU B 1 68 ? -16.072 -46.835 75.789 1.00 83.24 587 LEU B O 1
ATOM 2427 N N . HIS B 1 69 ? -17.718 -45.730 76.896 1.00 81.10 588 HIS B N 1
ATOM 2428 C CA . HIS B 1 69 ? -18.700 -45.788 75.811 1.00 81.19 588 HIS B CA 1
ATOM 2429 C C . HIS B 1 69 ? -18.410 -44.718 74.757 1.00 82.82 588 HIS B C 1
ATOM 2430 O O . HIS B 1 69 ? -18.217 -43.555 75.108 1.00 82.34 588 HIS B O 1
ATOM 2437 N N . LEU B 1 70 ? -18.392 -45.120 73.467 1.00 77.47 589 LEU B N 1
ATOM 2438 C CA . LEU B 1 70 ? -18.132 -44.265 72.302 1.00 76.31 589 LEU B CA 1
ATOM 2439 C C . LEU B 1 70 ? -18.968 -42.981 72.246 1.00 78.84 589 LEU B C 1
ATOM 2440 O O . LEU B 1 70 ? -18.473 -41.988 71.714 1.00 79.13 589 LEU B O 1
ATOM 2445 N N . ASP B 1 71 ? -20.217 -42.991 72.775 1.00 73.35 590 ASP B N 1
ATOM 2446 C CA . ASP B 1 71 ? -21.069 -41.791 72.817 1.00 72.27 590 ASP B CA 1
ATOM 2447 C C . ASP B 1 71 ? -20.582 -40.857 73.932 1.00 72.69 590 ASP B C 1
ATOM 2448 O O . ASP B 1 71 ? -20.720 -39.637 73.816 1.00 70.74 590 ASP B O 1
ATOM 2453 N N . ASP B 1 72 ? -20.038 -41.445 75.024 1.00 68.23 591 ASP B N 1
ATOM 2454 C CA . ASP B 1 72 ? -19.508 -40.713 76.177 1.00 67.53 591 ASP B CA 1
ATOM 2455 C C . ASP B 1 72 ? -18.143 -40.116 75.831 1.00 68.80 591 ASP B C 1
ATOM 2456 O O . ASP B 1 72 ? -17.934 -38.929 76.078 1.00 67.87 591 ASP B O 1
ATOM 2461 N N . GLN B 1 73 ? -17.250 -40.920 75.182 1.00 63.30 592 GLN B N 1
ATOM 2462 C CA . GLN B 1 73 ? -15.942 -40.490 74.663 1.00 62.05 592 GLN B CA 1
ATOM 2463 C C . GLN B 1 73 ? -16.157 -39.249 73.772 1.00 66.03 592 GLN B C 1
ATOM 2464 O O . GLN B 1 73 ? -15.460 -38.248 73.939 1.00 65.76 592 GLN B O 1
ATOM 2470 N N . MET B 1 74 ? -17.192 -39.301 72.905 1.00 62.83 593 MET B N 1
ATOM 2471 C CA . MET B 1 74 ? -17.619 -38.248 71.985 1.00 63.41 593 MET B CA 1
ATOM 2472 C C . MET B 1 74 ? -18.135 -37.019 72.725 1.00 66.78 593 MET B C 1
ATOM 2473 O O . MET B 1 74 ? -17.861 -35.895 72.295 1.00 67.32 593 MET B O 1
ATOM 2478 N N . THR B 1 75 ? -18.918 -37.224 73.800 1.00 61.52 594 THR B N 1
ATOM 2479 C CA . THR B 1 75 ? -19.511 -36.099 74.517 1.00 60.33 594 THR B CA 1
ATOM 2480 C C . THR B 1 75 ? -18.483 -35.423 75.488 1.00 60.29 594 THR B C 1
ATOM 2481 O O . THR B 1 75 ? -18.572 -34.205 75.671 1.00 59.29 594 THR B O 1
ATOM 2485 N N . LEU B 1 76 ? -17.509 -36.179 76.044 1.00 55.15 595 LEU B N 1
ATOM 2486 C CA . LEU B 1 76 ? -16.463 -35.649 76.926 1.00 54.76 595 LEU B CA 1
ATOM 2487 C C . LEU B 1 76 ? -15.586 -34.680 76.126 1.00 58.70 595 LEU B C 1
ATOM 2488 O O . LEU B 1 76 ? -15.545 -33.490 76.453 1.00 58.11 595 LEU B O 1
ATOM 2493 N N . LEU B 1 77 ? -15.022 -35.168 74.993 1.00 54.40 596 LEU B N 1
ATOM 2494 C CA . LEU B 1 77 ? -14.211 -34.395 74.052 1.00 53.00 596 LEU B CA 1
ATOM 2495 C C . LEU B 1 77 ? -14.939 -33.173 73.523 1.00 56.63 596 LEU B C 1
ATOM 2496 O O . LEU B 1 77 ? -14.318 -32.119 73.416 1.00 56.81 596 LEU B O 1
ATOM 2501 N N . GLN B 1 78 ? -16.262 -33.276 73.279 1.00 52.95 597 GLN B N 1
ATOM 2502 C CA . GLN B 1 78 ? -17.088 -32.151 72.804 1.00 52.90 597 GLN B CA 1
ATOM 2503 C C . GLN B 1 78 ? -17.301 -31.089 73.871 1.00 55.47 597 GLN B C 1
ATOM 2504 O O . GLN B 1 78 ? -17.619 -29.944 73.536 1.00 54.69 597 GLN B O 1
ATOM 2510 N N . TYR B 1 79 ? -17.217 -31.486 75.151 1.00 52.13 598 TYR B N 1
ATOM 2511 C CA . TYR B 1 79 ? -17.389 -30.583 76.290 1.00 52.43 598 TYR B CA 1
ATOM 2512 C C . TYR B 1 79 ? -16.021 -29.962 76.690 1.00 50.73 598 TYR B C 1
ATOM 2513 O O . TYR B 1 79 ? -15.896 -28.742 76.826 1.00 48.25 598 TYR B O 1
ATOM 2522 N N . SER B 1 80 ? -14.992 -30.821 76.788 1.00 45.88 599 SER B N 1
ATOM 2523 C CA . SER B 1 80 ? -13.643 -30.520 77.245 1.00 45.31 599 SER B CA 1
ATOM 2524 C C . SER B 1 80 ? -12.564 -30.037 76.183 1.00 47.87 599 SER B C 1
ATOM 2525 O O . SER B 1 80 ? -11.463 -29.704 76.629 1.00 48.43 599 SER B O 1
ATOM 2528 N N . TRP B 1 81 ? -12.842 -29.968 74.852 1.00 41.29 600 TRP B N 1
ATOM 2529 C CA . TRP B 1 81 ? -11.800 -29.560 73.887 1.00 39.52 600 TRP B CA 1
ATOM 2530 C C . TRP B 1 81 ? -11.136 -28.208 74.230 1.00 40.50 600 TRP B C 1
ATOM 2531 O O . TRP B 1 81 ? -9.908 -28.175 74.275 1.00 37.34 600 TRP B O 1
ATOM 2542 N N . MET B 1 82 ? -11.921 -27.136 74.496 1.00 37.61 601 MET B N 1
ATOM 2543 C CA . MET B 1 82 ? -11.385 -25.822 74.844 1.00 38.33 601 MET B CA 1
ATOM 2544 C C . MET B 1 82 ? -10.789 -25.790 76.269 1.00 44.70 601 MET B C 1
ATOM 2545 O O . MET B 1 82 ? -9.960 -24.915 76.549 1.00 45.20 601 MET B O 1
ATOM 2550 N N . TYR B 1 83 ? -11.153 -26.771 77.138 1.00 40.89 602 TYR B N 1
ATOM 2551 C CA . TYR B 1 83 ? -10.596 -26.870 78.493 1.00 40.77 602 TYR B CA 1
ATOM 2552 C C . TYR B 1 83 ? -9.135 -27.270 78.358 1.00 43.99 602 TYR B C 1
ATOM 2553 O O . TYR B 1 83 ? -8.267 -26.624 78.943 1.00 43.30 602 TYR B O 1
ATOM 2562 N N . LEU B 1 84 ? -8.874 -28.290 77.523 1.00 40.05 603 LEU B N 1
ATOM 2563 C CA . LEU B 1 84 ? -7.550 -28.840 77.262 1.00 39.84 603 LEU B CA 1
ATOM 2564 C C . LEU B 1 84 ? -6.611 -27.883 76.537 1.00 42.30 603 LEU B C 1
ATOM 2565 O O . LEU B 1 84 ? -5.422 -27.841 76.858 1.00 41.74 603 LEU B O 1
ATOM 2570 N N . MET B 1 85 ? -7.142 -27.124 75.574 1.00 37.30 604 MET B N 1
ATOM 2571 C CA . MET B 1 85 ? -6.385 -26.161 74.781 1.00 36.28 604 MET B CA 1
ATOM 2572 C C . MET B 1 85 ? -5.971 -24.923 75.565 1.00 38.22 604 MET B C 1
ATOM 2573 O O . MET B 1 85 ? -4.814 -24.536 75.484 1.00 38.19 604 MET B O 1
ATOM 2578 N N . ALA B 1 86 ? -6.903 -24.307 76.325 1.00 32.49 605 ALA B N 1
ATOM 2579 C CA . ALA B 1 86 ? -6.639 -23.123 77.156 1.00 30.69 605 ALA B CA 1
ATOM 2580 C C . ALA B 1 86 ? -5.686 -23.507 78.275 1.00 32.56 605 ALA B C 1
ATOM 2581 O O . ALA B 1 86 ? -4.841 -22.702 78.659 1.00 31.60 605 ALA B O 1
ATOM 2583 N N . PHE B 1 87 ? -5.793 -24.748 78.774 1.00 27.97 606 PHE B N 1
ATOM 2584 C CA . PHE B 1 87 ? -4.910 -25.186 79.837 1.00 26.76 606 PHE B CA 1
ATOM 2585 C C . PHE B 1 87 ? -3.498 -25.455 79.336 1.00 31.71 606 PHE B C 1
ATOM 2586 O O . PHE B 1 87 ? -2.536 -25.075 80.012 1.00 30.52 606 PHE B O 1
ATOM 2594 N N . ALA B 1 88 ? -3.376 -26.088 78.147 1.00 28.45 607 ALA B N 1
ATOM 2595 C CA . ALA B 1 88 ? -2.098 -26.363 77.509 1.00 27.95 607 ALA B CA 1
ATOM 2596 C C . ALA B 1 88 ? -1.473 -25.009 77.118 1.00 32.47 607 ALA B C 1
ATOM 2597 O O . ALA B 1 88 ? -0.260 -24.846 77.205 1.00 33.17 607 ALA B O 1
ATOM 2599 N N . LEU B 1 89 ? -2.312 -24.020 76.780 1.00 27.53 608 LEU B N 1
ATOM 2600 C CA . LEU B 1 89 ? -1.849 -22.676 76.450 1.00 26.62 608 LEU B CA 1
ATOM 2601 C C . LEU B 1 89 ? -1.240 -21.988 77.694 1.00 32.96 608 LEU B C 1
ATOM 2602 O O . LEU B 1 89 ? -0.175 -21.367 77.588 1.00 32.84 608 LEU B O 1
ATOM 2607 N N . GLY B 1 90 ? -1.929 -22.112 78.835 1.00 28.89 609 GLY B N 1
ATOM 2608 C CA . GLY B 1 90 ? -1.500 -21.563 80.115 1.00 27.97 609 GLY B CA 1
ATOM 2609 C C . GLY B 1 90 ? -0.152 -22.108 80.542 1.00 30.17 609 GLY B C 1
ATOM 2610 O O . GLY B 1 90 ? 0.698 -21.351 81.001 1.00 30.23 609 GLY B O 1
ATOM 2611 N N . TRP B 1 91 ? 0.045 -23.425 80.388 1.00 25.88 610 TRP B N 1
ATOM 2612 C CA . TRP B 1 91 ? 1.269 -24.145 80.723 1.00 25.64 610 TRP B CA 1
ATOM 2613 C C . TRP B 1 91 ? 2.460 -23.688 79.875 1.00 29.83 610 TRP B C 1
ATOM 2614 O O . TRP B 1 91 ? 3.536 -23.423 80.416 1.00 28.79 610 TRP B O 1
ATOM 2625 N N . ARG B 1 92 ? 2.281 -23.657 78.552 1.00 27.44 611 ARG B N 1
ATOM 2626 C CA . ARG B 1 92 ? 3.320 -23.240 77.617 1.00 27.72 611 ARG B CA 1
ATOM 2627 C C . ARG B 1 92 ? 3.705 -21.775 77.864 1.00 30.44 611 ARG B C 1
ATOM 2628 O O . ARG B 1 92 ? 4.889 -21.462 77.871 1.00 30.46 611 ARG B O 1
ATOM 2636 N N . SER B 1 93 ? 2.715 -20.909 78.149 1.00 25.28 612 SER B N 1
ATOM 2637 C CA . SER B 1 93 ? 2.926 -19.488 78.418 1.00 25.16 612 SER B CA 1
ATOM 2638 C C . SER B 1 93 ? 3.709 -19.253 79.711 1.00 31.26 612 SER B C 1
ATOM 2639 O O . SER B 1 93 ? 4.543 -18.353 79.773 1.00 29.92 612 SER B O 1
ATOM 2642 N N . TYR B 1 94 ? 3.452 -20.086 80.727 1.00 29.86 613 TYR B N 1
ATOM 2643 C CA . TYR B 1 94 ? 4.128 -20.047 82.015 1.00 29.98 613 TYR B CA 1
ATOM 2644 C C . TYR B 1 94 ? 5.579 -20.510 81.850 1.00 33.02 613 TYR B C 1
ATOM 2645 O O . TYR B 1 94 ? 6.481 -19.817 82.281 1.00 32.91 613 TYR B O 1
ATOM 2654 N N . ARG B 1 95 ? 5.795 -21.644 81.209 1.00 30.03 614 ARG B N 1
ATOM 2655 C CA . ARG B 1 95 ? 7.126 -22.213 81.035 1.00 31.20 614 ARG B CA 1
ATOM 2656 C C . ARG B 1 95 ? 8.028 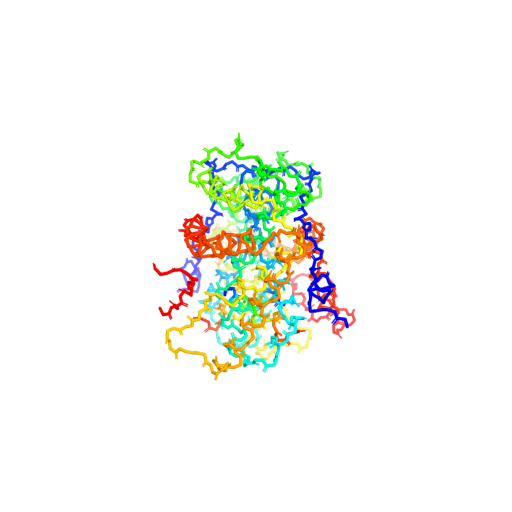-21.367 80.144 1.00 37.47 614 ARG B C 1
ATOM 2657 O O . ARG B 1 95 ? 9.212 -21.207 80.444 1.00 38.48 614 ARG B O 1
ATOM 2665 N N . GLN B 1 96 ? 7.462 -20.800 79.077 1.00 32.87 615 GLN B N 1
ATOM 2666 C CA . GLN B 1 96 ? 8.253 -20.057 78.129 1.00 32.04 615 GLN B CA 1
ATOM 2667 C C . GLN B 1 96 ? 8.428 -18.586 78.463 1.00 34.49 615 GLN B C 1
ATOM 2668 O O . GLN B 1 96 ? 9.520 -18.060 78.243 1.00 34.02 615 GLN B O 1
ATOM 2674 N N . SER B 1 97 ? 7.384 -17.925 78.975 1.00 28.61 616 SER B N 1
ATOM 2675 C CA . SER B 1 97 ? 7.449 -16.493 79.219 1.00 27.02 616 SER B CA 1
ATOM 2676 C C . SER B 1 97 ? 7.140 -16.039 80.644 1.00 30.50 616 SER B C 1
ATOM 2677 O O . SER B 1 97 ? 6.964 -14.838 80.839 1.00 30.95 616 SER B O 1
ATOM 2680 N N . SER B 1 98 ? 7.043 -16.957 81.635 1.00 27.26 617 SER B N 1
ATOM 2681 C CA . SER B 1 98 ? 6.654 -16.596 83.016 1.00 27.29 617 SER B CA 1
ATOM 2682 C C . SER B 1 98 ? 5.313 -15.822 83.042 1.00 31.68 617 SER B C 1
ATOM 2683 O O . SER B 1 98 ? 5.161 -14.820 83.762 1.00 31.64 617 SER B O 1
ATOM 2686 N N . ALA B 1 99 ? 4.347 -16.292 82.202 1.00 28.43 618 ALA B N 1
ATOM 2687 C CA . ALA B 1 99 ? 2.982 -15.749 82.073 1.00 28.08 618 ALA B CA 1
ATOM 2688 C C . ALA B 1 99 ? 2.927 -14.306 81.550 1.00 34.47 618 ALA B C 1
ATOM 2689 O O . ALA B 1 99 ? 2.022 -13.545 81.908 1.00 35.54 618 ALA B O 1
ATOM 2691 N N . ASN B 1 100 ? 3.876 -13.934 80.683 1.00 30.75 619 ASN B N 1
ATOM 2692 C CA . ASN B 1 100 ? 3.900 -12.589 80.132 1.00 30.49 619 ASN B CA 1
ATOM 2693 C C . ASN B 1 100 ? 3.236 -12.518 78.775 1.00 35.58 619 ASN B C 1
ATOM 2694 O O . ASN B 1 100 ? 2.722 -11.467 78.399 1.00 36.15 619 ASN B O 1
ATOM 2699 N N . LEU B 1 101 ? 3.327 -13.596 77.996 1.00 31.78 620 LEU B N 1
ATOM 2700 C CA . LEU B 1 101 ? 2.753 -13.620 76.650 1.00 31.48 620 LEU B CA 1
ATOM 2701 C C . LEU B 1 101 ? 1.959 -14.904 76.448 1.00 34.65 620 LEU B C 1
ATOM 2702 O O . LEU B 1 101 ? 2.189 -15.898 77.128 1.00 33.75 620 LEU B O 1
ATOM 2707 N N . LEU B 1 102 ? 1.086 -14.896 75.458 1.00 30.61 621 LEU B N 1
ATOM 2708 C CA . LEU B 1 102 ? 0.290 -16.047 75.082 1.00 29.22 621 LEU B CA 1
ATOM 2709 C C . LEU B 1 102 ? 1.127 -16.797 74.069 1.00 31.44 621 LEU B C 1
ATOM 2710 O O . LEU B 1 102 ? 1.316 -16.322 72.948 1.00 29.80 621 LEU B O 1
ATOM 2715 N N . CYS B 1 103 ? 1.713 -17.925 74.504 1.00 28.60 622 CYS B N 1
ATOM 2716 C CA . CYS B 1 103 ? 2.601 -18.748 73.686 1.00 28.09 622 CYS B CA 1
ATOM 2717 C C . CYS B 1 103 ? 1.814 -19.867 73.004 1.00 30.76 622 CYS B C 1
ATOM 2718 O O . CYS B 1 103 ? 1.887 -21.018 73.418 1.00 30.16 622 CYS B O 1
ATOM 2721 N N . PHE B 1 104 ? 1.043 -19.516 71.966 1.00 27.32 623 PHE B N 1
ATOM 2722 C CA . PHE B 1 104 ? 0.192 -20.441 71.202 1.00 26.37 623 PHE B CA 1
ATOM 2723 C C . PHE B 1 104 ? 0.957 -21.549 70.490 1.00 32.78 623 PHE B C 1
ATOM 2724 O O . PHE B 1 104 ? 0.513 -22.697 70.470 1.00 34.07 623 PHE B O 1
ATOM 2732 N N . ALA B 1 105 ? 2.136 -21.220 69.962 1.00 29.57 624 ALA B N 1
ATOM 2733 C CA . ALA B 1 105 ? 2.998 -22.137 69.207 1.00 29.27 624 ALA B CA 1
ATOM 2734 C C . ALA B 1 105 ? 4.420 -21.554 69.213 1.00 34.20 624 ALA B C 1
ATOM 2735 O O . ALA B 1 105 ? 4.540 -20.342 69.394 1.00 32.18 624 ALA B O 1
ATOM 2737 N N . PRO B 1 106 ? 5.504 -22.335 68.956 1.00 34.12 625 PRO B N 1
ATOM 2738 C CA . PRO B 1 106 ? 6.853 -21.725 68.929 1.00 34.91 625 PRO B CA 1
ATOM 2739 C C . PRO B 1 106 ? 6.986 -20.551 67.953 1.00 39.69 625 PRO B C 1
ATOM 2740 O O . PRO B 1 106 ? 7.689 -19.594 68.250 1.00 40.68 625 PRO B O 1
ATOM 2744 N N . ASP B 1 107 ? 6.262 -20.602 66.825 1.00 34.72 626 ASP B N 1
ATOM 2745 C CA . ASP B 1 107 ? 6.295 -19.594 65.760 1.00 33.52 626 ASP B CA 1
ATOM 2746 C C . ASP B 1 107 ? 5.089 -18.643 65.799 1.00 37.24 626 ASP B C 1
ATOM 2747 O O . ASP B 1 107 ? 4.821 -17.953 64.812 1.00 36.73 626 ASP B O 1
ATOM 2752 N N . LEU B 1 108 ? 4.344 -18.636 66.918 1.00 33.94 627 LEU B N 1
ATOM 2753 C CA . LEU B 1 108 ? 3.186 -17.771 67.110 1.00 33.93 627 LEU B CA 1
ATOM 2754 C C . LEU B 1 108 ? 3.071 -17.424 68.589 1.00 38.31 627 LEU B C 1
ATOM 2755 O O . LEU B 1 108 ? 2.527 -18.198 69.380 1.00 38.11 627 LEU B O 1
ATOM 2760 N N . ILE B 1 109 ? 3.669 -16.280 68.958 1.00 34.44 628 ILE B N 1
ATOM 2761 C CA . ILE B 1 109 ? 3.720 -15.741 70.314 1.00 33.48 628 ILE B CA 1
ATOM 2762 C C . ILE B 1 109 ? 3.048 -14.394 70.265 1.00 39.46 628 ILE B C 1
ATOM 2763 O O . ILE B 1 109 ? 3.448 -13.534 69.472 1.00 39.73 628 ILE B O 1
ATOM 2768 N N . ILE B 1 110 ? 2.015 -14.214 71.093 1.00 37.80 629 ILE B N 1
ATOM 2769 C CA . ILE B 1 110 ? 1.240 -12.989 71.060 1.00 39.36 629 ILE B CA 1
ATOM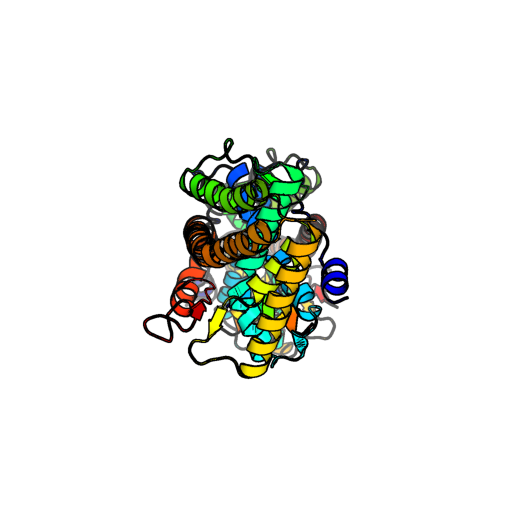 2770 C C . ILE B 1 110 ? 1.475 -12.097 72.296 1.00 47.67 629 ILE B C 1
ATOM 2771 O O . ILE B 1 110 ? 1.245 -12.488 73.444 1.00 46.64 629 ILE B O 1
ATOM 2776 N N . ASN B 1 111 ? 1.918 -10.862 72.008 1.00 48.58 630 ASN B N 1
ATOM 2777 C CA . ASN B 1 111 ? 2.128 -9.822 73.005 1.00 50.86 630 ASN B CA 1
ATOM 2778 C C . ASN B 1 111 ? 0.798 -9.084 73.105 1.00 59.47 630 ASN B C 1
ATOM 2779 O O . ASN B 1 111 ? 0.343 -8.521 72.107 1.00 58.56 630 ASN B O 1
ATOM 2784 N N . GLU B 1 112 ? 0.159 -9.120 74.293 1.00 61.07 631 GLU B N 1
ATOM 2785 C CA . GLU B 1 112 ? -1.145 -8.493 74.563 1.00 63.45 631 GLU B CA 1
ATOM 2786 C C . GLU B 1 112 ? -1.199 -7.011 74.190 1.00 72.64 631 GLU B C 1
ATOM 2787 O O . GLU B 1 112 ? -2.234 -6.546 73.710 1.00 72.48 631 GLU B O 1
ATOM 2793 N N . GLN B 1 113 ? -0.080 -6.287 74.352 1.00 73.13 632 GLN B N 1
ATOM 2794 C CA . GLN B 1 113 ? -0.069 -4.860 74.055 1.00 74.67 632 GLN B CA 1
ATOM 2795 C C . GLN B 1 113 ? 0.265 -4.542 72.569 1.00 81.33 632 GLN B C 1
ATOM 2796 O O . GLN B 1 113 ? 0.733 -3.448 72.234 1.00 81.10 632 GLN B O 1
ATOM 2802 N N . ARG B 1 114 ? -0.111 -5.463 71.685 1.00 79.87 633 ARG B N 1
ATOM 2803 C CA . ARG B 1 114 ? -0.045 -5.292 70.242 1.00 80.68 633 ARG B CA 1
ATOM 2804 C C . ARG B 1 114 ? -1.465 -5.518 69.678 1.00 85.88 633 ARG B C 1
ATOM 2805 O O . ARG B 1 114 ? -1.695 -5.339 68.479 1.00 85.71 633 ARG B O 1
ATOM 2813 N N . MET B 1 115 ? -2.421 -5.874 70.581 1.00 83.10 634 MET B N 1
ATOM 2814 C CA . MET B 1 115 ? -3.847 -6.124 70.316 1.00 83.20 634 MET B CA 1
ATOM 2815 C C . MET B 1 115 ? -4.667 -4.849 70.566 1.00 88.05 634 MET B C 1
ATOM 2816 O O . MET B 1 115 ? -5.020 -4.542 71.711 1.00 87.60 634 MET B O 1
ATOM 2821 N N . THR B 1 116 ? -4.969 -4.114 69.473 1.00 85.33 635 THR B N 1
ATOM 2822 C CA . THR B 1 116 ? -5.622 -2.802 69.507 1.00 85.36 635 THR B CA 1
ATOM 2823 C C . THR B 1 116 ? -7.157 -2.859 69.822 1.00 88.54 635 THR B C 1
ATOM 2824 O O . THR B 1 116 ? -7.621 -1.943 70.515 1.00 88.16 635 THR B O 1
ATOM 2828 N N . LEU B 1 117 ? -7.912 -3.894 69.390 1.00 84.46 636 LEU B N 1
ATOM 2829 C CA . LEU B 1 117 ? -9.346 -3.925 69.711 1.00 84.10 636 LEU B CA 1
ATOM 2830 C C . LEU B 1 117 ? -9.593 -4.444 71.163 1.00 87.20 636 LEU B C 1
ATOM 2831 O O . LEU B 1 117 ? -9.160 -5.543 71.514 1.00 86.69 636 LEU B O 1
ATOM 2836 N N . PRO B 1 118 ? -10.236 -3.594 72.023 1.00 83.20 637 PRO B N 1
ATOM 2837 C CA . PRO B 1 118 ? -10.376 -3.915 73.464 1.00 82.66 637 PRO B CA 1
ATOM 2838 C C . PRO B 1 118 ? -10.852 -5.326 73.860 1.00 85.66 637 PRO B C 1
ATOM 2839 O O . PRO B 1 118 ? -10.239 -5.896 74.769 1.00 85.25 637 PRO B O 1
ATOM 2843 N N . ASP B 1 119 ? -11.897 -5.878 73.210 1.00 81.42 638 ASP B N 1
ATOM 2844 C CA . ASP B 1 119 ? -12.455 -7.209 73.499 1.00 80.65 638 ASP B CA 1
ATOM 2845 C C . ASP B 1 119 ? -11.411 -8.321 73.381 1.00 80.65 638 ASP B C 1
ATOM 2846 O O . ASP B 1 119 ? -11.403 -9.247 74.194 1.00 78.88 638 ASP B O 1
ATOM 2851 N N . MET B 1 120 ? -10.521 -8.203 72.376 1.00 76.34 639 MET B N 1
ATOM 2852 C CA . MET B 1 120 ? -9.417 -9.126 72.113 1.00 75.86 639 MET B CA 1
ATOM 2853 C C . MET B 1 120 ? -8.432 -9.056 73.278 1.00 78.59 639 MET B C 1
ATOM 2854 O O . MET B 1 120 ? -8.123 -10.088 73.875 1.00 77.91 639 MET B O 1
ATOM 2859 N N . TYR B 1 121 ? -8.002 -7.824 73.631 1.00 74.64 640 TYR B N 1
ATOM 2860 C CA . TYR B 1 121 ? -7.081 -7.506 74.722 1.00 74.55 640 TYR B CA 1
ATOM 2861 C C . TYR B 1 121 ? -7.565 -8.053 76.065 1.00 75.89 640 TYR B C 1
ATOM 2862 O O . TYR B 1 121 ? -6.776 -8.685 76.767 1.00 75.30 640 TYR B O 1
ATOM 2871 N N . ASP B 1 122 ? -8.864 -7.862 76.397 1.00 70.67 641 ASP B N 1
ATOM 2872 C CA . ASP B 1 122 ? -9.460 -8.354 77.649 1.00 69.72 641 ASP B CA 1
ATOM 2873 C C . ASP B 1 122 ? -9.466 -9.880 77.689 1.00 70.41 641 ASP B C 1
ATOM 2874 O O . ASP B 1 122 ? -9.286 -10.467 78.755 1.00 69.66 641 ASP B O 1
ATOM 2879 N N . GLN B 1 123 ? -9.653 -10.520 76.522 1.00 64.74 642 GLN B N 1
ATOM 2880 C CA . GLN B 1 123 ? -9.617 -11.974 76.420 1.00 63.27 642 GLN B CA 1
ATOM 2881 C C . GLN B 1 123 ? -8.177 -12.461 76.545 1.00 65.30 642 GLN B C 1
ATOM 2882 O O . GLN B 1 123 ? -7.942 -13.498 77.166 1.00 65.56 642 GLN B O 1
ATOM 2888 N N . CYS B 1 124 ? -7.213 -11.683 76.003 1.00 60.21 643 CYS B N 1
ATOM 2889 C CA . CYS B 1 124 ? -5.779 -11.973 76.098 1.00 59.49 643 CYS B CA 1
ATOM 2890 C C . CYS B 1 124 ? -5.392 -11.983 77.580 1.00 61.46 643 CYS B C 1
ATOM 2891 O O . CYS B 1 124 ? -4.869 -12.988 78.074 1.00 59.93 643 CYS B O 1
ATOM 2894 N N . LYS B 1 125 ? -5.744 -10.891 78.297 1.00 57.95 644 LYS B N 1
ATOM 2895 C CA . LYS B 1 125 ? -5.539 -10.691 79.734 1.00 57.58 644 LYS B CA 1
ATOM 2896 C C . LYS B 1 125 ? -6.101 -11.861 80.561 1.00 62.62 644 LYS B C 1
ATOM 2897 O O . LYS B 1 125 ? -5.395 -12.365 81.435 1.00 62.46 644 LYS B O 1
ATOM 2903 N N . HIS B 1 126 ? -7.337 -12.330 80.237 1.00 59.98 645 HIS B N 1
ATOM 2904 C CA . HIS B 1 126 ? -8.008 -13.459 80.899 1.00 60.60 645 HIS B CA 1
ATOM 2905 C C . HIS B 1 126 ? -7.316 -14.784 80.642 1.00 61.10 645 HIS B C 1
ATOM 2906 O O . HIS B 1 126 ? -7.368 -15.668 81.500 1.00 61.14 645 HIS B O 1
ATOM 2913 N N . MET B 1 127 ? -6.711 -14.950 79.446 1.00 54.24 646 MET B N 1
ATOM 2914 C CA . MET B 1 127 ? -6.001 -16.190 79.126 1.00 52.13 646 MET B CA 1
ATOM 2915 C C . MET B 1 127 ? -4.681 -16.245 79.875 1.00 52.67 646 MET B C 1
ATOM 2916 O O . MET B 1 127 ? -4.241 -17.330 80.283 1.00 52.56 646 MET B O 1
ATOM 2921 N N . LEU B 1 128 ? -4.100 -15.058 80.146 1.00 46.28 647 LEU B N 1
ATOM 2922 C CA . LEU B 1 128 ? -2.874 -14.954 80.932 1.00 45.10 647 LEU B CA 1
ATOM 2923 C C . LEU B 1 128 ? -3.100 -15.316 82.394 1.00 48.84 647 LEU B C 1
ATOM 2924 O O . LEU B 1 128 ? -2.132 -15.653 83.068 1.00 48.79 647 LEU B O 1
ATOM 2929 N N . TYR B 1 129 ? -4.368 -15.299 82.871 1.00 45.58 648 TYR B N 1
ATOM 2930 C CA . TYR B 1 129 ? -4.719 -15.642 84.255 1.00 45.74 648 TYR B CA 1
ATOM 2931 C C . TYR B 1 129 ? -4.313 -17.067 84.593 1.00 44.18 648 TYR B C 1
ATOM 2932 O O . TYR B 1 129 ? -3.615 -17.268 85.585 1.00 43.68 648 TYR B O 1
ATOM 2941 N N . VAL B 1 130 ? -4.737 -18.044 83.767 1.00 37.39 649 VAL B N 1
ATOM 2942 C CA . VAL B 1 130 ? -4.415 -19.472 83.941 1.00 36.10 649 VAL B CA 1
ATOM 2943 C C . VAL B 1 130 ? -2.886 -19.641 84.082 1.00 35.69 649 VAL B C 1
ATOM 2944 O O . VAL B 1 130 ? -2.408 -20.236 85.052 1.00 34.14 649 VAL B O 1
ATOM 2948 N N . SER B 1 131 ? -2.144 -19.020 83.148 1.00 30.32 650 SER B N 1
ATOM 2949 C CA . SER B 1 131 ? -0.684 -18.979 83.088 1.00 29.29 650 SER B CA 1
ATOM 2950 C C . SER B 1 131 ? -0.101 -18.412 84.385 1.00 31.95 650 SER B C 1
ATOM 2951 O O . SER B 1 131 ? 0.763 -19.037 84.991 1.00 30.78 650 SER B O 1
ATOM 2954 N N . SER B 1 132 ? -0.614 -17.255 84.812 1.00 29.54 651 SER B N 1
ATOM 2955 C CA . SER B 1 132 ? -0.252 -16.539 86.039 1.00 30.85 651 SER B CA 1
ATOM 2956 C C . SER B 1 132 ? -0.473 -17.401 87.292 1.00 35.42 651 SER B C 1
ATOM 2957 O O . SER B 1 132 ? 0.368 -17.411 88.194 1.00 36.17 651 SER B O 1
ATOM 2960 N N . GLU B 1 133 ? -1.574 -18.160 87.319 1.00 31.13 652 GLU B N 1
ATOM 2961 C CA . GLU B 1 133 ? -1.839 -19.060 88.429 1.00 30.45 652 GLU B CA 1
ATOM 2962 C C . GLU B 1 133 ? -0.892 -20.231 88.413 1.00 34.84 652 GLU B C 1
ATOM 2963 O O . GLU B 1 133 ? -0.419 -20.620 89.477 1.00 34.83 652 GLU B O 1
ATOM 2969 N N . LEU B 1 134 ? -0.562 -20.771 87.217 1.00 31.25 653 LEU B N 1
ATOM 2970 C CA . LEU B 1 134 ? 0.374 -21.904 87.127 1.00 30.80 653 LEU B CA 1
ATOM 2971 C C . LEU B 1 134 ? 1.781 -21.475 87.585 1.00 33.77 653 LEU B C 1
ATOM 2972 O O . LEU B 1 134 ? 2.482 -22.237 88.264 1.00 30.77 653 LEU B O 1
ATOM 2977 N N . HIS B 1 135 ? 2.138 -20.215 87.265 1.00 32.37 654 HIS B N 1
ATOM 2978 C CA . HIS B 1 135 ? 3.390 -19.563 87.649 1.00 33.35 654 HIS B CA 1
ATOM 2979 C C . HIS B 1 135 ? 3.431 -19.320 89.161 1.00 37.67 654 HIS B C 1
ATOM 2980 O O . HIS B 1 135 ? 4.402 -19.689 89.814 1.00 37.41 654 HIS B O 1
ATOM 2987 N N . ARG B 1 136 ? 2.371 -18.711 89.705 1.00 34.90 655 ARG B N 1
ATOM 2988 C CA . ARG B 1 136 ? 2.220 -18.393 91.119 1.00 35.51 655 ARG B CA 1
ATOM 2989 C C . ARG B 1 136 ? 2.346 -19.642 91.977 1.00 41.76 655 ARG B C 1
ATOM 2990 O O . ARG B 1 136 ? 3.023 -19.613 93.006 1.00 42.51 655 ARG B O 1
ATOM 2998 N N . LEU B 1 137 ? 1.704 -20.735 91.542 1.00 37.15 656 LEU B N 1
ATOM 2999 C CA . LEU B 1 137 ? 1.713 -21.992 92.272 1.00 36.32 656 LEU B CA 1
ATOM 3000 C C . LEU B 1 137 ? 2.921 -22.854 91.957 1.00 37.64 656 LEU B C 1
ATOM 3001 O O . LEU B 1 137 ? 3.147 -23.842 92.650 1.00 35.28 656 LEU B O 1
ATOM 3006 N N . GLN B 1 138 ? 3.717 -22.478 90.932 1.00 36.01 657 GLN B N 1
ATOM 3007 C CA . GLN B 1 138 ? 4.933 -23.207 90.510 1.00 35.88 657 GLN B CA 1
ATOM 3008 C C . GLN B 1 138 ? 4.596 -24.672 90.238 1.00 38.27 657 GLN B C 1
ATOM 3009 O O . GLN B 1 138 ? 5.226 -25.580 90.771 1.00 38.71 657 GLN B O 1
ATOM 3015 N N . VAL B 1 139 ? 3.555 -24.879 89.430 1.00 32.01 658 VAL B N 1
ATOM 3016 C CA . VAL B 1 139 ? 3.020 -26.184 89.081 1.00 30.84 658 VAL B CA 1
ATOM 3017 C C . VAL B 1 139 ? 4.078 -26.986 88.303 1.00 37.85 658 VAL B C 1
ATOM 3018 O O . VAL B 1 139 ? 4.800 -26.418 87.472 1.00 39.27 658 VAL B O 1
ATOM 3022 N N . SER B 1 140 ? 4.250 -28.269 88.672 1.00 33.99 659 SER B N 1
ATOM 3023 C CA . SER B 1 140 ? 5.234 -29.152 88.038 1.00 33.53 659 SER B CA 1
ATOM 3024 C C . SER B 1 140 ? 4.615 -29.898 86.838 1.00 37.20 659 SER B C 1
ATOM 3025 O O . SER B 1 140 ? 3.387 -29.929 86.686 1.00 35.98 659 SER B O 1
ATOM 3028 N N . TYR B 1 141 ? 5.465 -30.488 85.997 1.00 34.64 660 TYR B N 1
ATOM 3029 C CA . TYR B 1 141 ? 5.026 -31.211 84.812 1.00 35.85 660 TYR B CA 1
ATOM 3030 C C . TYR B 1 141 ? 4.056 -32.359 85.152 1.00 41.29 660 TYR B C 1
ATOM 3031 O O . TYR B 1 141 ? 2.959 -32.439 84.590 1.00 40.03 660 TYR B O 1
ATOM 3040 N N . GLU B 1 142 ? 4.436 -33.179 86.142 1.00 39.90 661 GLU B N 1
ATOM 3041 C CA . GLU B 1 142 ? 3.631 -34.291 86.651 1.00 39.55 661 GLU B CA 1
ATOM 3042 C C . GLU B 1 142 ? 2.287 -33.792 87.188 1.00 41.20 661 GLU B C 1
ATOM 3043 O O . GLU B 1 142 ? 1.254 -34.386 86.862 1.00 41.58 661 GLU B O 1
ATOM 3049 N N . GLU B 1 143 ? 2.276 -32.649 87.911 1.00 35.01 662 GLU B N 1
ATOM 3050 C CA . GLU B 1 143 ? 1.003 -32.083 88.390 1.00 34.38 662 GLU B CA 1
ATOM 3051 C C . GLU B 1 143 ? 0.153 -31.654 87.216 1.00 39.63 662 GLU B C 1
ATOM 3052 O O . GLU B 1 143 ? -1.052 -31.928 87.196 1.00 41.99 662 GLU B O 1
ATOM 3058 N N . TYR B 1 144 ? 0.784 -30.976 86.236 1.00 32.94 663 TYR B N 1
ATOM 3059 C CA . TYR B 1 144 ? 0.107 -30.471 85.049 1.00 30.90 663 TYR B CA 1
ATOM 3060 C C . TYR B 1 144 ? -0.531 -31.594 84.219 1.00 35.81 663 TYR B C 1
ATOM 3061 O O . TYR B 1 144 ? -1.673 -31.439 83.789 1.00 34.87 663 TYR B O 1
ATOM 3070 N N . LEU B 1 145 ? 0.210 -32.697 83.977 1.00 34.11 664 LEU B N 1
ATOM 3071 C CA . LEU B 1 145 ? -0.268 -33.853 83.200 1.00 35.39 664 LEU B CA 1
ATOM 3072 C C . LEU B 1 145 ? -1.553 -34.443 83.821 1.00 43.34 664 LEU B C 1
ATOM 3073 O O . LEU B 1 145 ? -2.569 -34.577 83.127 1.00 42.94 664 LEU B O 1
ATOM 3078 N N . CYS B 1 146 ? -1.526 -34.670 85.157 1.00 42.44 665 CYS B N 1
ATOM 3079 C CA . CYS B 1 146 ? -2.662 -35.134 85.948 1.00 42.99 665 CYS B CA 1
ATOM 3080 C C . CYS B 1 146 ? -3.792 -34.127 85.884 1.00 43.06 665 CYS B C 1
ATOM 3081 O O . CYS B 1 146 ? -4.900 -34.521 85.553 1.00 43.09 665 CYS B O 1
ATOM 3084 N N . MET B 1 147 ? -3.521 -32.830 86.120 1.00 36.97 666 MET B N 1
ATOM 3085 C CA . MET B 1 147 ? -4.568 -31.799 86.048 1.00 35.06 666 MET B CA 1
ATOM 3086 C C . MET B 1 147 ? -5.257 -31.726 84.671 1.00 40.43 666 MET B C 1
ATOM 3087 O O . MET B 1 147 ? -6.462 -31.463 84.600 1.00 41.86 666 MET B O 1
ATOM 3092 N N . LYS B 1 148 ? -4.482 -31.908 83.585 1.00 35.67 667 LYS B N 1
ATOM 3093 C CA . LYS B 1 148 ? -4.987 -31.860 82.213 1.00 34.73 667 LYS B CA 1
ATOM 3094 C C . LYS B 1 148 ? -5.884 -33.082 81.914 1.00 40.24 667 LYS B C 1
ATOM 3095 O O . LYS B 1 148 ? -6.895 -32.929 81.237 1.00 38.47 667 LYS B O 1
ATOM 3101 N N . THR B 1 149 ? -5.531 -34.280 82.431 1.00 39.70 668 THR B N 1
ATOM 3102 C CA . THR B 1 149 ? -6.361 -35.488 82.288 1.00 40.46 668 THR B CA 1
ATOM 3103 C C . THR B 1 149 ? -7.698 -35.243 83.010 1.00 46.61 668 THR B C 1
ATOM 3104 O O . THR B 1 149 ? -8.750 -35.616 82.495 1.00 47.51 668 THR B O 1
ATOM 3108 N N . LEU B 1 150 ? -7.655 -34.540 84.159 1.00 43.19 669 LEU B N 1
ATOM 3109 C CA . LEU B 1 150 ? -8.852 -34.197 84.926 1.00 42.94 669 LEU B CA 1
ATOM 3110 C C . LEU B 1 150 ? -9.751 -33.217 84.208 1.00 49.38 669 LEU B C 1
ATOM 3111 O O . LEU B 1 150 ? -10.960 -33.232 84.433 1.00 50.37 669 LEU B O 1
ATOM 3116 N N . LEU B 1 151 ? -9.182 -32.383 83.326 1.00 46.38 670 LEU B N 1
ATOM 3117 C CA . LEU B 1 151 ? -9.974 -31.413 82.565 1.00 45.96 670 LEU B CA 1
ATOM 3118 C C . LEU B 1 151 ? -10.834 -32.073 81.495 1.00 51.74 670 LEU B C 1
ATOM 3119 O O . LEU B 1 151 ? -11.878 -31.530 81.136 1.00 51.09 670 LEU B O 1
ATOM 3124 N N . LEU B 1 152 ? -10.426 -33.266 81.038 1.00 50.36 671 LEU B N 1
ATOM 3125 C CA . LEU B 1 152 ? -11.182 -34.086 80.093 1.00 51.55 671 LEU B CA 1
ATOM 3126 C C . LEU B 1 152 ? -12.466 -34.623 80.803 1.00 57.33 671 LEU B C 1
ATOM 3127 O O . LEU B 1 152 ? -13.551 -34.648 80.199 1.00 56.92 671 LEU B O 1
ATOM 3132 N N . LEU B 1 153 ? -12.323 -34.965 82.114 1.00 53.67 672 LEU B N 1
ATOM 3133 C CA . LEU B 1 153 ? -13.345 -35.540 83.000 1.00 52.77 672 LEU B CA 1
ATOM 3134 C C . LEU B 1 153 ? -13.864 -34.537 84.034 1.00 58.91 672 LEU B C 1
ATOM 3135 O O . LEU B 1 153 ? -13.926 -34.869 85.221 1.00 59.65 672 LEU B O 1
ATOM 3140 N N . SER B 1 154 ? -14.275 -33.334 83.577 1.00 55.40 673 SER B N 1
ATOM 3141 C CA . SER B 1 154 ? -14.745 -32.223 84.411 1.00 55.66 673 SER B CA 1
ATOM 3142 C C . SER B 1 154 ? -16.137 -31.694 84.029 1.00 61.13 673 SER B C 1
ATOM 3143 O O . SER B 1 154 ? -16.650 -30.770 84.673 1.00 60.15 673 SER B O 1
ATOM 3146 N N . SER B 1 155 ? -16.700 -32.223 82.936 1.00 59.41 674 SER B N 1
ATOM 3147 C CA . SER B 1 155 ? -18.018 -31.859 82.427 1.00 59.52 674 SER B CA 1
ATOM 3148 C C . SER B 1 155 ? -18.747 -33.136 81.990 1.00 65.57 674 SER B C 1
ATOM 3149 O O . SER B 1 155 ? -18.148 -34.009 81.351 1.00 65.04 674 SER B O 1
ATOM 3152 N N . VAL B 1 156 ? -20.023 -33.261 82.402 1.00 63.46 675 VAL B N 1
ATOM 3153 C CA . VAL B 1 156 ? -20.912 -34.391 82.093 1.00 63.49 675 VAL B CA 1
ATOM 3154 C C . VAL B 1 156 ? -22.335 -33.902 81.773 1.00 68.28 675 VAL B C 1
ATOM 3155 O O . VAL B 1 156 ? -22.690 -32.822 82.225 1.00 67.56 675 VAL B O 1
ATOM 3159 N N . PRO B 1 157 ? -23.147 -34.620 80.951 1.00 65.92 676 PRO B N 1
ATOM 3160 C CA . PRO B 1 157 ? -24.505 -34.119 80.668 1.00 66.02 676 PRO B CA 1
ATOM 3161 C C . PRO B 1 157 ? -25.453 -34.366 81.837 1.00 70.14 676 PRO B C 1
ATOM 3162 O O . PRO B 1 157 ? -25.313 -35.375 82.538 1.00 68.43 676 PRO B O 1
ATOM 3166 N N . LYS B 1 158 ? -26.407 -33.443 82.056 1.00 68.86 677 LYS B N 1
ATOM 3167 C CA . LYS B 1 158 ? -27.450 -33.554 83.083 1.00 69.77 677 LYS B CA 1
ATOM 3168 C C . LYS B 1 158 ? -28.247 -34.864 82.838 1.00 76.99 677 LYS B C 1
ATOM 3169 O O . LYS B 1 158 ? -28.532 -35.587 83.794 1.00 77.09 677 LYS B O 1
ATOM 3175 N N . ASP B 1 159 ? -28.493 -35.214 81.546 1.00 75.64 678 ASP B N 1
ATOM 3176 C CA . ASP B 1 159 ? -29.162 -36.449 81.101 1.00 76.79 678 ASP B CA 1
ATOM 3177 C C . ASP B 1 159 ? -28.357 -37.748 81.421 1.00 82.25 678 ASP B C 1
ATOM 3178 O O . ASP B 1 159 ? -28.868 -38.856 81.220 1.00 81.45 678 ASP B O 1
ATOM 3183 N N . GLY B 1 160 ? -27.122 -37.580 81.908 1.00 80.13 679 GLY B N 1
ATOM 3184 C CA . GLY B 1 160 ? -26.216 -38.649 82.316 1.00 80.51 679 GLY B CA 1
ATOM 3185 C C . GLY B 1 160 ? -25.447 -39.357 81.217 1.00 85.61 679 GLY B C 1
ATOM 3186 O O . GLY B 1 160 ? -25.861 -39.353 80.053 1.00 85.52 679 GLY B O 1
ATOM 3187 N N . LEU B 1 161 ? -24.313 -39.985 81.598 1.00 82.51 680 LEU B N 1
ATOM 3188 C CA . LEU B 1 161 ? -23.457 -40.774 80.704 1.00 82.29 680 LEU B CA 1
ATOM 3189 C C . LEU B 1 161 ? -23.938 -42.216 80.684 1.00 85.68 680 LEU B C 1
ATOM 3190 O O . LEU B 1 161 ? -24.463 -42.701 81.689 1.00 85.00 680 LEU B O 1
ATOM 3195 N N . LYS B 1 162 ? -23.697 -42.916 79.561 1.00 82.31 681 LYS B N 1
ATOM 3196 C CA . LYS B 1 162 ? -24.032 -44.330 79.369 1.00 82.11 681 LYS B CA 1
ATOM 3197 C C . LYS B 1 162 ? -23.162 -45.226 80.275 1.00 86.24 681 LYS B C 1
ATOM 3198 O O . LYS B 1 162 ? -23.673 -46.161 80.895 1.00 85.98 681 LYS B O 1
ATOM 3204 N N . SER B 1 163 ? -21.859 -44.919 80.364 1.00 82.72 682 SER B N 1
ATOM 3205 C CA . SER B 1 163 ? -20.890 -45.639 81.186 1.00 82.39 682 SER B CA 1
ATOM 3206 C C . SER B 1 163 ? -20.439 -44.754 82.376 1.00 85.32 682 SER B C 1
ATOM 3207 O O . SER B 1 163 ? -19.251 -44.706 82.711 1.00 85.14 682 SER B O 1
ATOM 3210 N N . GLN B 1 164 ? -21.427 -44.079 83.023 1.00 80.47 683 GLN B N 1
ATOM 3211 C CA . GLN B 1 164 ? -21.307 -43.183 84.187 1.00 79.65 683 GLN B CA 1
ATOM 3212 C C . GLN B 1 164 ? -20.526 -43.806 85.369 1.00 82.58 683 GLN B C 1
ATOM 3213 O O . GLN B 1 164 ? -19.847 -43.074 86.093 1.00 82.28 683 GLN B O 1
ATOM 3219 N N . ALA B 1 165 ? -20.601 -45.143 85.542 1.00 78.51 684 ALA B N 1
ATOM 3220 C CA . ALA B 1 165 ? -19.905 -45.864 86.616 1.00 78.12 684 ALA B CA 1
ATOM 3221 C C . ALA B 1 165 ? -18.392 -45.941 86.400 1.00 80.41 684 ALA B C 1
ATOM 3222 O O . ALA B 1 165 ? -17.636 -45.641 87.325 1.00 80.24 684 ALA B O 1
ATOM 3224 N N . LEU B 1 166 ? -17.954 -46.351 85.191 1.00 75.44 685 LEU B N 1
ATOM 3225 C CA . LEU B 1 166 ? -16.537 -46.467 84.822 1.00 74.44 685 LEU B CA 1
ATOM 3226 C C . LEU B 1 166 ? -15.839 -45.087 84.838 1.00 75.80 685 LEU B C 1
ATOM 3227 O O . LEU B 1 166 ? -14.664 -45.003 85.213 1.00 74.42 685 LEU B O 1
ATOM 3232 N N . PHE B 1 167 ? -16.589 -44.016 84.464 1.00 71.62 686 PHE B N 1
ATOM 3233 C CA . PHE B 1 167 ? -16.155 -42.614 84.462 1.00 71.10 686 PHE B CA 1
ATOM 3234 C C . PHE B 1 167 ? -15.850 -42.165 85.897 1.00 75.07 686 PHE B C 1
ATOM 3235 O O . PHE B 1 167 ? -14.758 -41.646 86.142 1.00 75.16 686 PHE B O 1
ATOM 3243 N N . ASP B 1 168 ? -16.807 -42.393 86.840 1.00 70.90 687 ASP B N 1
ATOM 3244 C CA . ASP B 1 168 ? -16.691 -42.065 88.268 1.00 70.12 687 ASP B CA 1
ATOM 3245 C C . ASP B 1 168 ? -15.443 -42.678 88.876 1.00 72.86 687 ASP B C 1
ATOM 3246 O O . ASP B 1 168 ? -14.754 -42.013 89.650 1.00 72.86 687 ASP B O 1
ATOM 3251 N N . ALA B 1 169 ? -15.137 -43.932 88.495 1.00 68.28 688 ALA B N 1
ATOM 3252 C CA . ALA B 1 169 ? -13.967 -44.669 88.959 1.00 67.61 688 ALA B CA 1
ATOM 3253 C C . ALA B 1 169 ? -12.675 -44.103 88.384 1.00 70.59 688 ALA B C 1
ATOM 3254 O O . ALA B 1 169 ? -11.715 -43.929 89.134 1.00 70.45 688 ALA B O 1
ATOM 3256 N N . ILE B 1 170 ? -12.650 -43.814 87.060 1.00 66.33 689 ILE B N 1
ATOM 3257 C CA . ILE B 1 170 ? -11.453 -43.334 86.366 1.00 65.79 689 ILE B CA 1
ATOM 3258 C C . ILE B 1 170 ? -11.087 -41.881 86.797 1.00 66.25 689 ILE B C 1
ATOM 3259 O O . ILE B 1 170 ? -9.894 -41.623 86.999 1.00 64.87 689 ILE B O 1
ATOM 3264 N N . ARG B 1 171 ? -12.082 -40.995 87.024 1.00 61.29 690 ARG B N 1
ATOM 3265 C CA . ARG B 1 171 ? -11.852 -39.635 87.516 1.00 60.68 690 ARG B CA 1
ATOM 3266 C C . ARG B 1 171 ? -11.132 -39.693 88.891 1.00 67.13 690 ARG B C 1
ATOM 3267 O O . ARG B 1 171 ? -10.139 -38.990 89.091 1.00 66.51 690 ARG B O 1
ATOM 3275 N N . MET B 1 172 ? -11.587 -40.605 89.783 1.00 65.73 691 MET B N 1
ATOM 3276 C CA . MET B 1 172 ? -11.043 -40.858 91.124 1.00 66.27 691 MET B CA 1
ATOM 3277 C C . MET B 1 172 ? -9.581 -41.328 91.077 1.00 66.25 691 MET B C 1
ATOM 3278 O O . MET B 1 172 ? -8.776 -40.912 91.913 1.00 65.88 691 MET B O 1
ATOM 3283 N N . THR B 1 173 ? -9.247 -42.190 90.099 1.00 59.68 692 THR B N 1
ATOM 3284 C CA . THR B 1 173 ? -7.893 -42.713 89.874 1.00 58.07 692 THR B CA 1
ATOM 3285 C C . THR B 1 173 ? -6.964 -41.547 89.454 1.00 60.32 692 THR B C 1
ATOM 3286 O O . THR B 1 173 ? -5.776 -41.545 89.804 1.00 59.96 692 THR B O 1
ATOM 3290 N N . TYR B 1 174 ? -7.515 -40.558 88.705 1.00 55.02 693 TYR B N 1
ATOM 3291 C CA . TYR B 1 174 ? -6.715 -39.420 88.264 1.00 53.99 693 TYR B CA 1
ATOM 3292 C C . TYR B 1 174 ? -6.614 -38.354 89.366 1.00 58.10 693 TYR B C 1
ATOM 3293 O O . TYR B 1 174 ? -5.577 -37.682 89.438 1.00 57.30 693 TYR B O 1
ATOM 3302 N N . ILE B 1 175 ? -7.592 -38.306 90.297 1.00 54.60 694 ILE B N 1
ATOM 3303 C CA . ILE B 1 175 ? -7.505 -37.429 91.463 1.00 54.44 694 ILE B CA 1
ATOM 3304 C C . ILE B 1 175 ? -6.374 -37.994 92.368 1.00 59.47 694 ILE B C 1
ATOM 3305 O O . ILE B 1 175 ? -5.564 -37.220 92.893 1.00 60.03 694 ILE B O 1
ATOM 3310 N N . LYS B 1 176 ? -6.251 -39.344 92.427 1.00 55.19 695 LYS B N 1
ATOM 3311 C CA . LYS B 1 176 ? -5.203 -40.029 93.197 1.00 54.50 695 LYS B CA 1
ATOM 3312 C C . LYS B 1 176 ? -3.804 -39.823 92.597 1.00 55.69 695 LYS B C 1
ATOM 3313 O O . LYS B 1 176 ? -2.853 -39.613 93.351 1.00 55.43 695 LYS B O 1
ATOM 3319 N N . GLU B 1 177 ? -3.680 -39.868 91.250 1.00 50.06 696 GLU B N 1
ATOM 3320 C CA . GLU B 1 177 ? -2.406 -39.644 90.556 1.00 48.38 696 GLU B CA 1
ATOM 3321 C C . GLU B 1 177 ? -1.891 -38.200 90.750 1.00 48.25 696 GLU B C 1
ATOM 3322 O O . GLU B 1 177 ? -0.675 -37.990 90.812 1.00 47.90 696 GLU B O 1
ATOM 3328 N N . LEU B 1 178 ? -2.825 -37.227 90.892 1.00 41.56 697 LEU B N 1
ATOM 3329 C CA . LEU B 1 178 ? -2.531 -35.819 91.174 1.00 40.20 697 LEU B CA 1
ATOM 3330 C C . LEU B 1 178 ? -1.952 -35.701 92.593 1.00 45.51 697 LEU B C 1
ATOM 3331 O O . LEU B 1 178 ? -0.910 -35.059 92.780 1.00 45.16 697 LEU B O 1
ATOM 3336 N N . GLY B 1 179 ? -2.607 -36.362 93.554 1.00 42.86 698 GLY B N 1
ATOM 3337 C CA . GLY B 1 179 ? -2.151 -36.433 94.941 1.00 42.76 698 GLY B CA 1
ATOM 3338 C C . GLY B 1 179 ? -0.718 -36.928 95.021 1.00 46.54 698 GLY B C 1
ATOM 3339 O O . GLY B 1 179 ? 0.103 -36.335 95.726 1.00 45.50 698 GLY B O 1
ATOM 3340 N N . LYS B 1 180 ? -0.387 -37.952 94.204 1.00 44.26 699 LYS B N 1
ATOM 3341 C CA . LYS B 1 180 ? 0.958 -38.528 94.098 1.00 45.32 699 LYS B CA 1
ATOM 3342 C C . LYS B 1 180 ? 1.962 -37.517 93.568 1.00 51.55 699 LYS B C 1
ATOM 3343 O O . LYS B 1 180 ? 3.081 -37.463 94.086 1.00 52.78 699 LYS B O 1
ATOM 3349 N N . ALA B 1 181 ? 1.565 -36.720 92.536 1.00 47.37 700 ALA B N 1
ATOM 3350 C CA . ALA B 1 181 ? 2.416 -35.684 91.934 1.00 46.20 700 ALA B CA 1
ATOM 3351 C C . ALA B 1 181 ? 2.690 -34.582 92.967 1.00 46.44 700 ALA B C 1
ATOM 3352 O O . ALA B 1 181 ? 3.837 -34.158 93.101 1.00 44.27 700 ALA B O 1
ATOM 3354 N N . ILE B 1 182 ? 1.653 -34.190 93.750 1.00 43.13 701 ILE B N 1
ATOM 3355 C CA . ILE B 1 182 ? 1.764 -33.219 94.849 1.00 43.11 701 ILE B CA 1
ATOM 3356 C C . ILE B 1 182 ? 2.753 -33.771 95.891 1.00 49.69 701 ILE B C 1
ATOM 3357 O O . ILE B 1 182 ? 3.730 -33.089 96.208 1.00 49.35 701 ILE B O 1
ATOM 3362 N N . VAL B 1 183 ? 2.541 -35.037 96.350 1.00 47.88 702 VAL B N 1
ATOM 3363 C CA . VAL B 1 183 ? 3.395 -35.722 97.336 1.00 48.36 702 VAL B CA 1
ATOM 3364 C C . VAL B 1 183 ? 4.867 -35.616 96.935 1.00 52.76 702 VAL B C 1
ATOM 3365 O O . VAL B 1 183 ? 5.684 -35.194 97.756 1.00 52.55 702 VAL B O 1
ATOM 3369 N N . LYS B 1 184 ? 5.172 -35.908 95.650 1.00 49.71 703 LYS B N 1
ATOM 3370 C CA . LYS B 1 184 ? 6.516 -35.897 95.049 1.00 49.56 703 LYS B CA 1
ATOM 3371 C C . LYS B 1 184 ? 7.281 -34.539 95.187 1.00 52.46 703 LYS B C 1
ATOM 3372 O O . LYS B 1 184 ? 8.509 -34.521 95.045 1.00 51.94 703 LYS B O 1
ATOM 3378 N N . ARG B 1 185 ? 6.581 -33.437 95.528 1.00 48.89 704 ARG B N 1
ATOM 3379 C CA . ARG B 1 185 ? 7.229 -32.137 95.766 1.00 48.46 704 ARG B CA 1
ATOM 3380 C C . ARG B 1 185 ? 7.904 -32.083 97.146 1.00 52.38 704 ARG B C 1
ATOM 3381 O O . ARG B 1 185 ? 8.635 -31.136 97.447 1.00 52.13 704 ARG B O 1
ATOM 3389 N N . GLU B 1 186 ? 7.694 -33.143 97.954 1.00 49.04 705 GLU B N 1
ATOM 3390 C CA . GLU B 1 186 ? 8.256 -33.378 99.291 1.00 48.33 705 GLU B CA 1
ATOM 3391 C C . GLU B 1 186 ? 7.816 -32.331 100.332 1.00 48.79 705 GLU B C 1
ATOM 3392 O O . GLU B 1 186 ? 8.591 -31.946 101.207 1.00 47.73 705 GLU B O 1
ATOM 3398 N N . GLY B 1 187 ? 6.563 -31.914 100.242 1.00 44.08 706 GLY B N 1
ATOM 3399 C CA . GLY B 1 187 ? 5.964 -31.021 101.223 1.00 43.69 706 GLY B CA 1
ATOM 3400 C C . GLY B 1 187 ? 5.427 -31.886 102.345 1.00 47.18 706 GLY B C 1
ATOM 3401 O O . GLY B 1 187 ? 5.200 -33.075 102.133 1.00 46.66 706 GLY B O 1
ATOM 3402 N N . ASN B 1 188 ? 5.244 -31.341 103.553 1.00 43.99 707 ASN B N 1
ATOM 3403 C CA . ASN B 1 188 ? 4.704 -32.165 104.646 1.00 44.12 707 ASN B CA 1
ATOM 3404 C C . ASN B 1 188 ? 3.195 -32.373 104.424 1.00 49.13 707 ASN B C 1
ATOM 3405 O O . ASN B 1 188 ? 2.629 -31.760 103.507 1.00 48.94 707 ASN B O 1
ATOM 3410 N N . SER B 1 189 ? 2.540 -33.200 105.268 1.00 45.85 708 SER B N 1
ATOM 3411 C CA . SER B 1 189 ? 1.105 -33.482 105.149 1.00 45.69 708 SER B CA 1
ATOM 3412 C C . SER B 1 189 ? 0.219 -32.211 105.153 1.00 48.88 708 SER B C 1
ATOM 3413 O O . SER B 1 189 ? -0.796 -32.188 104.464 1.00 49.50 708 SER B O 1
ATOM 3416 N N . SER B 1 190 ? 0.632 -31.144 105.845 1.00 44.28 709 SER B N 1
ATOM 3417 C CA . SER B 1 190 ? -0.144 -29.907 105.827 1.00 43.80 709 SER B CA 1
ATOM 3418 C C . SER B 1 190 ? 0.075 -29.094 104.527 1.00 46.92 709 SER B C 1
ATOM 3419 O O . SER B 1 190 ? -0.853 -28.434 104.065 1.00 45.80 709 SER B O 1
ATOM 3422 N N . GLN B 1 191 ? 1.288 -29.146 103.942 1.00 43.70 710 GLN B N 1
ATOM 3423 C CA . GLN B 1 191 ? 1.589 -28.447 102.686 1.00 43.03 710 GLN B CA 1
ATOM 3424 C C . GLN B 1 191 ? 0.856 -29.138 101.536 1.00 46.37 710 GLN B C 1
ATOM 3425 O O . GLN B 1 191 ? 0.361 -28.473 100.629 1.00 46.71 710 GLN B O 1
ATOM 3431 N N . ASN B 1 192 ? 0.746 -30.468 101.612 1.00 42.38 711 ASN B N 1
ATOM 3432 C CA . ASN B 1 192 ? 0.078 -31.314 100.623 1.00 42.03 711 ASN B CA 1
ATOM 3433 C C . ASN B 1 192 ? -1.407 -31.020 100.511 1.00 46.09 711 ASN B C 1
ATOM 3434 O O . ASN B 1 192 ? -1.887 -30.776 99.400 1.00 45.65 711 ASN B O 1
ATOM 3439 N N . SER B 1 193 ? -2.118 -30.976 101.657 1.00 43.23 712 SER B N 1
ATOM 3440 C CA . SER B 1 193 ? -3.556 -30.692 101.692 1.00 43.44 712 SER B CA 1
ATOM 3441 C C . SER B 1 193 ? -3.903 -29.267 101.226 1.00 46.32 712 SER B C 1
ATOM 3442 O O . SER B 1 193 ? -4.937 -29.085 100.582 1.00 46.19 712 SER B O 1
ATOM 3445 N N . GLN B 1 194 ? -3.054 -28.272 101.509 1.00 42.52 713 GLN B N 1
ATOM 3446 C CA . GLN B 1 194 ? -3.329 -26.918 101.011 1.00 42.34 713 GLN B CA 1
ATOM 3447 C C . GLN B 1 194 ? -2.988 -26.806 99.500 1.00 44.15 713 GLN B C 1
ATOM 3448 O O . GLN B 1 194 ? -3.684 -26.096 98.778 1.00 42.42 713 GLN B O 1
ATOM 3454 N N . ARG B 1 195 ? -1.967 -27.556 99.023 1.00 40.83 714 ARG B N 1
ATOM 3455 C CA . ARG B 1 195 ? -1.586 -27.593 97.607 1.00 41.03 714 ARG B CA 1
ATOM 3456 C C . ARG B 1 195 ? -2.702 -28.274 96.806 1.00 45.65 714 ARG B C 1
ATOM 3457 O O . ARG B 1 195 ? -3.076 -27.764 95.752 1.00 44.46 714 ARG B O 1
ATOM 3465 N N . PHE B 1 196 ? -3.285 -29.371 97.346 1.00 43.85 715 PHE B N 1
ATOM 3466 C CA . PHE B 1 196 ? -4.412 -30.048 96.703 1.00 44.46 715 PHE B CA 1
ATOM 3467 C C . PHE B 1 196 ? -5.597 -29.105 96.589 1.00 47.26 715 PHE B C 1
ATOM 3468 O O . PHE B 1 196 ? -6.224 -29.063 95.532 1.00 47.54 715 PHE B O 1
ATOM 3476 N N . TYR B 1 197 ? -5.877 -28.319 97.644 1.00 42.55 716 TYR B N 1
ATOM 3477 C CA . TYR B 1 197 ? -6.954 -27.323 97.623 1.00 42.24 716 TYR B CA 1
ATOM 3478 C C . TYR B 1 197 ? -6.717 -26.248 96.532 1.00 45.95 716 TYR B C 1
ATOM 3479 O O . TYR B 1 197 ? -7.674 -25.781 95.904 1.00 46.13 716 TYR B O 1
ATOM 3488 N N . GLN B 1 198 ? -5.454 -25.812 96.367 1.00 41.78 717 GLN B N 1
ATOM 3489 C CA . GLN B 1 198 ? -5.100 -24.757 95.413 1.00 41.28 717 GLN B CA 1
ATOM 3490 C C . GLN B 1 198 ? -5.207 -25.229 93.973 1.00 42.10 717 GLN B C 1
ATOM 3491 O O . GLN B 1 198 ? -5.752 -24.507 93.142 1.00 40.93 717 GLN B O 1
ATOM 3497 N N . LEU B 1 199 ? -4.695 -26.433 93.686 1.00 37.77 718 LEU B N 1
ATOM 3498 C CA . LEU B 1 199 ? -4.736 -27.003 92.351 1.00 38.10 718 LEU B CA 1
ATOM 3499 C C . LEU B 1 199 ? -6.170 -27.350 91.918 1.00 45.02 718 LEU B C 1
ATOM 3500 O O . LEU B 1 199 ? -6.536 -27.068 90.774 1.00 45.69 718 LEU B O 1
ATOM 3505 N N . THR B 1 200 ? -7.007 -27.834 92.855 1.00 41.99 719 THR B N 1
ATOM 3506 C CA . THR B 1 200 ? -8.409 -28.161 92.565 1.00 41.35 719 THR B CA 1
ATOM 3507 C C . THR B 1 200 ? -9.272 -26.896 92.409 1.00 44.90 719 THR B C 1
ATOM 3508 O O . THR B 1 200 ? -10.237 -26.946 91.641 1.00 45.57 719 THR B O 1
ATOM 3512 N N . LYS B 1 201 ? -8.891 -25.756 93.042 1.00 40.16 720 LYS B N 1
ATOM 3513 C CA . LYS B 1 201 ? -9.607 -24.477 92.869 1.00 40.08 720 LYS B CA 1
ATOM 3514 C C . LYS B 1 201 ? -9.338 -23.916 91.477 1.00 44.21 720 LYS B C 1
ATOM 3515 O O . LYS B 1 201 ? -10.230 -23.309 90.876 1.00 44.35 720 LYS B O 1
ATOM 3521 N N . LEU B 1 202 ? -8.100 -24.106 90.972 1.00 40.05 721 LEU B N 1
ATOM 3522 C CA . LEU B 1 202 ? -7.706 -23.664 89.637 1.00 39.33 721 LEU B CA 1
ATOM 3523 C C . LEU B 1 202 ? -8.490 -24.485 88.623 1.00 42.19 721 LEU B C 1
ATOM 3524 O O . LEU B 1 202 ? -9.029 -23.919 87.680 1.00 41.61 721 LEU B O 1
ATOM 3529 N N . LEU B 1 203 ? -8.579 -25.810 88.846 1.00 38.80 722 LEU B N 1
ATOM 3530 C CA . LEU B 1 203 ? -9.348 -26.733 88.015 1.00 38.99 722 LEU B CA 1
ATOM 3531 C C . LEU B 1 203 ? -10.794 -26.264 87.876 1.00 45.11 722 LEU B C 1
ATOM 3532 O O . LEU B 1 203 ? -11.254 -26.111 86.748 1.00 45.17 722 LEU B O 1
ATOM 3537 N N . ASP B 1 204 ? -11.465 -25.931 89.007 1.00 42.61 723 ASP B N 1
ATOM 3538 C CA . ASP B 1 204 ? -12.851 -25.432 89.041 1.00 42.79 723 ASP B CA 1
ATOM 3539 C C . ASP B 1 204 ? -13.009 -24.128 88.290 1.00 45.82 723 ASP B C 1
ATOM 3540 O O . ASP B 1 204 ? -14.037 -23.924 87.634 1.00 46.25 723 ASP B O 1
ATOM 3545 N N . SER B 1 205 ? -12.007 -23.230 88.403 1.00 40.46 724 SER B N 1
ATOM 3546 C CA . SER B 1 205 ? -12.039 -21.924 87.739 1.00 39.40 724 SER B CA 1
ATOM 3547 C C . SER B 1 205 ? -11.994 -22.038 86.194 1.00 41.96 724 SER B C 1
ATOM 3548 O O . SER B 1 205 ? -12.326 -21.071 85.496 1.00 40.80 724 SER B O 1
ATOM 3551 N N . MET B 1 206 ? -11.594 -23.215 85.664 1.00 38.69 725 MET B N 1
ATOM 3552 C CA . MET B 1 206 ? -11.531 -23.427 84.218 1.00 39.08 725 MET B CA 1
ATOM 3553 C C . MET B 1 206 ? -12.917 -23.251 83.545 1.00 44.35 725 MET B C 1
ATOM 3554 O O . MET B 1 206 ? -12.975 -22.596 82.500 1.00 45.42 725 MET B O 1
ATOM 3559 N N . HIS B 1 207 ? -14.027 -23.735 84.195 1.00 38.62 726 HIS B N 1
ATOM 3560 C CA . HIS B 1 207 ? -15.421 -23.568 83.722 1.00 37.20 726 HIS B CA 1
ATOM 3561 C C . HIS B 1 207 ? -15.734 -22.136 83.312 1.00 41.11 726 HIS B C 1
ATOM 3562 O O . HIS B 1 207 ? -16.133 -21.916 82.176 1.00 40.68 726 HIS B O 1
ATOM 3569 N N . GLU B 1 208 ? -15.489 -21.164 84.193 1.00 39.59 727 GLU B N 1
ATOM 3570 C CA . GLU B 1 208 ? -15.723 -19.751 83.878 1.00 40.78 727 GLU B CA 1
ATOM 3571 C C . GLU B 1 208 ? -14.793 -19.255 82.766 1.00 47.31 727 GLU B C 1
ATOM 3572 O O . GLU B 1 208 ? -15.252 -18.528 81.885 1.00 48.96 727 GLU B O 1
ATOM 3578 N N . VAL B 1 209 ? -13.496 -19.658 82.805 1.00 43.84 728 VAL B N 1
ATOM 3579 C CA . VAL B 1 209 ? -12.459 -19.295 81.818 1.00 43.04 728 VAL B CA 1
ATOM 3580 C C . VAL B 1 209 ? -12.923 -19.707 80.402 1.00 44.83 728 VAL B C 1
ATOM 3581 O O . VAL B 1 209 ? -12.981 -18.878 79.499 1.00 41.96 728 VAL B O 1
ATOM 3585 N N . VAL B 1 210 ? -13.284 -20.983 80.235 1.00 43.77 729 VAL B N 1
ATOM 3586 C CA . VAL B 1 210 ? -13.708 -21.532 78.949 1.00 45.53 729 VAL B CA 1
ATOM 3587 C C . VAL B 1 210 ? -15.013 -20.876 78.428 1.00 52.31 729 VAL B C 1
ATOM 3588 O O . VAL B 1 210 ? -15.034 -20.490 77.258 1.00 52.75 729 VAL B O 1
ATOM 3592 N N . GLU B 1 211 ? -16.032 -20.665 79.300 1.00 49.52 730 GLU B N 1
ATOM 3593 C CA . GLU B 1 211 ? -17.302 -20.016 78.933 1.00 49.51 730 GLU B CA 1
ATOM 3594 C C . GLU B 1 211 ? -17.069 -18.630 78.337 1.00 52.34 730 GLU B C 1
ATOM 3595 O O . GLU B 1 211 ? -17.587 -18.343 77.255 1.00 52.67 730 GLU B O 1
ATOM 3601 N N . ASN B 1 212 ? -16.269 -17.783 79.020 1.00 46.81 731 ASN B N 1
ATOM 3602 C CA . ASN B 1 212 ? -15.972 -16.426 78.545 1.00 45.59 731 ASN B CA 1
ATOM 3603 C C . ASN B 1 212 ? -15.176 -16.448 77.240 1.00 47.23 731 ASN B C 1
ATOM 3604 O O . ASN B 1 212 ? -15.447 -15.638 76.338 1.00 46.40 731 ASN B O 1
ATOM 3609 N N . LEU B 1 213 ? -14.188 -17.378 77.147 1.00 41.78 732 LEU B N 1
ATOM 3610 C CA . LEU B 1 213 ? -13.339 -17.545 75.967 1.00 40.36 732 LEU B CA 1
ATOM 3611 C C . LEU B 1 213 ? -14.184 -18.061 74.803 1.00 43.36 732 LEU B C 1
ATOM 3612 O O . LEU B 1 213 ? -14.117 -17.492 73.710 1.00 41.67 732 LEU B O 1
ATOM 3617 N N . LEU B 1 214 ? -15.016 -19.087 75.040 1.00 41.10 733 LEU B N 1
ATOM 3618 C CA . LEU B 1 214 ? -15.901 -19.597 73.997 1.00 42.12 733 LEU B CA 1
ATOM 3619 C C . LEU B 1 214 ? -16.885 -18.546 73.527 1.00 48.20 733 LEU B C 1
ATOM 3620 O O . LEU B 1 214 ? -17.058 -18.410 72.314 1.00 47.82 733 LEU B O 1
ATOM 3625 N N . ASN B 1 215 ? -17.415 -17.712 74.469 1.00 46.30 734 ASN B N 1
ATOM 3626 C CA . ASN B 1 215 ? -18.310 -16.589 74.160 1.00 47.15 734 ASN B CA 1
ATOM 3627 C C . ASN B 1 215 ? -17.635 -15.628 73.232 1.00 51.42 734 ASN B C 1
ATOM 3628 O O . ASN B 1 215 ? -18.186 -15.315 72.170 1.00 51.10 734 ASN B O 1
ATOM 3633 N N . TYR B 1 216 ? -16.433 -15.155 73.636 1.00 48.21 735 TYR B N 1
ATOM 3634 C CA . TYR B 1 216 ? -15.655 -14.206 72.853 1.00 48.05 735 TYR B CA 1
ATOM 3635 C C . TYR B 1 216 ? -15.433 -14.712 71.430 1.00 52.87 735 TYR B C 1
ATOM 3636 O O . TYR B 1 216 ? -15.649 -13.959 70.480 1.00 52.69 735 TYR B O 1
ATOM 3645 N N . CYS B 1 217 ? -14.966 -15.975 71.301 1.00 49.61 736 CYS B N 1
ATOM 3646 C CA . CYS B 1 217 ? -14.615 -16.584 70.022 1.00 49.79 736 CYS B CA 1
ATOM 3647 C C . CYS B 1 217 ? -15.804 -16.671 69.047 1.00 55.42 736 CYS B C 1
ATOM 3648 O O . CYS B 1 217 ? -15.641 -16.300 67.883 1.00 54.68 736 CYS B O 1
ATOM 3651 N N . PHE B 1 218 ? -16.999 -17.078 69.525 1.00 53.29 737 PHE B N 1
ATOM 3652 C CA . PHE B 1 218 ? -18.198 -17.121 68.680 1.00 52.92 737 PHE B CA 1
ATOM 3653 C C . PHE B 1 218 ? -18.680 -15.707 68.318 1.00 61.91 737 PHE B C 1
ATOM 3654 O O . PHE B 1 218 ? -19.003 -15.463 67.155 1.00 61.19 737 PHE B O 1
ATOM 3662 N N . GLN B 1 219 ? -18.634 -14.762 69.282 1.00 63.28 738 GLN B N 1
ATOM 3663 C CA . GLN B 1 219 ? -19.036 -13.361 69.071 1.00 65.56 738 GLN B CA 1
ATOM 3664 C C . GLN B 1 219 ? -18.245 -12.662 67.967 1.00 75.76 738 GLN B C 1
ATOM 3665 O O . GLN B 1 219 ? -18.826 -11.878 67.216 1.00 76.57 738 GLN B O 1
ATOM 3671 N N . THR B 1 220 ? -16.940 -12.968 67.846 1.00 75.25 739 THR B N 1
ATOM 3672 C CA . THR B 1 220 ? -16.088 -12.393 66.800 1.00 76.25 739 THR B CA 1
ATOM 3673 C C . THR B 1 220 ? -16.258 -13.151 65.472 1.00 83.06 739 THR B C 1
ATOM 3674 O O . THR B 1 220 ? -16.079 -12.558 64.406 1.00 83.28 739 THR B O 1
ATOM 3678 N N . PHE B 1 221 ? -16.643 -14.443 65.545 1.00 80.97 740 PHE B N 1
ATOM 3679 C CA . PHE B 1 221 ? -16.858 -15.344 64.405 1.00 81.35 740 PHE B CA 1
ATOM 3680 C C . PHE B 1 221 ? -18.178 -15.085 63.660 1.00 85.12 740 PHE B C 1
ATOM 3681 O O . PHE B 1 221 ? -18.212 -15.214 62.435 1.00 84.68 740 PHE B O 1
ATOM 3689 N N . LEU B 1 222 ? -19.264 -14.769 64.394 1.00 81.42 741 LEU B N 1
ATOM 3690 C CA . LEU B 1 222 ? -20.588 -14.548 63.805 1.00 100.20 741 LEU B CA 1
ATOM 3691 C C . LEU B 1 222 ? -21.069 -13.093 63.941 1.00 119.93 741 LEU B C 1
ATOM 3692 O O . LEU B 1 222 ? -21.780 -12.730 64.880 1.00 80.98 741 LEU B O 1
ATOM 3697 N N . ASN B 1 249 ? -27.976 -28.174 79.596 1.00 74.43 768 ASN B N 1
ATOM 3698 C CA . ASN B 1 249 ? -27.907 -29.633 79.696 1.00 74.17 768 ASN B CA 1
ATOM 3699 C C . ASN B 1 249 ? -26.565 -30.133 80.260 1.00 77.28 768 ASN B C 1
ATOM 3700 O O . ASN B 1 249 ? -26.470 -31.284 80.654 1.00 76.92 768 ASN B O 1
ATOM 3705 N N . ILE B 1 250 ? -25.532 -29.287 80.302 1.00 73.31 769 ILE B N 1
ATOM 3706 C CA . ILE B 1 250 ? -24.231 -29.737 80.800 1.00 72.70 769 ILE B CA 1
ATOM 3707 C C . ILE B 1 250 ? -24.081 -29.578 82.324 1.00 74.28 769 ILE B C 1
ATOM 3708 O O . ILE B 1 250 ? -24.410 -28.511 82.865 1.00 74.29 769 ILE B O 1
ATOM 3710 N N . LYS B 1 251 ? -23.591 -30.634 83.022 1.00 67.73 770 LYS B N 1
ATOM 3711 C CA . LYS B 1 251 ? -23.341 -30.497 84.455 1.00 66.52 770 LYS B CA 1
ATOM 3712 C C . LYS B 1 251 ? -21.792 -30.410 84.734 1.00 67.96 770 LYS B C 1
ATOM 3713 O O . LYS B 1 251 ? -21.023 -31.383 84.696 1.00 66.70 770 LYS B O 1
ATOM 3715 N N . LYS B 1 252 ? -21.379 -29.141 84.954 1.00 62.89 771 LYS B N 1
ATOM 3716 C CA . LYS B 1 252 ? -20.013 -28.694 85.229 1.00 61.68 771 LYS B CA 1
ATOM 3717 C C . LYS B 1 252 ? -19.634 -29.061 86.655 1.00 64.67 771 LYS B C 1
ATOM 3718 O O . LYS B 1 252 ? -20.090 -28.424 87.612 1.00 64.49 771 LYS B O 1
ATOM 3724 N N . LEU B 1 253 ? -18.831 -30.129 86.784 1.00 59.97 772 LEU B N 1
ATOM 3725 C CA . LEU B 1 253 ? -18.343 -30.668 88.054 1.00 59.56 772 LEU B CA 1
ATOM 3726 C C . LEU B 1 253 ? -17.391 -29.709 88.788 1.00 65.31 772 LEU B C 1
ATOM 3727 O O . LEU B 1 253 ? -16.612 -28.979 88.167 1.00 65.63 772 LEU B O 1
ATOM 3732 N N . LEU B 1 254 ? -17.477 -29.716 90.122 1.00 61.73 773 LEU B N 1
ATOM 3733 C CA . LEU B 1 254 ? -16.660 -28.881 90.995 1.00 60.89 773 LEU B CA 1
ATOM 3734 C C . LEU B 1 254 ? -16.022 -29.730 92.081 1.00 64.53 773 LEU B C 1
ATOM 3735 O O . LEU B 1 254 ? -16.475 -30.853 92.340 1.00 64.59 773 LEU B O 1
ATOM 3740 N N . PHE B 1 255 ? -14.937 -29.209 92.685 1.00 59.98 774 PHE B N 1
ATOM 3741 C CA . PHE B 1 255 ? -14.230 -29.847 93.798 1.00 58.84 774 PHE B CA 1
ATOM 3742 C C . PHE B 1 255 ? -14.652 -29.154 95.089 1.00 63.79 774 PHE B C 1
ATOM 3743 O O . PHE B 1 255 ? -14.536 -29.727 96.173 1.00 63.47 774 PHE B O 1
ATOM 3751 N N . HIS B 1 256 ? -15.133 -27.909 94.955 1.00 61.80 775 HIS B N 1
ATOM 3752 C CA . HIS B 1 256 ? -15.582 -27.033 96.034 1.00 62.45 775 HIS B CA 1
ATOM 3753 C C . HIS B 1 256 ? -16.929 -26.432 95.641 1.00 67.72 775 HIS B C 1
ATOM 3754 O O . HIS B 1 256 ? -17.069 -25.902 94.531 1.00 67.53 775 HIS B O 1
ATOM 3761 N N . GLN B 1 257 ? -17.916 -26.524 96.553 1.00 64.55 776 GLN B N 1
ATOM 3762 C CA . GLN B 1 257 ? -19.282 -26.047 96.332 1.00 86.91 776 GLN B CA 1
ATOM 3763 C C . GLN B 1 257 ? -19.528 -24.709 97.013 1.00 116.97 776 GLN B C 1
ATOM 3764 O O . GLN B 1 257 ? -19.530 -23.678 96.345 1.00 81.18 776 GLN B O 1
ATOM 3770 N N . LEU C 2 2 ? -13.267 -33.576 45.670 1.00 83.12 1 LEU C N 1
ATOM 3771 C CA . LEU C 2 2 ? -13.398 -34.363 46.901 1.00 82.83 1 LEU C CA 1
ATOM 3772 C C . LEU C 2 2 ? -13.853 -33.507 48.104 1.00 83.55 1 LEU C C 1
ATOM 3773 O O . LEU C 2 2 ? -14.813 -33.885 48.780 1.00 83.07 1 LEU C O 1
ATOM 3778 N N . GLY C 2 3 ? -13.187 -32.373 48.335 1.00 77.57 2 GLY C N 1
ATOM 3779 C CA . GLY C 2 3 ? -13.550 -31.411 49.375 1.00 76.14 2 GLY C CA 1
ATOM 3780 C C . GLY C 2 3 ? -14.614 -30.475 48.832 1.00 76.81 2 GLY C C 1
ATOM 3781 O O . GLY C 2 3 ? -15.577 -30.115 49.521 1.00 76.70 2 GLY C O 1
ATOM 3782 N N . LEU C 2 4 ? -14.440 -30.115 47.551 1.00 69.80 3 LEU C N 1
ATOM 3783 C CA . LEU C 2 4 ? -15.324 -29.298 46.728 1.00 67.68 3 LEU C CA 1
ATOM 3784 C C . LEU C 2 4 ? -16.587 -30.120 46.397 1.00 66.02 3 LEU C C 1
ATOM 3785 O O . LEU C 2 4 ? -17.683 -29.567 46.303 1.00 64.27 3 LEU C O 1
ATOM 3790 N N . GLU C 2 5 ? -16.413 -31.443 46.251 1.00 60.29 4 GLU C N 1
ATOM 3791 C CA . GLU C 2 5 ? -17.452 -32.435 45.985 1.00 59.61 4 GLU C CA 1
ATOM 3792 C C . GLU C 2 5 ? -18.507 -32.435 47.106 1.00 62.66 4 GLU C C 1
ATOM 3793 O O . GLU C 2 5 ? -19.697 -32.603 46.819 1.00 62.39 4 GLU C O 1
ATOM 3799 N N . ASP C 2 6 ? -18.068 -32.242 48.375 1.00 58.14 5 ASP C N 1
ATOM 3800 C CA . ASP C 2 6 ? -18.963 -32.183 49.528 1.00 57.34 5 ASP C CA 1
ATOM 3801 C C . ASP C 2 6 ? -19.846 -30.944 49.437 1.00 58.21 5 ASP C C 1
ATOM 3802 O O . ASP C 2 6 ? -21.070 -31.068 49.527 1.00 57.88 5 ASP C O 1
ATOM 3807 N N . ILE C 2 7 ? -19.231 -29.769 49.170 1.00 52.60 6 ILE C N 1
ATOM 3808 C CA . ILE C 2 7 ? -19.907 -28.479 48.985 1.00 51.57 6 ILE C CA 1
ATOM 3809 C C . ILE C 2 7 ? -20.969 -28.585 47.867 1.00 52.11 6 ILE C C 1
ATOM 3810 O O . ILE C 2 7 ? -22.097 -28.118 48.045 1.00 52.01 6 ILE C O 1
ATOM 3815 N N . ILE C 2 8 ? -20.605 -29.211 46.732 1.00 45.83 7 ILE C N 1
ATOM 3816 C CA . ILE C 2 8 ? -21.487 -29.334 45.570 1.00 44.55 7 ILE C CA 1
ATOM 3817 C C . ILE C 2 8 ? -22.679 -30.256 45.879 1.00 48.21 7 ILE C C 1
ATOM 3818 O O . ILE C 2 8 ? -23.804 -29.837 45.617 1.00 46.97 7 ILE C O 1
ATOM 3823 N N . ARG C 2 9 ? -22.446 -31.462 46.443 1.00 45.92 8 ARG C N 1
ATOM 3824 C CA . ARG C 2 9 ? -23.511 -32.405 46.794 1.00 46.04 8 ARG C CA 1
ATOM 3825 C C . ARG C 2 9 ? -24.450 -31.831 47.875 1.00 50.43 8 ARG C C 1
ATOM 3826 O O . ARG C 2 9 ? -25.669 -31.961 47.743 1.00 49.99 8 ARG C O 1
ATOM 3834 N N . LYS C 2 10 ? -23.894 -31.148 48.901 1.00 47.07 9 LYS C N 1
ATOM 3835 C CA . LYS C 2 10 ? -24.719 -30.524 49.939 1.00 47.02 9 LYS C CA 1
ATOM 3836 C C . LYS C 2 10 ? -25.625 -29.486 49.281 1.00 49.58 9 LYS C C 1
ATOM 3837 O O . LYS C 2 10 ? -26.843 -29.575 49.421 1.00 49.52 9 LYS C O 1
ATOM 3843 N N . ALA C 2 11 ? -25.041 -28.549 48.513 1.00 44.46 10 ALA C N 1
ATOM 3844 C CA . ALA C 2 11 ? -25.831 -27.521 47.843 1.00 43.92 10 ALA C CA 1
ATOM 3845 C C . ALA C 2 11 ? -26.785 -28.090 46.778 1.00 47.84 10 ALA C C 1
ATOM 3846 O O . ALA C 2 11 ? -27.836 -27.494 46.529 1.00 47.29 10 ALA C O 1
ATOM 3848 N N . LEU C 2 12 ? -26.438 -29.250 46.182 1.00 44.52 11 LEU C N 1
ATOM 3849 C CA . LEU C 2 12 ? -27.254 -29.918 45.166 1.00 44.72 11 LEU C CA 1
ATOM 3850 C C . LEU C 2 12 ? -28.498 -30.552 45.789 1.00 54.88 11 LEU C C 1
ATOM 3851 O O . LEU C 2 12 ? -29.599 -30.350 45.278 1.00 55.23 11 LEU C O 1
ATOM 3856 N N . MET C 2 13 ? -28.325 -31.289 46.905 1.00 55.58 12 MET C N 1
ATOM 3857 C CA . MET C 2 13 ? -29.419 -31.972 47.609 1.00 57.01 12 MET C CA 1
ATOM 3858 C C . MET C 2 13 ? -30.301 -31.025 48.429 1.00 61.86 12 MET C C 1
ATOM 3859 O O . MET C 2 13 ? -31.483 -31.311 48.623 1.00 62.15 12 MET C O 1
ATOM 3864 N N . GLY C 2 14 ? -29.721 -29.921 48.898 1.00 58.17 13 GLY C N 1
ATOM 3865 C CA . GLY C 2 14 ? -30.416 -28.917 49.697 1.00 77.84 13 GLY C CA 1
ATOM 3866 C C . GLY C 2 14 ? -31.295 -28.002 48.874 1.00 103.48 13 GLY C C 1
ATOM 3867 O O . GLY C 2 14 ? -32.333 -27.543 49.349 1.00 74.88 13 GLY C O 1
ATOM 3868 N N . GLY D 2 3 ? -19.863 -28.923 62.126 1.00 92.08 2 GLY D N 1
ATOM 3869 C CA . GLY D 2 3 ? -18.940 -28.024 62.805 1.00 91.74 2 GLY D CA 1
ATOM 3870 C C . GLY D 2 3 ? -17.742 -28.738 63.399 1.00 94.59 2 GLY D C 1
ATOM 3871 O O . GLY D 2 3 ? -16.945 -29.325 62.660 1.00 94.28 2 GLY D O 1
ATOM 3872 N N . LEU D 2 4 ? -17.617 -28.694 64.745 1.00 89.76 3 LEU D N 1
ATOM 3873 C CA . LEU D 2 4 ? -16.534 -29.330 65.516 1.00 88.73 3 LEU D CA 1
ATOM 3874 C C . LEU D 2 4 ? -16.865 -30.781 65.901 1.00 90.41 3 LEU D C 1
ATOM 3875 O O . LEU D 2 4 ? -15.951 -31.587 66.098 1.00 89.69 3 LEU D O 1
ATOM 3880 N N . GLU D 2 5 ? -18.172 -31.109 65.984 1.00 85.63 4 GLU D N 1
ATOM 3881 C CA . GLU D 2 5 ? -18.705 -32.440 66.290 1.00 84.89 4 GLU D CA 1
ATOM 3882 C C . GLU D 2 5 ? -18.210 -33.444 65.232 1.00 86.56 4 GLU D C 1
ATOM 3883 O O . GLU D 2 5 ? -17.773 -34.541 65.589 1.00 86.41 4 GLU D O 1
ATOM 3889 N N . ASP D 2 6 ? -18.241 -33.037 63.942 1.00 81.11 5 ASP D N 1
ATOM 3890 C CA . ASP D 2 6 ? -17.780 -33.832 62.800 1.00 80.10 5 ASP D CA 1
ATOM 3891 C C . ASP D 2 6 ? -16.261 -34.050 62.876 1.00 79.37 5 ASP D C 1
ATOM 3892 O O . ASP D 2 6 ? -15.809 -35.186 62.717 1.00 78.67 5 ASP D O 1
ATOM 3897 N N . ILE D 2 7 ? -15.490 -32.965 63.175 1.00 72.60 6 ILE D N 1
ATOM 3898 C CA . ILE D 2 7 ? -14.027 -32.958 63.369 1.00 70.90 6 ILE D CA 1
ATOM 3899 C C . ILE D 2 7 ? -13.661 -33.960 64.486 1.00 70.32 6 ILE D C 1
ATOM 3900 O O . ILE D 2 7 ? -12.754 -34.778 64.299 1.00 68.76 6 ILE D O 1
ATOM 3905 N N . ILE D 2 8 ? -14.392 -33.907 65.627 1.00 65.27 7 ILE D N 1
ATOM 3906 C CA . ILE D 2 8 ? -14.198 -34.827 66.758 1.00 64.74 7 ILE D CA 1
ATOM 3907 C C . ILE D 2 8 ? -14.577 -36.264 66.334 1.00 69.41 7 ILE D C 1
ATOM 3908 O O . ILE D 2 8 ? -13.827 -37.198 66.646 1.00 68.68 7 ILE D O 1
ATOM 3913 N N . ARG D 2 9 ? -15.701 -36.430 65.580 1.00 66.93 8 ARG D N 1
ATOM 3914 C CA . ARG D 2 9 ? -16.138 -37.753 65.114 1.00 67.16 8 ARG D CA 1
ATOM 3915 C C . ARG D 2 9 ? -15.102 -38.413 64.199 1.00 70.51 8 ARG D C 1
ATOM 3916 O O . ARG D 2 9 ? -14.695 -39.544 64.474 1.00 69.77 8 ARG D O 1
ATOM 3924 N N . LYS D 2 10 ? -14.622 -37.679 63.174 1.00 67.14 9 LYS D N 1
ATOM 3925 C CA . LYS D 2 10 ? -13.605 -38.155 62.229 1.00 67.27 9 LYS D CA 1
ATOM 3926 C C . LYS D 2 10 ? -12.324 -38.601 62.958 1.00 71.52 9 LYS D C 1
ATOM 3927 O O . LYS D 2 10 ? -11.840 -39.706 62.706 1.00 71.25 9 LYS D O 1
ATOM 3933 N N . ALA D 2 11 ? -11.806 -37.750 63.876 1.00 68.19 10 ALA D N 1
ATOM 3934 C CA . ALA D 2 11 ? -10.579 -37.994 64.642 1.00 67.82 10 ALA D CA 1
ATOM 3935 C C . ALA D 2 11 ? -10.686 -39.179 65.607 1.00 71.87 10 ALA D C 1
ATOM 3936 O O . ALA D 2 11 ? -9.744 -39.975 65.696 1.00 70.98 10 ALA D O 1
ATOM 3938 N N . LEU D 2 12 ? -11.838 -39.319 66.295 1.00 69.37 11 LEU D N 1
ATOM 3939 C CA . LEU D 2 12 ? -12.078 -40.418 67.232 1.00 69.66 11 LEU D CA 1
ATOM 3940 C C . LEU D 2 12 ? -12.200 -41.762 66.515 1.00 75.44 11 LEU D C 1
ATOM 3941 O O . LEU D 2 12 ? -11.544 -42.720 66.928 1.00 74.60 11 LEU D O 1
ATOM 3946 N N . MET D 2 13 ? -13.019 -41.821 65.436 1.00 74.31 12 MET D N 1
ATOM 3947 C CA . MET D 2 13 ? -13.248 -43.038 64.645 1.00 75.39 12 MET D CA 1
ATOM 3948 C C . MET D 2 13 ? -11.982 -43.542 63.942 1.00 79.35 12 MET D C 1
ATOM 3949 O O . MET D 2 13 ? -11.679 -44.736 64.020 1.00 78.92 12 MET D O 1
ATOM 3954 N N . GLY D 2 14 ? -11.249 -42.623 63.305 1.00 75.62 13 GLY D N 1
ATOM 3955 C CA . GLY D 2 14 ? -10.010 -42.917 62.590 1.00 100.99 13 GLY D CA 1
ATOM 3956 C C . GLY D 2 14 ? -8.852 -43.264 63.503 1.00 118.16 13 GLY D C 1
ATOM 3957 O O . GLY D 2 14 ? -7.784 -43.664 63.036 1.00 76.52 13 GLY D O 1
#